Protein AF-A0A9P9CP57-F1 (afdb_monomer)

Structure (mmCIF, N/CA/C/O backbone):
data_AF-A0A9P9CP57-F1
#
_entry.id   AF-A0A9P9CP57-F1
#
loop_
_atom_site.group_PDB
_atom_site.id
_atom_site.type_symbol
_atom_site.label_atom_id
_atom_site.label_alt_id
_atom_site.label_comp_id
_atom_site.label_asym_id
_atom_site.label_entity_id
_atom_site.label_seq_id
_atom_site.pdbx_PDB_ins_code
_atom_site.Cartn_x
_atom_site.Cartn_y
_atom_site.Cartn_z
_atom_site.occupancy
_atom_site.B_iso_or_equiv
_atom_site.auth_seq_id
_atom_site.auth_comp_id
_atom_site.auth_asym_id
_atom_site.auth_atom_id
_atom_site.pdbx_PDB_model_num
ATOM 1 N N . MET A 1 1 ? 1.796 19.685 -6.548 1.00 37.56 1 MET A N 1
ATOM 2 C CA . MET A 1 1 ? 0.465 19.475 -7.176 1.00 37.56 1 MET A CA 1
ATOM 3 C C . MET A 1 1 ? 0.397 19.986 -8.624 1.00 37.56 1 MET A C 1
ATOM 5 O O . MET A 1 1 ? -0.111 19.265 -9.475 1.00 37.56 1 MET A O 1
ATOM 9 N N . VAL A 1 2 ? 0.974 21.156 -8.943 1.00 29.72 2 VAL A N 1
ATOM 10 C CA . VAL A 1 2 ? 1.079 21.693 -10.325 1.00 29.72 2 VAL A CA 1
ATOM 11 C C . VAL A 1 2 ? 1.868 20.766 -11.271 1.00 29.72 2 VAL A C 1
ATOM 13 O O . VAL A 1 2 ? 1.487 20.571 -12.419 1.00 29.72 2 VAL A O 1
ATOM 16 N N . THR A 1 3 ? 2.904 20.089 -10.773 1.00 41.88 3 THR A N 1
ATOM 17 C CA . THR A 1 3 ? 3.717 19.127 -11.541 1.00 41.88 3 THR A CA 1
ATOM 18 C C . T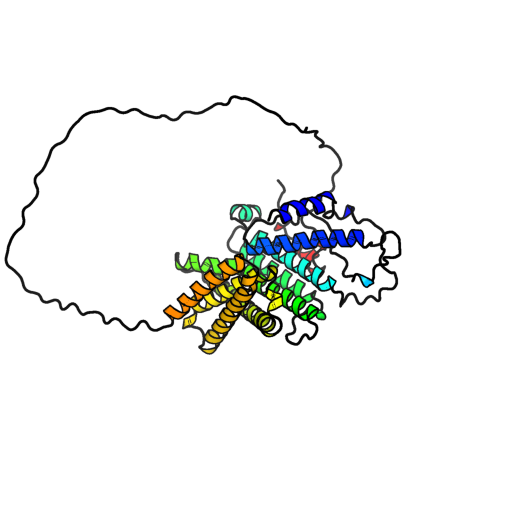HR A 1 3 ? 2.971 17.853 -11.949 1.00 41.88 3 THR A C 1
ATOM 20 O O . THR A 1 3 ? 3.243 17.316 -13.019 1.00 41.88 3 THR A O 1
ATOM 23 N N . PHE A 1 4 ? 2.008 17.377 -11.151 1.00 43.28 4 PHE A N 1
ATOM 24 C CA . PHE A 1 4 ? 1.236 16.168 -11.478 1.00 43.28 4 PHE A CA 1
ATOM 25 C C . PHE A 1 4 ? 0.217 16.445 -12.593 1.00 43.28 4 PHE A C 1
ATOM 27 O O . PHE A 1 4 ? 0.081 15.659 -13.529 1.00 43.28 4 PHE A O 1
ATOM 34 N N . ARG A 1 5 ? -0.409 17.633 -12.558 1.00 45.00 5 ARG A N 1
ATOM 35 C CA . ARG A 1 5 ? -1.353 18.099 -13.585 1.00 45.00 5 ARG A CA 1
ATOM 36 C C . ARG A 1 5 ? -0.695 18.331 -14.951 1.00 45.00 5 ARG A C 1
ATOM 38 O O . ARG A 1 5 ? -1.390 18.225 -15.950 1.00 45.00 5 ARG A O 1
ATOM 45 N N . ASN A 1 6 ? 0.617 18.581 -15.000 1.00 45.06 6 ASN A N 1
ATOM 46 C CA . ASN A 1 6 ? 1.358 18.801 -16.251 1.00 45.06 6 ASN A CA 1
ATOM 47 C C . ASN A 1 6 ? 2.024 17.537 -16.823 1.00 45.06 6 ASN A C 1
ATOM 49 O O . ASN A 1 6 ? 2.319 17.503 -18.013 1.00 45.06 6 ASN A O 1
ATOM 53 N N . ARG A 1 7 ? 2.242 16.481 -16.022 1.00 51.25 7 ARG A N 1
ATOM 54 C CA . ARG A 1 7 ? 2.824 15.206 -16.500 1.00 51.25 7 ARG A CA 1
ATOM 55 C C . ARG A 1 7 ? 1.777 14.194 -16.958 1.00 51.25 7 ARG A C 1
ATOM 57 O O . ARG A 1 7 ? 2.022 13.455 -17.906 1.00 51.25 7 ARG A O 1
ATOM 64 N N . TYR A 1 8 ? 0.601 14.210 -16.334 1.00 56.53 8 TYR A N 1
ATOM 65 C CA . TYR A 1 8 ? -0.545 13.406 -16.755 1.00 56.53 8 TYR A CA 1
ATOM 66 C C . TYR A 1 8 ? -0.940 13.619 -18.231 1.00 56.53 8 TYR A C 1
ATOM 68 O O . TYR A 1 8 ? -1.118 12.630 -18.942 1.00 56.53 8 TYR A O 1
ATOM 76 N N . PRO A 1 9 ? -1.004 14.867 -18.745 1.00 61.34 9 PRO A N 1
ATOM 77 C CA . PRO A 1 9 ? -1.282 15.126 -20.147 1.00 61.34 9 PRO A CA 1
ATOM 78 C C . PRO A 1 9 ? -0.217 14.513 -21.047 1.00 61.34 9 PRO A C 1
ATOM 80 O O . PRO A 1 9 ? -0.578 13.934 -22.050 1.00 61.34 9 PRO A O 1
ATOM 83 N N . LEU A 1 10 ? 1.072 14.553 -20.697 1.00 61.56 10 LEU A N 1
ATOM 84 C CA . LEU A 1 10 ? 2.142 14.086 -21.590 1.00 61.56 10 LEU A CA 1
ATOM 85 C C . LEU A 1 10 ? 2.059 12.584 -21.902 1.00 61.56 10 LEU A C 1
ATOM 87 O O . LEU A 1 10 ? 2.188 12.198 -23.060 1.00 61.56 10 LEU A O 1
ATOM 91 N N . ALA A 1 11 ? 1.793 11.737 -20.904 1.00 62.16 11 ALA A N 1
ATOM 92 C CA . ALA A 1 11 ? 1.629 10.298 -21.138 1.00 62.16 11 ALA A CA 1
ATOM 93 C C . ALA A 1 11 ? 0.355 9.981 -21.945 1.00 62.16 11 ALA A C 1
ATOM 95 O O . ALA A 1 11 ? 0.366 9.105 -22.813 1.00 62.16 11 ALA A O 1
ATOM 96 N N . TYR A 1 12 ? -0.731 10.719 -21.696 1.00 70.81 12 TYR A N 1
ATOM 97 C CA . TYR A 1 12 ? -1.967 10.599 -22.472 1.00 70.81 12 TYR A CA 1
ATOM 98 C C . TYR A 1 12 ? -1.805 11.104 -23.910 1.00 70.81 12 TYR A C 1
ATOM 100 O O . TYR A 1 12 ? -2.221 10.416 -24.836 1.00 70.81 12 TYR A O 1
ATOM 108 N N . LEU A 1 13 ? -1.139 12.244 -24.101 1.00 64.81 13 LEU A N 1
ATOM 109 C CA . LEU A 1 13 ? -0.828 12.856 -25.396 1.00 64.81 13 LEU A CA 1
ATOM 110 C C . LEU A 1 13 ? 0.090 11.964 -26.235 1.00 64.81 13 LEU A C 1
ATOM 112 O O . LEU A 1 13 ? -0.068 11.890 -27.447 1.00 64.81 13 LEU A O 1
ATOM 116 N N . ALA A 1 14 ? 1.004 11.232 -25.598 1.00 76.81 14 ALA A N 1
ATOM 117 C CA . ALA A 1 14 ? 1.829 10.228 -26.262 1.00 76.81 14 ALA A CA 1
ATOM 118 C C . ALA A 1 14 ? 1.097 8.891 -26.502 1.00 76.81 14 ALA A C 1
ATOM 120 O O . ALA A 1 14 ? 1.741 7.909 -26.868 1.00 76.81 14 ALA A O 1
ATOM 121 N N . ASN A 1 15 ? -0.214 8.794 -26.239 1.00 83.06 15 ASN A N 1
ATOM 122 C CA . ASN A 1 15 ? -1.000 7.556 -26.321 1.00 83.06 15 ASN A CA 1
ATOM 123 C C . ASN A 1 15 ? -0.391 6.370 -25.546 1.00 83.06 15 ASN A C 1
ATOM 125 O O . ASN A 1 15 ? -0.635 5.215 -25.884 1.00 83.06 15 ASN A O 1
ATOM 129 N N . ALA A 1 16 ? 0.388 6.631 -24.485 1.00 86.44 16 ALA A N 1
ATOM 130 C CA . ALA A 1 16 ? 1.046 5.577 -23.703 1.00 86.44 16 ALA A CA 1
ATOM 131 C C . ALA A 1 16 ? 0.038 4.650 -23.006 1.00 86.44 16 ALA A C 1
ATOM 133 O O . ALA A 1 16 ? 0.330 3.501 -22.726 1.00 86.44 16 ALA A O 1
ATOM 134 N N . HIS A 1 17 ? -1.177 5.135 -22.764 1.00 84.62 17 HIS A N 1
ATOM 135 C CA . HIS A 1 17 ? -2.274 4.373 -22.175 1.00 84.62 17 HIS A CA 1
ATOM 136 C C . HIS A 1 17 ? -2.896 3.335 -23.128 1.00 84.62 17 HIS A C 1
ATOM 138 O O . HIS A 1 17 ? -3.709 2.525 -22.676 1.00 84.62 17 HIS A O 1
ATOM 144 N N . ARG A 1 18 ? -2.561 3.374 -24.431 1.00 89.00 18 ARG A N 1
ATOM 145 C CA . ARG A 1 18 ? -3.165 2.516 -25.456 1.00 89.00 18 ARG A CA 1
ATOM 146 C C . ARG A 1 18 ? -2.270 1.349 -25.845 1.00 89.00 18 ARG A C 1
ATOM 148 O O . ARG A 1 18 ? -1.157 1.558 -26.317 1.00 89.00 18 ARG A O 1
ATOM 155 N N . ARG A 1 19 ? -2.797 0.126 -25.787 1.00 85.81 19 ARG A N 1
ATOM 156 C CA . ARG A 1 19 ? -2.125 -1.089 -26.276 1.00 85.81 19 ARG A CA 1
ATOM 157 C C . ARG A 1 19 ? -1.724 -0.984 -27.739 1.00 85.81 19 ARG A C 1
ATOM 159 O O . ARG A 1 19 ? -0.619 -1.376 -28.085 1.00 85.81 19 ARG A O 1
ATOM 166 N N . ALA A 1 20 ? -2.590 -0.396 -28.567 1.00 85.50 20 ALA A N 1
ATOM 167 C CA . ALA A 1 20 ? -2.379 -0.246 -30.007 1.00 85.50 20 ALA A CA 1
ATOM 168 C C . ALA A 1 20 ? -1.087 0.509 -30.374 1.00 85.50 20 ALA A C 1
ATOM 170 O O . ALA A 1 20 ? -0.585 0.365 -31.485 1.00 85.50 20 ALA A O 1
ATOM 171 N N . ARG A 1 21 ? -0.531 1.295 -29.444 1.00 84.56 21 ARG A N 1
ATOM 172 C CA . ARG A 1 21 ? 0.768 1.948 -29.610 1.00 84.56 21 ARG A CA 1
ATOM 173 C C . ARG A 1 21 ? 1.929 0.947 -29.674 1.00 84.56 21 ARG A C 1
ATOM 175 O O . ARG A 1 21 ? 2.922 1.219 -30.334 1.00 84.56 21 ARG A O 1
ATOM 182 N N . TYR A 1 22 ? 1.810 -0.188 -28.993 1.00 84.19 22 TYR A N 1
ATOM 183 C CA . TYR A 1 22 ? 2.908 -1.111 -28.706 1.00 84.19 22 TYR A CA 1
ATOM 184 C C . TYR A 1 22 ? 2.892 -2.366 -29.590 1.00 84.19 22 TYR A C 1
ATOM 186 O O . TYR A 1 22 ? 3.341 -3.426 -29.168 1.00 84.19 22 TYR A O 1
ATOM 194 N N . ASN A 1 23 ? 2.393 -2.254 -30.824 1.00 78.88 23 ASN A N 1
ATOM 195 C CA . ASN A 1 23 ? 2.206 -3.379 -31.754 1.00 78.88 23 ASN A CA 1
ATOM 196 C C . ASN A 1 23 ? 3.504 -3.849 -32.452 1.00 78.88 23 ASN A C 1
ATOM 198 O O . ASN A 1 23 ? 3.453 -4.515 -33.488 1.00 78.88 23 ASN A O 1
ATOM 202 N N . SER A 1 24 ? 4.671 -3.489 -31.919 1.00 76.50 24 SER A N 1
ATOM 203 C CA . SER A 1 24 ? 5.9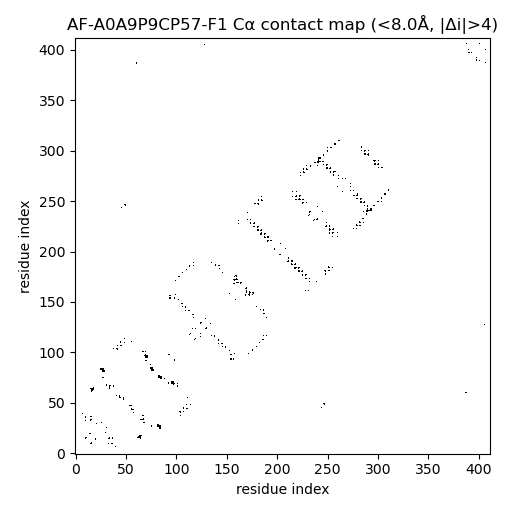73 -3.857 -32.475 1.00 76.50 24 SER A CA 1
ATOM 204 C C . SER A 1 24 ? 6.254 -5.349 -32.279 1.00 76.50 24 SER A C 1
ATOM 206 O O . SER A 1 24 ? 6.038 -5.898 -31.202 1.00 76.50 24 SER A O 1
ATOM 208 N N . GLN A 1 25 ? 6.780 -6.006 -33.317 1.00 76.69 25 GLN A N 1
ATOM 209 C CA . GLN A 1 25 ? 7.071 -7.447 -33.298 1.00 76.69 25 GLN A CA 1
ATOM 210 C C . GLN A 1 25 ? 8.207 -7.813 -32.323 1.00 76.69 25 GLN A C 1
ATOM 212 O O . GLN A 1 25 ? 8.256 -8.939 -31.833 1.00 76.69 25 GLN A O 1
ATOM 217 N N . GLN A 1 26 ? 9.099 -6.860 -32.023 1.00 81.50 26 GLN A N 1
ATOM 218 C CA . GLN A 1 26 ? 10.116 -6.973 -30.979 1.00 81.50 26 GLN A CA 1
ATOM 219 C C . GLN A 1 26 ? 9.964 -5.860 -29.931 1.00 81.50 26 GLN A C 1
ATOM 221 O O . GLN A 1 26 ? 9.751 -4.700 -30.308 1.00 81.50 26 GLN A O 1
ATOM 226 N N . PRO A 1 27 ? 10.108 -6.178 -28.628 1.00 86.00 27 PRO A N 1
ATOM 227 C CA . PRO A 1 27 ? 10.173 -5.171 -27.579 1.00 86.00 27 PRO A CA 1
ATOM 228 C C . PRO A 1 27 ? 11.361 -4.230 -27.781 1.00 86.00 27 PRO A C 1
ATOM 230 O O . PRO A 1 27 ? 12.462 -4.666 -28.121 1.00 86.00 27 PRO A O 1
ATOM 233 N N . ASN A 1 28 ? 11.142 -2.947 -27.507 1.00 88.88 28 ASN A N 1
ATOM 234 C CA . ASN A 1 28 ? 12.178 -1.924 -27.521 1.00 88.88 28 ASN A CA 1
ATOM 235 C C . ASN A 1 28 ? 12.147 -1.098 -26.231 1.00 88.88 28 ASN A C 1
ATOM 237 O O . ASN A 1 28 ? 11.094 -0.949 -25.603 1.00 88.88 28 ASN A O 1
ATOM 241 N N . LEU A 1 29 ? 13.303 -0.549 -25.851 1.00 89.06 29 LEU A N 1
ATOM 242 C CA . LEU A 1 29 ? 13.449 0.166 -24.585 1.00 89.06 29 LEU A CA 1
ATOM 243 C C . LEU A 1 29 ? 12.538 1.395 -24.502 1.00 89.06 29 LEU A C 1
ATOM 245 O O . LEU A 1 29 ? 11.960 1.655 -23.451 1.00 89.06 29 LEU A O 1
ATOM 249 N N . LEU A 1 30 ? 12.393 2.160 -25.589 1.00 88.44 30 LEU A N 1
ATOM 250 C CA . LEU A 1 30 ? 11.616 3.401 -25.564 1.00 88.44 30 LEU A CA 1
ATOM 251 C C . LEU A 1 30 ? 10.141 3.128 -25.249 1.00 88.44 30 LEU A C 1
ATOM 253 O O . LEU A 1 30 ? 9.551 3.805 -24.406 1.00 88.44 30 LEU A O 1
ATOM 257 N N . ASP A 1 31 ? 9.552 2.123 -25.889 1.00 89.19 31 ASP A N 1
ATOM 258 C CA . ASP A 1 31 ? 8.179 1.708 -25.630 1.00 89.19 31 ASP A CA 1
ATOM 259 C C . ASP A 1 31 ? 7.998 1.209 -24.196 1.00 89.19 31 ASP A C 1
ATOM 261 O O . ASP A 1 31 ? 7.054 1.630 -23.522 1.00 89.19 31 ASP A O 1
ATOM 265 N N . GLU A 1 32 ? 8.928 0.397 -23.689 1.00 89.81 32 GLU A N 1
ATOM 266 C CA . GLU A 1 32 ? 8.899 -0.052 -22.294 1.00 89.81 32 GLU A CA 1
ATOM 267 C C . GLU A 1 32 ? 9.044 1.110 -21.303 1.00 89.81 32 GLU A C 1
ATOM 269 O O . GLU A 1 32 ? 8.332 1.145 -20.301 1.00 89.81 32 GLU A O 1
ATOM 274 N N . LEU A 1 33 ? 9.872 2.120 -21.587 1.00 90.12 33 LEU A N 1
ATOM 275 C CA . LEU A 1 33 ? 9.968 3.327 -20.760 1.00 90.12 33 LEU A CA 1
ATOM 276 C C . LEU A 1 33 ? 8.639 4.090 -20.711 1.00 90.12 33 LEU A C 1
ATOM 278 O O . LEU A 1 33 ? 8.243 4.577 -19.647 1.00 90.12 33 LEU A O 1
ATOM 282 N N . TRP A 1 34 ? 7.907 4.161 -21.825 1.00 90.94 34 TRP A N 1
ATOM 283 C CA . TRP A 1 34 ? 6.570 4.755 -21.839 1.00 90.94 34 TRP A CA 1
ATOM 284 C C . TRP A 1 34 ? 5.549 3.922 -21.065 1.00 90.94 34 TRP A C 1
ATOM 286 O O . TRP A 1 34 ? 4.777 4.505 -20.298 1.00 90.94 34 TRP A O 1
ATOM 296 N N . LYS A 1 35 ? 5.577 2.585 -21.190 1.00 91.38 35 LYS A N 1
ATOM 297 C CA . LYS A 1 35 ? 4.728 1.699 -20.377 1.00 91.38 35 LYS A CA 1
ATOM 298 C C . LYS A 1 35 ? 5.018 1.886 -18.891 1.00 91.38 35 LYS A C 1
ATOM 300 O O . LYS A 1 35 ? 4.098 2.127 -18.109 1.00 91.38 35 LYS A O 1
ATOM 305 N N . ARG A 1 36 ? 6.296 1.852 -18.502 1.00 92.25 36 ARG A N 1
ATOM 306 C CA . ARG A 1 36 ? 6.748 2.047 -17.116 1.00 92.25 36 ARG A CA 1
ATOM 307 C C . ARG A 1 36 ? 6.320 3.404 -16.572 1.00 92.25 36 ARG A C 1
ATOM 309 O O . ARG A 1 36 ? 5.789 3.480 -15.469 1.00 92.25 36 ARG A O 1
ATOM 316 N N . THR A 1 37 ? 6.473 4.461 -17.367 1.00 92.94 37 THR A N 1
ATOM 317 C CA . THR A 1 37 ? 6.051 5.817 -16.989 1.00 92.94 37 THR A CA 1
ATOM 318 C C . THR A 1 37 ? 4.546 5.889 -16.752 1.00 92.94 37 THR A C 1
ATOM 320 O O . THR A 1 37 ? 4.113 6.426 -15.732 1.00 92.94 37 THR A O 1
ATOM 323 N N . PHE A 1 38 ? 3.734 5.331 -17.655 1.00 93.69 38 PHE A N 1
ATOM 324 C CA . PHE A 1 38 ? 2.282 5.326 -17.491 1.00 93.69 38 PHE A CA 1
ATOM 325 C C . PHE A 1 38 ? 1.859 4.554 -16.235 1.00 93.69 38 PHE A C 1
ATOM 327 O O . PHE A 1 38 ? 1.111 5.076 -15.409 1.00 93.69 38 PHE A O 1
ATOM 334 N N . TRP A 1 39 ? 2.392 3.349 -16.034 1.00 94.81 39 TRP A N 1
ATOM 335 C CA . TRP A 1 39 ? 2.086 2.553 -14.848 1.00 94.81 39 TRP A CA 1
ATOM 336 C C . TRP A 1 39 ? 2.564 3.202 -13.545 1.00 94.81 39 TRP A C 1
ATOM 338 O O . TRP A 1 39 ? 1.874 3.106 -12.532 1.00 94.81 39 TRP A O 1
ATOM 348 N N . ALA A 1 40 ? 3.683 3.930 -13.562 1.00 94.44 40 ALA A N 1
ATOM 349 C CA . ALA A 1 40 ? 4.130 4.699 -12.406 1.00 94.44 40 ALA A CA 1
ATOM 350 C C . ALA A 1 40 ? 3.120 5.802 -12.055 1.00 94.44 40 ALA A C 1
ATOM 352 O O . ALA A 1 40 ? 2.808 5.992 -10.880 1.00 94.44 40 ALA A O 1
ATOM 353 N N . LEU A 1 41 ? 2.541 6.483 -13.054 1.00 93.81 41 LEU A N 1
ATOM 354 C CA . LEU A 1 41 ? 1.461 7.449 -12.823 1.00 93.81 41 LEU A CA 1
ATOM 355 C C . LEU A 1 41 ? 0.224 6.782 -12.209 1.00 93.81 41 LEU A C 1
ATOM 357 O O . LEU A 1 41 ? -0.357 7.350 -11.288 1.00 93.81 41 LEU A O 1
ATOM 361 N N . VAL A 1 42 ? -0.143 5.577 -12.664 1.00 93.56 42 VAL A N 1
ATOM 362 C CA . VAL A 1 42 ? -1.249 4.785 -12.088 1.00 93.56 42 VAL A CA 1
ATOM 363 C C . VAL A 1 42 ? -0.988 4.449 -10.621 1.00 93.56 42 VAL A C 1
ATOM 365 O O . VAL A 1 42 ? -1.858 4.664 -9.778 1.00 93.56 42 VAL A O 1
ATOM 368 N N . VAL A 1 43 ? 0.209 3.958 -10.298 1.00 94.88 43 VAL A N 1
ATOM 369 C CA . VAL A 1 43 ? 0.609 3.633 -8.921 1.00 94.88 43 VAL A CA 1
ATOM 370 C C . VAL A 1 43 ? 0.551 4.877 -8.033 1.00 94.88 43 VAL A C 1
ATOM 372 O O . VAL A 1 43 ? -0.050 4.838 -6.957 1.00 94.88 43 VAL A O 1
ATOM 375 N N . ILE A 1 44 ? 1.129 5.994 -8.489 1.00 93.25 44 ILE A N 1
ATOM 376 C CA . ILE A 1 44 ? 1.158 7.240 -7.716 1.00 93.25 44 ILE A CA 1
ATOM 377 C C . ILE A 1 44 ? -0.256 7.781 -7.498 1.00 93.25 44 ILE A C 1
ATOM 379 O O . ILE A 1 44 ? -0.578 8.153 -6.371 1.00 93.25 44 ILE A O 1
ATOM 383 N N . ASP A 1 45 ? -1.104 7.801 -8.532 1.00 92.75 45 ASP A N 1
ATOM 384 C CA . ASP A 1 45 ? -2.491 8.263 -8.417 1.00 92.75 45 ASP A CA 1
ATOM 385 C C . ASP A 1 45 ? -3.249 7.464 -7.351 1.00 92.75 45 ASP A C 1
ATOM 387 O O . ASP A 1 45 ? -3.831 8.039 -6.436 1.00 92.75 45 ASP A O 1
ATOM 391 N N . ARG A 1 46 ? -3.160 6.130 -7.385 1.00 92.69 46 ARG A N 1
ATOM 392 C CA . ARG A 1 46 ? -3.878 5.266 -6.436 1.00 92.69 46 ARG A CA 1
ATOM 393 C C . ARG A 1 46 ? -3.373 5.394 -5.002 1.00 92.69 46 ARG A C 1
ATOM 395 O O . ARG A 1 46 ? -4.191 5.453 -4.084 1.00 92.69 46 ARG A O 1
ATOM 402 N N . ILE A 1 47 ? -2.056 5.466 -4.792 1.00 92.31 47 ILE A N 1
ATOM 403 C CA . ILE A 1 47 ? -1.477 5.682 -3.454 1.00 92.31 47 ILE A CA 1
ATOM 404 C C . ILE A 1 47 ? -1.879 7.064 -2.925 1.00 92.31 47 ILE A C 1
ATOM 406 O O . ILE A 1 47 ? -2.341 7.187 -1.789 1.00 92.31 47 ILE A O 1
ATOM 410 N N . ALA A 1 48 ? -1.774 8.104 -3.757 1.00 89.94 48 ALA A N 1
ATOM 411 C CA . ALA A 1 48 ? -2.175 9.454 -3.380 1.00 89.94 48 ALA A CA 1
ATOM 412 C C . ALA A 1 48 ? -3.675 9.526 -3.066 1.00 89.94 48 ALA A C 1
ATOM 414 O O . ALA A 1 48 ? -4.076 10.153 -2.089 1.00 89.94 48 ALA A O 1
ATOM 415 N N . VAL A 1 49 ? -4.522 8.870 -3.850 1.00 89.31 49 VAL A N 1
ATOM 416 C CA . VAL A 1 49 ? -5.965 8.846 -3.618 1.00 89.31 49 VAL A CA 1
ATOM 417 C C . VAL A 1 49 ? -6.318 8.107 -2.330 1.00 89.31 49 VAL A C 1
ATOM 419 O O . VAL A 1 49 ? -7.093 8.640 -1.536 1.00 89.31 49 VAL A O 1
ATOM 422 N N . CYS A 1 50 ? -5.715 6.942 -2.081 1.00 88.06 50 CYS A N 1
ATOM 423 C CA . CYS A 1 50 ? -5.884 6.199 -0.830 1.00 88.06 50 CYS A CA 1
ATOM 424 C C . CYS A 1 50 ? -5.567 7.071 0.391 1.00 88.06 50 CYS A C 1
ATOM 426 O O . CYS A 1 50 ? -6.259 7.010 1.403 1.00 88.06 50 CYS A O 1
ATOM 428 N N . ARG A 1 51 ? -4.543 7.920 0.277 1.00 83.19 51 ARG A N 1
ATOM 429 C CA . ARG A 1 51 ? -4.164 8.864 1.325 1.00 83.19 51 ARG A CA 1
ATOM 430 C C . ARG A 1 51 ? -5.188 9.975 1.523 1.00 83.19 51 ARG A C 1
ATOM 432 O O . ARG A 1 51 ? -5.610 10.214 2.649 1.00 83.19 51 ARG A O 1
ATOM 439 N N . HIS A 1 52 ? -5.580 10.663 0.454 1.00 82.56 52 HIS A N 1
ATOM 440 C CA . HIS A 1 52 ? -6.350 11.909 0.556 1.00 82.56 52 HIS A CA 1
ATOM 441 C C . HIS A 1 52 ? -7.874 11.727 0.456 1.00 82.56 52 HIS A C 1
ATOM 443 O O . HIS A 1 52 ? -8.602 12.711 0.566 1.00 82.56 52 HIS A O 1
ATOM 449 N N . GLY A 1 53 ? -8.371 10.515 0.189 1.00 79.62 53 GLY A N 1
ATOM 450 C CA . GLY A 1 53 ? -9.806 10.236 0.059 1.00 79.62 53 GLY A CA 1
ATOM 451 C C . GLY A 1 53 ? -10.472 10.893 -1.158 1.00 79.62 53 GLY A C 1
ATOM 452 O O . GLY A 1 53 ? -11.661 11.200 -1.125 1.00 79.62 53 GLY A O 1
ATOM 453 N N . ARG A 1 54 ? -9.709 11.161 -2.225 1.00 82.44 54 ARG A N 1
ATOM 454 C CA . ARG A 1 54 ? -10.210 11.786 -3.464 1.00 82.44 54 ARG A CA 1
ATOM 455 C C . ARG A 1 54 ? -10.717 10.728 -4.461 1.00 82.44 54 ARG A C 1
ATOM 457 O O . ARG A 1 54 ? -10.451 9.550 -4.278 1.00 82.44 54 ARG A O 1
ATOM 464 N N . PRO A 1 55 ? -11.445 11.088 -5.526 1.00 84.75 55 PRO A N 1
ATOM 465 C CA . PRO A 1 55 ? -11.694 10.156 -6.627 1.00 84.75 55 PRO A CA 1
ATOM 466 C C . PRO A 1 55 ? -10.402 9.818 -7.389 1.00 84.75 55 PRO A C 1
ATOM 468 O O . PRO A 1 55 ? -9.517 10.667 -7.491 1.00 84.75 55 PRO A O 1
ATOM 471 N N . LEU A 1 56 ? -10.323 8.605 -7.951 1.00 87.25 56 LEU A N 1
ATOM 472 C CA . LEU A 1 56 ? -9.238 8.201 -8.855 1.00 87.25 56 LEU A CA 1
ATOM 473 C C . LEU A 1 56 ? -9.206 9.089 -10.102 1.00 87.25 56 LEU A C 1
ATOM 475 O O . LEU A 1 56 ? -10.251 9.323 -10.715 1.00 87.25 56 LEU A O 1
ATOM 479 N N . LEU A 1 57 ? -8.014 9.553 -10.482 1.00 89.31 57 LEU A N 1
ATOM 480 C CA . LEU A 1 57 ? -7.817 10.332 -11.701 1.00 89.31 57 LEU A CA 1
ATOM 481 C C . LEU A 1 57 ? -7.685 9.408 -12.917 1.00 89.31 57 LEU A C 1
ATOM 483 O O . LEU A 1 57 ? -8.353 9.638 -13.926 1.00 89.31 57 LEU A O 1
ATOM 487 N N . ILE A 1 58 ? -6.870 8.350 -12.811 1.00 89.50 58 ILE A N 1
ATOM 488 C CA . ILE A 1 58 ? -6.763 7.303 -13.838 1.00 89.50 58 ILE A CA 1
ATOM 489 C C . ILE A 1 58 ? -7.771 6.213 -13.514 1.00 89.50 58 ILE A C 1
ATOM 491 O O . ILE A 1 58 ? -7.596 5.455 -12.558 1.00 89.50 58 ILE A O 1
ATOM 495 N N . ARG A 1 59 ? -8.823 6.117 -14.326 1.00 87.19 59 ARG A N 1
ATOM 496 C CA . ARG A 1 59 ? -9.825 5.066 -14.166 1.00 87.19 59 ARG A CA 1
ATOM 497 C C . ARG A 1 59 ? -9.454 3.848 -15.002 1.00 87.19 59 ARG A C 1
ATOM 499 O O . ARG A 1 59 ? -8.840 3.976 -16.056 1.00 87.19 59 ARG A O 1
ATOM 506 N N . ASP A 1 60 ? -9.846 2.673 -14.531 1.00 87.19 60 ASP A N 1
ATOM 507 C CA . ASP A 1 60 ? -9.478 1.396 -15.153 1.00 87.19 60 ASP A CA 1
ATOM 508 C C . ASP A 1 60 ? -10.048 1.273 -16.577 1.00 87.19 60 ASP A C 1
ATOM 510 O O . ASP A 1 60 ? -9.494 0.564 -17.407 1.00 87.19 60 ASP A O 1
ATOM 514 N N . GLU A 1 61 ? -11.121 2.007 -16.887 1.00 85.75 61 GLU A N 1
ATOM 515 C CA . GLU A 1 61 ? -11.778 1.983 -18.195 1.00 85.75 61 GLU A CA 1
ATOM 516 C C . GLU A 1 61 ? -11.093 2.888 -19.238 1.00 85.75 61 GLU A C 1
ATOM 518 O O . GLU A 1 61 ? -11.478 2.878 -20.406 1.00 85.75 61 GLU A O 1
ATOM 523 N N . THR A 1 62 ? -10.111 3.710 -18.841 1.00 85.81 62 THR A N 1
ATOM 524 C CA . THR A 1 62 ? -9.478 4.700 -19.734 1.00 85.81 62 THR A CA 1
ATOM 525 C C . THR A 1 62 ? -8.136 4.252 -20.302 1.00 85.81 62 THR A C 1
ATOM 527 O O . THR A 1 62 ? -7.497 5.027 -21.013 1.00 85.81 62 THR A O 1
ATOM 530 N N . PHE A 1 63 ? -7.689 3.032 -20.006 1.00 90.50 63 PHE A N 1
ATOM 531 C CA . PHE A 1 63 ? -6.447 2.475 -20.532 1.00 90.50 63 PHE A CA 1
ATOM 532 C C . PHE A 1 63 ? -6.580 0.974 -20.797 1.00 90.50 63 PHE A C 1
ATOM 534 O O . PHE A 1 63 ? -7.316 0.273 -20.112 1.00 90.50 63 PHE A O 1
ATOM 541 N N . ASP A 1 64 ? -5.852 0.481 -21.794 1.00 90.94 64 ASP A N 1
ATOM 542 C CA . ASP A 1 64 ? -5.809 -0.939 -22.177 1.00 90.94 64 ASP A CA 1
ATOM 543 C C . ASP A 1 64 ? -4.362 -1.464 -22.301 1.00 90.94 64 ASP A C 1
ATOM 545 O O . ASP A 1 64 ? -4.134 -2.557 -22.818 1.00 90.94 64 ASP A O 1
ATOM 549 N N . ILE A 1 65 ? -3.383 -0.694 -21.807 1.00 90.94 65 ILE A N 1
ATOM 550 C CA . ILE A 1 65 ? -1.952 -1.023 -21.799 1.00 90.94 65 ILE A CA 1
ATOM 551 C C . ILE A 1 65 ? -1.637 -2.321 -21.028 1.00 90.94 65 ILE A C 1
ATOM 553 O O . ILE A 1 65 ? -2.192 -2.595 -19.964 1.00 90.94 65 ILE A O 1
ATOM 557 N N . GLU A 1 66 ? -0.693 -3.105 -21.547 1.00 91.19 66 GLU A N 1
ATOM 558 C CA . GLU A 1 66 ? -0.166 -4.301 -20.879 1.00 91.19 66 GLU A CA 1
ATOM 559 C C . GLU A 1 66 ? 0.789 -3.951 -19.727 1.00 91.19 66 GLU A C 1
ATOM 561 O O . GLU A 1 66 ? 1.342 -2.848 -19.668 1.00 91.19 66 GLU A O 1
ATOM 566 N N . LEU A 1 67 ? 1.013 -4.905 -18.818 1.00 90.69 67 LEU A N 1
ATOM 567 C CA . LEU A 1 67 ? 2.028 -4.762 -17.772 1.00 90.69 67 LEU A CA 1
ATOM 568 C C . LEU A 1 67 ? 3.431 -4.596 -18.392 1.00 90.69 67 LEU A C 1
ATOM 570 O O . LEU A 1 67 ? 3.701 -5.191 -19.437 1.00 90.69 67 LEU A O 1
ATOM 574 N N . PRO A 1 68 ? 4.326 -3.808 -17.765 1.00 90.88 68 PRO A N 1
ATOM 575 C CA . PRO A 1 68 ? 5.701 -3.665 -18.230 1.00 90.88 68 PRO A CA 1
ATOM 576 C C . PRO A 1 68 ? 6.453 -4.994 -18.194 1.00 90.88 68 PRO A C 1
ATOM 578 O O . PRO A 1 68 ? 6.170 -5.856 -17.359 1.00 90.88 68 PRO A O 1
ATOM 581 N N . LEU A 1 69 ? 7.467 -5.120 -19.047 1.00 89.44 69 LEU A N 1
ATOM 582 C CA . LEU A 1 69 ? 8.383 -6.252 -18.987 1.00 89.44 69 LEU A CA 1
ATOM 583 C C . LEU A 1 69 ? 9.278 -6.172 -17.738 1.00 89.44 69 LEU A C 1
ATOM 585 O O . LEU A 1 69 ? 9.887 -5.134 -17.448 1.00 89.44 69 LEU A O 1
ATOM 589 N N . GLU A 1 70 ? 9.392 -7.304 -17.039 1.00 88.81 70 GLU A N 1
ATOM 590 C CA . GLU A 1 70 ? 10.290 -7.531 -15.896 1.00 88.81 70 GLU A CA 1
ATOM 591 C C . GLU A 1 70 ? 11.726 -7.780 -16.391 1.00 88.81 70 GLU A C 1
ATOM 593 O O . GLU A 1 70 ? 12.268 -8.878 -16.288 1.00 88.81 70 GLU A O 1
ATOM 598 N N . VAL A 1 71 ? 12.310 -6.760 -17.022 1.00 86.56 71 VAL A N 1
ATOM 599 C CA . VAL A 1 71 ? 13.626 -6.822 -17.670 1.00 86.56 71 VAL A CA 1
ATOM 600 C C . VAL A 1 71 ? 14.485 -5.663 -17.192 1.00 86.56 71 VAL A C 1
ATOM 602 O O . VAL A 1 71 ? 14.116 -4.500 -17.375 1.00 86.56 71 VAL A O 1
ATOM 605 N N . ASP A 1 72 ? 15.649 -5.972 -16.631 1.00 85.75 72 ASP A N 1
ATOM 606 C CA . ASP A 1 72 ? 16.602 -4.961 -16.173 1.00 85.75 72 ASP A CA 1
ATOM 607 C C . ASP A 1 72 ? 17.289 -4.230 -17.333 1.00 85.75 72 ASP A C 1
ATOM 609 O O . ASP A 1 72 ? 17.373 -4.720 -18.462 1.00 85.75 72 ASP A O 1
ATOM 613 N N . ASP A 1 73 ? 17.791 -3.030 -17.048 1.00 85.00 73 ASP A N 1
ATOM 614 C CA . ASP A 1 73 ? 18.286 -2.121 -18.083 1.00 85.00 73 ASP A CA 1
ATOM 615 C C . ASP A 1 73 ? 19.530 -2.677 -18.820 1.00 85.00 73 ASP A C 1
ATOM 617 O O . ASP A 1 73 ? 19.762 -2.357 -19.984 1.00 85.00 73 ASP A O 1
ATOM 621 N N . GLU A 1 74 ? 20.284 -3.584 -18.186 1.00 85.62 74 GLU A N 1
ATOM 622 C CA . GLU A 1 74 ? 21.475 -4.251 -18.742 1.00 85.62 74 GLU A CA 1
ATOM 623 C C . GLU A 1 74 ? 21.191 -5.197 -19.921 1.00 85.62 74 GLU A C 1
ATOM 625 O O . GLU A 1 74 ? 22.098 -5.552 -20.685 1.00 85.62 74 GLU A O 1
ATOM 630 N N . PHE A 1 75 ? 19.931 -5.597 -20.087 1.00 87.00 75 PHE A N 1
ATOM 631 C CA . PHE A 1 75 ? 19.508 -6.532 -21.124 1.00 87.00 75 PHE A CA 1
ATOM 632 C C . PHE A 1 75 ? 19.062 -5.852 -22.423 1.00 87.00 75 PHE A C 1
ATOM 634 O O . PHE A 1 75 ? 18.766 -6.541 -23.403 1.00 87.00 75 PHE A O 1
ATOM 641 N N . TRP A 1 76 ? 19.049 -4.520 -22.463 1.00 88.69 76 TRP A N 1
ATOM 642 C CA . TRP A 1 76 ? 18.751 -3.752 -23.669 1.00 88.69 76 TRP A CA 1
ATOM 643 C C . TRP A 1 76 ? 20.029 -3.464 -24.458 1.00 88.69 76 TRP A C 1
ATOM 645 O O . TRP A 1 76 ? 21.062 -3.082 -23.904 1.00 88.69 76 TRP A O 1
ATOM 655 N N . ASP A 1 77 ? 19.981 -3.651 -25.775 1.00 89.62 77 ASP A N 1
ATOM 656 C CA . ASP A 1 77 ? 21.107 -3.325 -26.644 1.00 89.62 77 ASP A CA 1
ATOM 657 C C . ASP A 1 77 ? 21.107 -1.841 -27.015 1.00 89.62 77 ASP A C 1
ATOM 659 O O . ASP A 1 77 ? 20.539 -1.427 -28.022 1.00 89.62 77 ASP A O 1
ATOM 663 N N . LEU A 1 78 ? 21.798 -1.035 -26.208 1.00 89.25 78 LEU A N 1
ATOM 664 C CA . LEU A 1 78 ? 21.927 0.404 -26.442 1.00 89.25 78 LEU A CA 1
ATOM 665 C C . LEU A 1 78 ? 22.750 0.766 -27.693 1.00 89.25 78 LEU A C 1
ATOM 667 O O . LEU A 1 78 ? 22.765 1.931 -28.088 1.00 89.25 78 LEU A O 1
ATOM 671 N N . SER A 1 79 ? 23.439 -0.201 -28.310 1.00 88.94 79 SER A N 1
ATOM 672 C CA . SER A 1 79 ? 24.243 0.028 -29.517 1.00 88.94 79 SER A CA 1
ATOM 673 C C . SER A 1 79 ? 23.439 -0.107 -30.814 1.00 88.94 79 SER A C 1
ATOM 675 O O . SER A 1 79 ? 23.832 0.448 -31.841 1.00 88.94 79 SER A O 1
ATOM 677 N N . ALA A 1 80 ? 22.295 -0.794 -30.768 1.00 86.62 80 ALA A N 1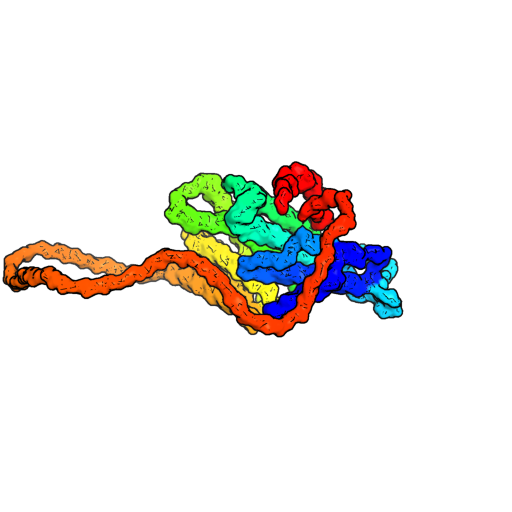
ATOM 678 C CA . ALA A 1 80 ? 21.430 -1.015 -31.918 1.00 86.62 80 ALA A CA 1
ATOM 679 C C . ALA A 1 80 ? 20.318 0.044 -32.026 1.00 86.62 80 ALA A C 1
ATOM 681 O O . ALA A 1 80 ? 19.813 0.575 -31.033 1.00 86.62 80 ALA A O 1
ATOM 682 N N . ALA A 1 81 ? 19.906 0.345 -33.263 1.00 84.00 81 ALA A N 1
ATOM 683 C CA . ALA A 1 81 ? 18.825 1.290 -33.528 1.00 84.00 81 ALA A CA 1
ATOM 684 C C . ALA A 1 81 ? 17.516 0.818 -32.879 1.00 84.00 81 ALA A C 1
ATOM 686 O O . ALA A 1 81 ? 17.100 -0.327 -33.047 1.00 84.00 81 ALA A O 1
ATOM 687 N N . GLY A 1 82 ? 16.868 1.715 -32.137 1.00 78.44 82 GLY A N 1
ATOM 688 C CA . GLY A 1 82 ? 15.645 1.399 -31.406 1.00 78.44 82 GLY A CA 1
ATOM 689 C C . GLY A 1 82 ? 15.866 0.651 -30.092 1.00 78.44 82 GLY A C 1
ATOM 690 O O . GLY A 1 82 ? 14.891 0.420 -29.399 1.00 78.44 82 GLY A O 1
ATOM 691 N N . TYR A 1 83 ? 17.100 0.326 -29.699 1.00 89.94 83 TYR A N 1
ATOM 692 C CA . TYR A 1 83 ? 17.410 -0.305 -28.411 1.00 89.94 83 TYR A CA 1
ATOM 693 C C . TYR A 1 83 ? 16.598 -1.590 -28.138 1.00 89.94 83 TYR A C 1
ATOM 695 O O . TYR A 1 83 ? 15.808 -1.635 -27.186 1.00 89.94 83 TYR A O 1
ATOM 703 N N . PRO A 1 84 ? 16.717 -2.617 -28.998 1.00 89.69 84 PRO A N 1
ATOM 704 C CA . PRO A 1 84 ? 15.969 -3.858 -28.865 1.00 89.69 84 PRO A CA 1
ATOM 705 C C . PRO A 1 84 ? 16.436 -4.679 -27.659 1.00 89.69 84 PRO A C 1
ATOM 707 O O . PRO A 1 84 ? 17.535 -4.501 -27.121 1.00 89.69 84 PRO A O 1
ATOM 710 N N . LEU A 1 85 ? 15.588 -5.615 -27.246 1.00 87.25 85 LEU A N 1
ATOM 711 C CA . LEU A 1 85 ? 15.930 -6.595 -26.224 1.00 87.25 85 LEU A CA 1
ATOM 712 C C . LEU A 1 85 ? 16.978 -7.590 -26.752 1.00 87.25 85 LEU A C 1
ATOM 714 O O . LEU A 1 85 ? 16.848 -8.094 -27.868 1.00 87.25 85 LEU A O 1
ATOM 718 N N . ARG A 1 86 ? 18.006 -7.913 -25.957 1.00 85.75 86 ARG A N 1
ATOM 719 C CA . ARG A 1 86 ? 19.025 -8.901 -26.350 1.00 85.75 86 ARG A CA 1
ATOM 720 C C . ARG A 1 86 ? 18.434 -10.318 -26.426 1.00 85.75 86 ARG A C 1
ATOM 722 O O . ARG A 1 86 ? 17.688 -10.743 -25.552 1.00 85.75 86 ARG A O 1
ATOM 729 N N . ASN A 1 87 ? 18.833 -11.090 -27.439 1.00 72.25 87 ASN A N 1
ATOM 730 C CA . ASN A 1 87 ? 18.311 -12.445 -27.692 1.00 72.25 87 ASN A CA 1
ATOM 731 C C . ASN A 1 87 ? 18.793 -13.521 -26.692 1.00 72.25 87 ASN A C 1
ATOM 733 O O . ASN A 1 87 ? 18.277 -14.634 -26.701 1.00 72.25 87 ASN A O 1
ATOM 737 N N . ASN A 1 88 ? 19.798 -13.233 -25.859 1.00 62.19 88 ASN A N 1
ATOM 738 C CA . ASN A 1 88 ? 20.494 -14.206 -25.004 1.00 62.19 88 ASN A CA 1
ATOM 739 C C . ASN A 1 88 ? 20.155 -14.082 -23.508 1.00 62.19 88 ASN A C 1
ATOM 741 O O . ASN A 1 88 ? 20.960 -14.466 -22.657 1.00 62.19 88 ASN A O 1
ATOM 745 N N . ILE A 1 89 ? 18.985 -13.541 -23.169 1.00 62.72 89 ILE A N 1
ATOM 746 C CA . ILE A 1 89 ? 18.567 -13.401 -21.773 1.00 62.72 89 ILE A CA 1
ATOM 747 C C . ILE A 1 89 ? 18.192 -14.787 -21.250 1.00 62.72 89 ILE A C 1
ATOM 749 O O . ILE A 1 89 ? 17.162 -15.351 -21.617 1.00 62.72 89 ILE A O 1
ATOM 753 N N . SER A 1 90 ? 19.056 -15.345 -20.399 1.00 52.38 90 SER A N 1
ATOM 754 C CA . SER A 1 90 ? 18.729 -16.508 -19.578 1.00 52.38 90 SER A CA 1
ATOM 755 C C . SER A 1 90 ? 17.434 -16.208 -18.826 1.00 52.38 90 SER A C 1
ATOM 757 O O . SER A 1 90 ? 17.354 -15.251 -18.057 1.00 52.38 90 SER A O 1
ATOM 759 N N . THR A 1 91 ? 16.402 -17.000 -19.095 1.00 50.00 91 THR A N 1
ATOM 760 C CA . THR A 1 91 ? 15.036 -16.853 -18.590 1.00 50.00 91 THR A CA 1
ATOM 761 C C . THR A 1 91 ? 14.940 -17.209 -17.106 1.00 50.00 91 THR A C 1
ATOM 763 O O . THR A 1 91 ? 14.187 -18.102 -16.721 1.00 50.00 91 THR A O 1
ATOM 766 N N . ASN A 1 92 ? 15.671 -16.501 -16.248 1.00 50.69 92 ASN A N 1
ATOM 767 C CA . ASN A 1 92 ? 15.313 -16.377 -14.841 1.00 50.69 92 ASN A CA 1
ATOM 768 C C . ASN A 1 92 ? 14.752 -14.965 -14.592 1.00 50.69 92 ASN A C 1
ATOM 770 O O . ASN A 1 92 ? 15.394 -14.154 -13.929 1.00 50.69 92 ASN A O 1
ATOM 774 N N . PRO A 1 93 ? 13.528 -14.665 -15.085 1.00 53.44 93 PRO A N 1
ATOM 775 C CA . PRO A 1 93 ? 12.819 -13.411 -14.787 1.00 53.44 93 PRO A CA 1
ATOM 776 C C . PRO A 1 93 ? 12.544 -13.233 -13.283 1.00 53.44 93 PRO A C 1
ATOM 778 O O . PRO A 1 93 ? 12.120 -12.181 -12.829 1.00 53.44 93 PRO A O 1
ATOM 781 N N . THR A 1 94 ? 12.818 -14.263 -12.481 1.00 53.84 94 THR A N 1
ATOM 782 C CA . THR A 1 94 ? 12.500 -14.387 -11.063 1.00 53.84 94 THR A CA 1
ATOM 783 C C . THR A 1 94 ? 13.327 -13.504 -10.131 1.00 53.84 94 THR A C 1
ATOM 785 O O . THR A 1 94 ? 13.144 -13.655 -8.927 1.00 53.84 94 THR A O 1
ATOM 788 N N . GLN A 1 95 ? 14.211 -12.620 -10.618 1.00 67.31 95 GLN A N 1
ATOM 789 C CA . GLN A 1 95 ? 14.987 -11.679 -9.785 1.00 67.31 95 GLN A CA 1
ATOM 790 C C . GLN A 1 95 ? 15.163 -10.269 -10.378 1.00 67.31 95 GLN A C 1
ATOM 792 O O . GLN A 1 95 ? 15.941 -9.495 -9.820 1.00 67.31 95 GLN A O 1
ATOM 797 N N . SER A 1 96 ? 14.465 -9.912 -11.466 1.00 80.62 96 SER A N 1
ATOM 798 C CA . SER A 1 96 ? 14.577 -8.552 -12.018 1.00 80.62 96 SER A CA 1
ATOM 799 C C . SER A 1 96 ? 14.159 -7.513 -10.975 1.00 80.62 96 SER A C 1
ATOM 801 O O . SER A 1 96 ? 13.166 -7.713 -10.266 1.00 80.62 96 SER A O 1
ATOM 803 N N . LEU A 1 97 ? 14.847 -6.369 -10.930 1.00 79.12 97 LEU A N 1
ATOM 804 C CA . LEU A 1 97 ? 14.457 -5.232 -10.087 1.00 79.12 97 LEU A CA 1
ATOM 805 C C . LEU A 1 97 ? 13.056 -4.712 -10.445 1.00 79.12 97 LEU A C 1
ATOM 807 O O . LEU A 1 97 ? 12.348 -4.178 -9.587 1.00 79.12 97 LEU A O 1
ATOM 811 N N . TYR A 1 98 ? 12.616 -4.923 -11.688 1.00 87.12 98 TYR A N 1
ATOM 812 C CA . TYR A 1 98 ? 11.277 -4.574 -12.156 1.00 87.12 98 TYR A CA 1
ATOM 813 C C . TYR A 1 98 ? 10.186 -5.557 -11.700 1.00 87.12 98 TYR A C 1
ATOM 815 O O . TYR A 1 98 ? 9.009 -5.202 -11.762 1.00 87.12 98 TYR A O 1
ATOM 823 N N . SER A 1 99 ? 10.534 -6.724 -11.140 1.00 90.81 99 SER A N 1
ATOM 824 C CA . SER A 1 99 ? 9.558 -7.640 -10.517 1.00 90.81 99 SER A CA 1
ATOM 825 C C . SER A 1 99 ? 8.795 -6.949 -9.382 1.00 90.81 99 SER A C 1
ATOM 827 O O . SER A 1 99 ? 7.584 -7.120 -9.229 1.00 90.81 99 SER A O 1
ATOM 829 N N . PHE A 1 100 ? 9.490 -6.102 -8.609 1.00 93.25 100 PHE A N 1
ATOM 830 C CA . PHE A 1 100 ? 8.868 -5.267 -7.582 1.00 93.25 100 PHE A CA 1
ATOM 831 C C . PHE A 1 100 ? 7.844 -4.315 -8.197 1.00 93.25 100 PHE A C 1
ATOM 833 O O . PHE A 1 100 ? 6.736 -4.179 -7.676 1.00 93.25 100 PHE A O 1
ATOM 840 N N . PHE A 1 101 ? 8.194 -3.695 -9.327 1.00 93.62 101 PHE A N 1
ATOM 841 C CA . PHE A 1 101 ? 7.338 -2.735 -10.009 1.00 93.62 101 PHE A CA 1
ATOM 842 C C . PHE A 1 101 ? 6.056 -3.386 -10.550 1.00 93.62 101 PHE A C 1
ATOM 844 O O . PHE A 1 101 ? 4.959 -2.858 -10.375 1.00 93.62 101 PHE A O 1
ATOM 851 N N . THR A 1 102 ? 6.146 -4.585 -11.118 1.00 94.44 102 THR A N 1
ATOM 852 C CA . THR A 1 102 ? 4.948 -5.322 -11.535 1.00 94.44 102 THR A CA 1
ATOM 853 C C . THR A 1 102 ? 4.110 -5.770 -10.332 1.00 94.44 102 THR A C 1
ATOM 855 O O . THR A 1 102 ? 2.878 -5.683 -10.366 1.00 94.44 102 THR A O 1
ATOM 858 N N . ALA A 1 103 ? 4.745 -6.193 -9.232 1.00 95.69 103 ALA A N 1
ATOM 859 C CA . ALA A 1 103 ? 4.045 -6.582 -8.007 1.00 95.69 103 ALA A CA 1
ATOM 860 C C . ALA A 1 103 ? 3.258 -5.416 -7.377 1.00 95.69 103 ALA A C 1
ATOM 862 O O . ALA A 1 103 ? 2.089 -5.602 -7.020 1.00 95.69 103 ALA A O 1
ATOM 863 N N . ILE A 1 104 ? 3.847 -4.215 -7.294 1.00 95.88 104 ILE A N 1
ATOM 864 C CA . ILE A 1 104 ? 3.164 -3.007 -6.795 1.00 95.88 104 ILE A CA 1
ATOM 865 C C . ILE A 1 104 ? 2.056 -2.542 -7.750 1.00 95.88 104 ILE A C 1
ATOM 867 O O . ILE A 1 104 ? 0.993 -2.131 -7.284 1.00 95.88 104 ILE A O 1
ATOM 871 N N . ILE A 1 105 ? 2.229 -2.658 -9.074 1.00 96.12 105 ILE A N 1
ATOM 872 C CA . ILE A 1 105 ? 1.148 -2.373 -10.031 1.00 96.12 105 ILE A CA 1
ATOM 873 C C . ILE A 1 105 ? -0.057 -3.272 -9.738 1.00 96.12 105 ILE A C 1
ATOM 875 O O . ILE A 1 105 ? -1.161 -2.773 -9.519 1.00 96.12 105 ILE A O 1
ATOM 879 N N . ARG A 1 106 ? 0.150 -4.592 -9.657 1.00 96.12 106 ARG A N 1
ATOM 880 C CA . ARG A 1 106 ? -0.931 -5.550 -9.371 1.00 96.12 106 ARG A CA 1
ATOM 881 C C . ARG A 1 106 ? -1.616 -5.251 -8.035 1.00 96.12 106 ARG A C 1
ATOM 883 O O . ARG A 1 106 ? -2.841 -5.200 -7.976 1.00 96.12 106 ARG A O 1
ATOM 890 N N . GLN A 1 107 ? -0.845 -4.970 -6.984 1.00 96.62 107 GLN A N 1
ATOM 891 C CA . GLN A 1 107 ? -1.396 -4.625 -5.671 1.00 96.62 107 GLN A CA 1
ATOM 892 C C . GLN A 1 107 ? -2.215 -3.324 -5.707 1.00 96.62 107 GLN A C 1
ATOM 894 O O . GLN A 1 107 ? -3.291 -3.236 -5.113 1.00 96.62 107 GLN A O 1
ATOM 899 N N . THR A 1 108 ? -1.733 -2.300 -6.416 1.00 95.44 108 THR A N 1
ATOM 900 C CA . THR A 1 108 ? -2.436 -1.015 -6.505 1.00 95.44 108 THR A CA 1
ATOM 901 C C . THR A 1 108 ? -3.695 -1.093 -7.365 1.00 95.44 108 THR A C 1
ATOM 903 O O . THR A 1 108 ? -4.651 -0.379 -7.079 1.00 95.44 108 THR A O 1
ATOM 906 N N . LEU A 1 109 ? -3.778 -1.999 -8.343 1.00 95.19 109 LEU A N 1
ATOM 907 C CA . LEU A 1 109 ? -5.040 -2.291 -9.035 1.00 95.19 109 LEU A CA 1
ATOM 908 C C . LEU A 1 109 ? -6.109 -2.818 -8.061 1.00 95.19 109 LEU A C 1
ATOM 910 O O . LEU A 1 109 ? -7.242 -2.332 -8.084 1.00 95.19 109 LEU A O 1
ATOM 914 N N . ILE A 1 110 ? -5.742 -3.715 -7.136 1.00 96.00 110 ILE A N 1
ATOM 915 C CA . ILE A 1 110 ? -6.644 -4.196 -6.068 1.00 96.00 110 ILE A CA 1
ATOM 916 C C . ILE A 1 110 ? -7.060 -3.037 -5.151 1.00 96.00 110 ILE A C 1
ATOM 918 O O . ILE A 1 110 ? -8.244 -2.873 -4.851 1.00 96.00 110 ILE A O 1
ATOM 922 N N . LEU A 1 111 ? -6.113 -2.176 -4.761 1.00 94.00 111 LEU A N 1
ATOM 923 C CA . LEU A 1 111 ? -6.411 -0.945 -4.020 1.00 94.00 111 LEU A CA 1
ATOM 924 C C . LEU A 1 111 ? -7.414 -0.057 -4.773 1.00 94.00 111 LEU A C 1
ATOM 926 O O . LEU A 1 111 ? -8.318 0.507 -4.164 1.00 94.00 111 LEU A O 1
ATOM 930 N N . GLY A 1 112 ? -7.293 0.041 -6.096 1.00 92.12 112 GLY A N 1
ATOM 931 C CA . GLY A 1 112 ? -8.236 0.750 -6.954 1.00 92.12 112 GLY A CA 1
ATOM 932 C C . GLY A 1 112 ? -9.661 0.212 -6.875 1.00 92.12 112 GLY A C 1
ATOM 933 O O . GLY A 1 112 ? -10.605 0.997 -6.771 1.00 92.12 112 GLY A O 1
ATOM 934 N N . VAL A 1 113 ? -9.815 -1.115 -6.890 1.00 91.25 113 VAL A N 1
ATOM 935 C CA . VAL A 1 113 ? -11.112 -1.775 -6.677 1.00 91.25 113 VAL A CA 1
ATOM 936 C C . VAL A 1 113 ? -11.652 -1.423 -5.294 1.00 91.25 113 VAL A C 1
ATOM 938 O O . VAL A 1 113 ? -12.780 -0.949 -5.201 1.00 91.25 113 VAL A O 1
ATOM 941 N N . CYS A 1 114 ? -10.833 -1.560 -4.247 1.00 91.00 114 CYS A N 1
ATOM 942 C CA . CYS A 1 114 ? -11.195 -1.206 -2.872 1.00 91.00 114 CYS A CA 1
ATOM 943 C C . CYS A 1 114 ? -11.692 0.251 -2.764 1.00 91.00 114 CYS A C 1
ATOM 945 O O . CYS A 1 114 ? -12.795 0.497 -2.284 1.00 91.00 114 CYS A O 1
ATOM 947 N N . ILE A 1 115 ? -10.954 1.227 -3.304 1.00 88.75 115 ILE A N 1
ATOM 948 C CA . ILE A 1 115 ? -11.350 2.648 -3.295 1.00 88.75 115 ILE A CA 1
ATOM 949 C C . ILE A 1 115 ? -12.708 2.863 -3.980 1.00 88.75 115 ILE A C 1
ATOM 951 O O . ILE A 1 115 ? -13.570 3.557 -3.441 1.00 88.75 115 ILE A O 1
ATOM 955 N N . ARG A 1 116 ? -12.922 2.278 -5.165 1.00 85.81 116 ARG A N 1
ATOM 956 C CA . ARG A 1 116 ? -14.139 2.519 -5.958 1.00 85.81 116 ARG A CA 1
ATOM 957 C C . ARG A 1 116 ? -15.385 1.857 -5.387 1.00 85.81 116 ARG A C 1
ATOM 959 O O . ARG A 1 116 ? -16.480 2.367 -5.627 1.00 85.81 116 ARG A O 1
ATOM 966 N N . THR A 1 117 ? -15.234 0.744 -4.673 1.00 85.25 117 THR A N 1
ATOM 967 C CA . THR A 1 117 ? -16.368 -0.040 -4.174 1.00 85.25 117 THR A CA 1
ATOM 968 C C . THR A 1 117 ? -16.652 0.239 -2.704 1.00 85.25 117 THR A C 1
ATOM 970 O O . THR A 1 117 ? -17.755 0.666 -2.369 1.00 85.25 117 THR A O 1
ATOM 973 N N . ILE A 1 118 ? -15.650 0.085 -1.840 1.00 82.38 118 ILE A N 1
ATOM 974 C CA . ILE A 1 118 ? -15.786 0.220 -0.389 1.00 82.38 118 ILE A CA 1
ATOM 975 C C . ILE A 1 118 ? -15.964 1.685 0.023 1.00 82.38 118 ILE A C 1
ATOM 977 O O . ILE A 1 118 ? -16.805 2.005 0.862 1.00 82.38 118 ILE A O 1
ATOM 981 N N . TYR A 1 119 ? -15.210 2.593 -0.594 1.00 79.25 119 TYR A N 1
ATOM 982 C CA . TYR A 1 119 ? -15.230 4.018 -0.252 1.00 79.25 119 TYR A CA 1
ATOM 983 C C . TYR A 1 119 ? -16.138 4.844 -1.177 1.00 79.25 119 TYR A C 1
ATOM 985 O O . TYR A 1 119 ? -16.035 6.070 -1.238 1.00 79.25 119 TYR A O 1
ATOM 993 N N . SER A 1 120 ? -17.056 4.180 -1.886 1.00 72.56 120 SER A N 1
ATOM 994 C CA . SER A 1 120 ? -17.986 4.817 -2.817 1.00 72.56 120 SER A CA 1
ATOM 995 C C . SER A 1 120 ? -19.111 5.576 -2.109 1.00 72.56 120 SER A C 1
ATOM 997 O O . SER A 1 120 ? -19.658 5.127 -1.100 1.00 72.56 120 SER A O 1
ATOM 999 N N . ILE A 1 121 ? -19.527 6.710 -2.677 1.00 67.88 121 ILE A N 1
ATOM 1000 C CA . ILE A 1 121 ? -20.682 7.472 -2.179 1.00 67.88 121 ILE A CA 1
ATOM 1001 C C . ILE A 1 121 ? -22.001 6.732 -2.451 1.00 67.88 121 ILE A C 1
ATOM 1003 O O . ILE A 1 121 ? -22.131 5.999 -3.429 1.00 67.88 121 ILE A O 1
ATOM 1007 N N . ASN A 1 122 ? -23.024 6.974 -1.623 1.00 63.16 122 ASN A N 1
ATOM 1008 C CA . ASN A 1 122 ? -24.309 6.256 -1.677 1.00 63.16 122 ASN A CA 1
ATOM 1009 C C . ASN A 1 122 ? -24.980 6.249 -3.064 1.00 63.16 122 ASN A C 1
ATOM 1011 O O . ASN A 1 122 ? -25.555 5.236 -3.448 1.00 63.16 122 ASN A O 1
ATOM 1015 N N . ARG A 1 123 ? -24.879 7.337 -3.842 1.00 54.69 123 ARG A N 1
ATOM 1016 C CA . ARG A 1 123 ? -25.404 7.369 -5.222 1.00 54.69 123 ARG A CA 1
ATOM 1017 C C . ARG A 1 123 ? -24.678 6.385 -6.142 1.00 54.69 123 ARG A C 1
ATOM 1019 O O . ARG A 1 123 ? -25.330 5.644 -6.864 1.00 54.69 123 ARG A O 1
ATOM 1026 N N . SER A 1 124 ? -23.352 6.340 -6.079 1.00 60.69 124 SER A N 1
ATOM 1027 C CA . SER A 1 124 ? -22.538 5.406 -6.862 1.00 60.69 124 SER A CA 1
ATOM 1028 C C . SER A 1 124 ? -22.755 3.956 -6.426 1.00 60.69 124 SER A C 1
ATOM 1030 O O . SER A 1 124 ? -22.796 3.070 -7.270 1.00 60.69 124 SER A O 1
ATOM 1032 N N . ARG A 1 125 ? -22.973 3.712 -5.125 1.00 64.38 125 ARG A N 1
ATOM 1033 C CA . ARG A 1 125 ? -23.341 2.387 -4.593 1.00 64.38 125 ARG A CA 1
ATOM 1034 C C . ARG A 1 125 ? -24.648 1.873 -5.196 1.00 64.38 125 ARG A C 1
ATOM 1036 O O . ARG A 1 125 ? -24.685 0.752 -5.688 1.00 64.38 125 ARG A O 1
ATOM 1043 N N . LEU A 1 126 ? -25.685 2.711 -5.220 1.00 60.22 126 LEU A N 1
ATOM 1044 C CA . LEU A 1 126 ? -26.971 2.365 -5.835 1.00 60.22 126 LEU A CA 1
ATOM 1045 C C . LEU A 1 126 ? -26.822 2.060 -7.333 1.00 60.22 126 LEU A C 1
ATOM 1047 O O . LEU A 1 126 ? -27.379 1.076 -7.808 1.00 60.22 126 LEU A O 1
ATOM 1051 N N . LEU A 1 127 ? -26.027 2.856 -8.056 1.00 59.94 127 LEU A N 1
ATOM 1052 C CA . LEU A 1 127 ? -25.755 2.641 -9.483 1.00 59.94 127 LEU A CA 1
ATOM 1053 C C . LEU A 1 127 ? -24.959 1.356 -9.761 1.00 59.94 127 LEU A C 1
ATOM 1055 O O . LEU A 1 127 ? -25.157 0.735 -10.797 1.00 59.94 127 LEU A O 1
ATOM 1059 N N . MET A 1 128 ? -24.097 0.928 -8.835 1.00 64.62 128 MET A N 1
ATOM 1060 C CA . MET A 1 128 ? -23.369 -0.347 -8.916 1.00 64.62 128 MET A CA 1
ATOM 1061 C C . MET A 1 128 ? -24.202 -1.553 -8.452 1.00 64.62 128 MET A C 1
ATOM 1063 O O . MET A 1 128 ? -23.673 -2.656 -8.341 1.00 64.62 128 MET A O 1
ATOM 1067 N N . GLY A 1 129 ? -25.488 -1.362 -8.141 1.00 61.78 129 GLY A N 1
ATOM 1068 C CA . GLY A 1 129 ? -26.351 -2.434 -7.648 1.00 61.78 129 GLY A CA 1
ATOM 1069 C C . GLY A 1 129 ? -26.030 -2.884 -6.219 1.00 61.78 129 GLY A C 1
ATOM 1070 O O . GLY A 1 129 ? -26.526 -3.919 -5.783 1.00 61.78 129 GLY A O 1
ATOM 1071 N N . PHE A 1 130 ? -25.242 -2.113 -5.460 1.00 63.50 130 PHE A N 1
ATOM 1072 C CA . PHE A 1 130 ? -24.955 -2.381 -4.049 1.00 63.50 130 PHE A CA 1
ATOM 1073 C C . PHE A 1 130 ? -26.174 -2.044 -3.184 1.00 63.50 130 PHE A C 1
ATOM 1075 O O . PHE A 1 130 ? -26.250 -0.995 -2.537 1.00 63.50 130 PHE A O 1
ATOM 1082 N N . VAL A 1 131 ? -27.151 -2.948 -3.210 1.00 58.75 131 VAL A N 1
ATOM 1083 C CA . VAL A 1 131 ? -28.428 -2.856 -2.502 1.00 58.75 131 VAL A CA 1
ATOM 1084 C C . VAL A 1 131 ? -28.522 -4.002 -1.491 1.00 58.75 131 VAL A C 1
ATOM 1086 O O . VAL A 1 131 ? -28.175 -5.140 -1.792 1.00 58.75 131 VAL A O 1
ATOM 1089 N N . GLY A 1 132 ? -28.996 -3.709 -0.278 1.00 63.47 132 GLY A N 1
ATOM 1090 C CA . GLY A 1 132 ? -29.169 -4.696 0.797 1.00 63.47 132 GLY A CA 1
ATOM 1091 C C . GLY A 1 132 ? -28.044 -4.695 1.837 1.00 63.47 132 GLY A C 1
ATOM 1092 O O . GLY A 1 132 ? -27.171 -3.833 1.827 1.00 63.47 132 GLY A O 1
ATOM 1093 N N . SER A 1 133 ? -28.083 -5.640 2.779 1.00 62.50 133 SER A N 1
ATOM 1094 C CA . SER A 1 133 ? -27.132 -5.727 3.903 1.00 62.50 133 SER A CA 1
ATOM 1095 C C . SER A 1 133 ? -25.898 -6.596 3.628 1.00 62.50 133 SER A C 1
ATOM 1097 O O . SER A 1 133 ? -24.959 -6.575 4.418 1.00 62.50 133 SER A O 1
ATOM 1099 N N . ASP A 1 134 ? -25.889 -7.376 2.542 1.00 74.50 134 ASP A N 1
ATOM 1100 C CA . ASP A 1 134 ? -24.853 -8.392 2.289 1.00 74.50 134 ASP A CA 1
ATOM 1101 C C . ASP A 1 134 ? -23.817 -7.985 1.219 1.00 74.50 134 ASP A C 1
ATOM 1103 O O . ASP A 1 134 ? -22.812 -8.678 1.062 1.00 74.50 134 ASP A O 1
ATOM 1107 N N . TRP A 1 135 ? -23.999 -6.859 0.514 1.00 78.25 135 TRP A N 1
ATOM 1108 C CA . TRP A 1 135 ? -23.063 -6.427 -0.541 1.00 78.25 135 TRP A CA 1
ATOM 1109 C C . TRP A 1 135 ? -21.659 -6.116 0.012 1.00 78.25 135 TRP A C 1
ATOM 1111 O O . TRP A 1 135 ? -20.672 -6.475 -0.623 1.00 78.25 135 TRP A O 1
ATOM 1121 N N . GLU A 1 136 ? -21.559 -5.525 1.216 1.00 78.94 136 GLU A N 1
ATOM 1122 C CA . GLU A 1 136 ? -20.280 -5.301 1.924 1.00 78.94 136 GLU A CA 1
ATOM 1123 C C . GLU A 1 136 ? -19.574 -6.644 2.158 1.00 78.94 136 GLU A C 1
ATOM 1125 O O . GLU A 1 136 ? -18.386 -6.794 1.891 1.00 78.94 136 GLU A O 1
ATOM 1130 N N . ARG A 1 137 ? -20.371 -7.650 2.544 1.00 82.19 137 ARG A N 1
ATOM 1131 C CA . ARG A 1 137 ? -20.069 -9.092 2.575 1.00 82.19 137 ARG A CA 1
ATOM 1132 C C . ARG A 1 137 ? -19.240 -9.548 1.386 1.00 82.19 137 ARG A C 1
ATOM 1134 O O . ARG A 1 137 ? -18.098 -10.002 1.471 1.00 82.19 137 ARG A O 1
ATOM 1141 N N . GLN A 1 138 ? -19.915 -9.450 0.253 1.00 85.56 138 GLN A N 1
ATOM 1142 C CA . GLN A 1 138 ? -19.472 -9.992 -1.018 1.00 85.56 138 GLN A CA 1
ATOM 1143 C C . GLN A 1 138 ? -18.256 -9.237 -1.547 1.00 85.56 138 GLN A C 1
ATOM 1145 O O . GLN A 1 138 ? -17.308 -9.868 -2.010 1.00 85.56 138 GLN A O 1
ATOM 1150 N N . ILE A 1 139 ? -18.249 -7.903 -1.450 1.00 87.44 139 ILE A N 1
ATOM 1151 C CA . ILE A 1 139 ? -17.135 -7.112 -1.969 1.00 87.44 139 ILE A CA 1
ATOM 1152 C C . ILE A 1 139 ? -15.864 -7.291 -1.141 1.00 87.44 139 ILE A C 1
ATOM 1154 O O . ILE A 1 139 ? -14.798 -7.475 -1.724 1.00 87.44 139 ILE A O 1
ATOM 1158 N N . THR A 1 140 ? -15.971 -7.310 0.191 1.00 89.56 140 THR A N 1
ATOM 1159 C CA . THR A 1 140 ? -14.838 -7.587 1.080 1.00 89.56 140 THR A CA 1
ATOM 1160 C C . THR A 1 140 ? -14.281 -8.977 0.801 1.00 89.56 140 THR A C 1
ATOM 1162 O O . THR A 1 140 ? -13.096 -9.098 0.509 1.00 89.56 140 THR A O 1
ATOM 1165 N N . SER A 1 141 ? -15.142 -10.000 0.737 1.00 90.31 141 SER A N 1
ATOM 1166 C CA . SER A 1 141 ? -14.708 -11.360 0.403 1.00 90.31 141 SER A CA 1
ATOM 1167 C C . SER A 1 141 ? -14.014 -11.429 -0.960 1.00 90.31 141 SER A C 1
ATOM 1169 O O . SER A 1 141 ? -12.981 -12.080 -1.092 1.00 90.31 141 SER A O 1
ATOM 1171 N N . LYS A 1 142 ? -14.524 -10.733 -1.981 1.00 91.56 142 LYS A N 1
ATOM 1172 C CA . LYS A 1 142 ? -13.899 -10.699 -3.309 1.00 91.56 142 LYS A CA 1
ATOM 1173 C C . LYS A 1 142 ? -12.512 -10.058 -3.278 1.00 91.56 142 LYS A C 1
ATOM 1175 O O . LYS A 1 142 ? -11.590 -10.586 -3.894 1.00 91.56 142 LYS A O 1
ATOM 1180 N N . ILE A 1 143 ? -12.352 -8.950 -2.556 1.00 93.81 143 ILE A N 1
ATOM 1181 C CA . ILE A 1 143 ? -11.054 -8.284 -2.407 1.00 93.81 143 ILE A CA 1
ATOM 1182 C C . ILE A 1 143 ? -10.076 -9.177 -1.631 1.00 93.81 143 ILE A C 1
ATOM 1184 O O . ILE A 1 143 ? -8.924 -9.283 -2.043 1.00 93.81 143 ILE A O 1
ATOM 1188 N N . ASP A 1 144 ? -10.525 -9.881 -0.589 1.00 94.25 144 ASP A N 1
ATOM 1189 C CA . ASP A 1 144 ? -9.690 -10.839 0.148 1.00 94.25 144 ASP A CA 1
ATOM 1190 C C . ASP A 1 144 ? -9.171 -11.967 -0.753 1.00 94.25 144 ASP A C 1
ATOM 1192 O O . ASP A 1 144 ? -7.990 -12.310 -0.698 1.00 94.25 144 ASP A O 1
ATOM 1196 N N . HIS A 1 145 ? -10.017 -12.505 -1.638 1.00 96.00 145 HIS A N 1
ATOM 1197 C CA . HIS A 1 145 ? -9.587 -13.504 -2.622 1.00 96.00 145 HIS A CA 1
ATOM 1198 C C . HIS A 1 145 ? -8.548 -12.932 -3.597 1.00 96.00 145 HIS A C 1
ATOM 1200 O O . HIS A 1 145 ? -7.528 -13.573 -3.842 1.00 96.00 145 HIS A O 1
ATOM 1206 N N . MET A 1 146 ? -8.760 -11.712 -4.108 1.00 96.38 146 MET A N 1
ATOM 1207 C CA . MET A 1 146 ? -7.790 -11.035 -4.983 1.00 96.38 146 MET A CA 1
ATOM 1208 C C . MET A 1 146 ? -6.450 -10.795 -4.273 1.00 96.38 146 MET A C 1
ATOM 1210 O O . MET A 1 146 ? -5.389 -10.935 -4.879 1.00 96.38 146 MET A O 1
ATOM 1214 N N . LEU A 1 147 ? -6.480 -10.446 -2.984 1.00 96.12 147 LEU A N 1
ATOM 1215 C CA . LEU A 1 147 ? -5.283 -10.273 -2.162 1.00 96.12 147 LEU A CA 1
ATOM 1216 C C . LEU A 1 147 ? -4.541 -11.594 -1.949 1.00 96.12 147 LEU A C 1
ATOM 1218 O O . LEU A 1 147 ? -3.323 -11.630 -2.109 1.00 96.12 147 LEU A O 1
ATOM 1222 N N . ALA A 1 148 ? -5.256 -12.672 -1.620 1.00 96.19 148 ALA A N 1
ATOM 1223 C CA . ALA A 1 148 ? -4.666 -13.996 -1.438 1.00 96.19 148 ALA A CA 1
ATOM 1224 C C . ALA A 1 148 ? -4.009 -14.507 -2.729 1.00 96.19 148 ALA A C 1
ATOM 1226 O O . ALA A 1 148 ? -2.887 -15.017 -2.707 1.00 96.19 148 ALA A O 1
ATOM 1227 N N . GLU A 1 149 ? -4.674 -14.312 -3.865 1.00 96.44 149 GLU A N 1
ATOM 1228 C CA . GLU A 1 149 ? -4.123 -14.641 -5.174 1.00 96.44 149 GLU A CA 1
ATOM 1229 C C . GLU A 1 149 ? -2.888 -13.790 -5.493 1.00 96.44 149 GLU A C 1
ATOM 1231 O O . GLU A 1 149 ? -1.859 -14.324 -5.907 1.00 96.44 149 GLU A O 1
ATOM 1236 N N . TRP A 1 150 ? -2.937 -12.481 -5.227 1.00 97.19 150 TRP A N 1
ATOM 1237 C CA . TRP A 1 150 ? -1.777 -11.612 -5.397 1.00 97.19 150 TRP A CA 1
ATOM 1238 C C . TRP A 1 150 ? -0.578 -12.102 -4.578 1.00 97.19 150 TRP A C 1
ATOM 1240 O O . TRP A 1 150 ? 0.503 -12.238 -5.150 1.00 97.19 150 TRP A O 1
ATOM 1250 N N . VAL A 1 151 ? -0.761 -12.463 -3.301 1.00 96.06 151 VAL A N 1
ATOM 1251 C CA . VAL A 1 151 ? 0.309 -13.027 -2.451 1.00 96.06 151 VAL A CA 1
ATOM 1252 C C . VAL A 1 151 ? 0.931 -14.273 -3.089 1.00 96.06 151 VAL A C 1
ATOM 1254 O O . VAL A 1 151 ? 2.157 -14.398 -3.112 1.00 96.06 151 VAL A O 1
ATOM 1257 N N . ALA A 1 152 ? 0.116 -15.167 -3.659 1.00 94.44 152 ALA A N 1
ATOM 1258 C CA . ALA A 1 152 ? 0.613 -16.363 -4.339 1.00 94.44 152 ALA A CA 1
ATOM 1259 C C . ALA A 1 152 ? 1.476 -16.033 -5.573 1.00 94.44 152 ALA A C 1
ATOM 1261 O O . ALA A 1 152 ? 2.397 -16.788 -5.889 1.00 94.44 152 ALA A O 1
ATOM 1262 N N . THR A 1 153 ? 1.230 -14.894 -6.233 1.00 92.44 153 THR A N 1
ATOM 1263 C CA . THR A 1 153 ? 2.024 -14.429 -7.385 1.00 92.44 153 THR A CA 1
ATOM 1264 C C . THR A 1 153 ? 3.301 -13.670 -7.015 1.00 92.44 153 THR A C 1
ATOM 1266 O O . THR A 1 153 ? 4.151 -13.487 -7.884 1.00 92.44 153 THR A O 1
ATOM 1269 N N . VAL A 1 154 ? 3.472 -13.227 -5.759 1.00 93.44 154 VAL A N 1
ATOM 1270 C CA . VAL A 1 154 ? 4.671 -12.476 -5.348 1.00 93.44 154 VAL A CA 1
ATOM 1271 C C . VAL A 1 154 ? 5.907 -13.392 -5.384 1.00 93.44 154 VAL A C 1
ATOM 1273 O O . VAL A 1 154 ? 5.928 -14.412 -4.676 1.00 93.44 154 VAL A O 1
ATOM 1276 N N . PRO A 1 155 ? 6.957 -13.031 -6.154 1.00 91.00 155 PRO A N 1
ATOM 1277 C CA . PRO A 1 155 ? 8.205 -13.788 -6.225 1.00 91.00 155 PRO A CA 1
ATOM 1278 C C . PRO A 1 155 ? 8.873 -13.968 -4.860 1.00 91.00 155 PRO A C 1
ATOM 1280 O O . PRO A 1 155 ? 8.862 -13.059 -4.033 1.00 91.00 155 PRO A O 1
ATOM 1283 N N . ASN A 1 156 ? 9.533 -15.111 -4.645 1.00 89.50 156 ASN A N 1
ATOM 1284 C CA . ASN A 1 156 ? 10.162 -15.447 -3.359 1.00 89.50 156 ASN A CA 1
ATOM 1285 C C . ASN A 1 156 ? 11.146 -14.379 -2.855 1.00 89.50 156 ASN A C 1
ATOM 1287 O O . ASN A 1 156 ? 11.169 -14.103 -1.663 1.00 89.50 156 ASN A O 1
ATOM 1291 N N . HIS A 1 157 ? 11.917 -13.747 -3.747 1.00 87.69 157 HIS A N 1
ATOM 1292 C CA . HIS A 1 157 ? 12.889 -12.706 -3.383 1.00 87.69 157 HIS A CA 1
ATOM 1293 C C . HIS A 1 157 ? 12.247 -11.372 -2.950 1.00 87.69 157 HIS A C 1
ATOM 1295 O O . HIS A 1 157 ? 12.952 -10.503 -2.446 1.00 87.69 157 HIS A O 1
ATOM 1301 N N . LEU A 1 158 ? 10.936 -11.204 -3.165 1.00 92.94 158 LEU A N 1
ATOM 1302 C CA . LEU A 1 158 ? 10.145 -10.037 -2.757 1.00 92.94 158 LEU A CA 1
ATOM 1303 C C . LEU A 1 158 ? 9.212 -10.333 -1.582 1.00 92.94 158 LEU A C 1
ATOM 1305 O O . LEU A 1 158 ? 8.509 -9.434 -1.118 1.00 92.94 158 LEU A O 1
ATOM 1309 N N . ARG A 1 159 ? 9.175 -11.578 -1.099 1.00 94.00 159 ARG A N 1
ATOM 1310 C CA . ARG A 1 159 ? 8.438 -11.920 0.118 1.00 94.00 159 ARG A CA 1
ATOM 1311 C C . ARG A 1 159 ? 9.203 -11.381 1.317 1.00 94.00 159 ARG A C 1
ATOM 1313 O O . ARG A 1 159 ? 10.426 -11.479 1.371 1.00 94.00 159 ARG A O 1
ATOM 1320 N N . TRP A 1 160 ? 8.473 -10.794 2.257 1.00 96.31 160 TRP A N 1
ATOM 1321 C CA . TRP A 1 160 ? 9.070 -10.191 3.438 1.00 96.31 160 TRP A CA 1
ATOM 1322 C C . TRP A 1 160 ? 9.861 -11.217 4.249 1.00 96.31 160 TRP A C 1
ATOM 1324 O O . TRP A 1 160 ? 9.340 -12.274 4.607 1.00 96.31 160 TRP A O 1
ATOM 1334 N N . HIS A 1 161 ? 11.113 -10.875 4.547 1.00 93.38 161 HIS A N 1
ATOM 1335 C CA . HIS A 1 161 ? 11.956 -11.614 5.474 1.00 93.38 161 HIS A CA 1
ATOM 1336 C C . HIS A 1 161 ? 12.797 -10.614 6.283 1.00 93.38 161 HIS A C 1
ATOM 1338 O O . HIS A 1 161 ? 13.534 -9.825 5.674 1.00 93.38 161 HIS A O 1
ATOM 1344 N N . PRO A 1 162 ? 12.723 -10.633 7.628 1.00 89.38 162 PRO A N 1
ATOM 1345 C CA . PRO A 1 162 ? 13.353 -9.619 8.475 1.00 89.38 162 PRO A CA 1
ATOM 1346 C C . PRO A 1 162 ? 14.875 -9.602 8.338 1.00 89.38 162 PRO A C 1
ATOM 1348 O O . PRO A 1 162 ? 15.471 -8.540 8.462 1.00 89.38 162 PRO A O 1
ATOM 1351 N N . ASP A 1 163 ? 15.486 -10.741 8.000 1.00 90.94 163 ASP A N 1
ATOM 1352 C CA . ASP A 1 163 ? 16.940 -10.906 7.850 1.00 90.94 163 ASP A CA 1
ATOM 1353 C C . ASP A 1 163 ? 17.456 -10.678 6.419 1.00 90.94 163 ASP A C 1
ATOM 1355 O O . ASP A 1 163 ? 18.570 -11.075 6.077 1.00 90.94 163 ASP A O 1
ATOM 1359 N N . THR A 1 164 ? 16.662 -10.053 5.541 1.00 91.38 164 THR A N 1
ATOM 1360 C CA . THR A 1 164 ? 17.117 -9.763 4.170 1.00 91.38 164 THR A CA 1
ATOM 1361 C C . THR A 1 164 ? 18.343 -8.844 4.213 1.00 91.38 164 THR A C 1
ATOM 1363 O O . THR A 1 164 ? 18.286 -7.747 4.778 1.00 91.38 164 THR A O 1
ATOM 1366 N N . ALA A 1 165 ? 19.463 -9.312 3.650 1.00 90.06 165 ALA A N 1
ATOM 1367 C CA . ALA A 1 165 ? 20.749 -8.612 3.693 1.00 90.06 165 ALA A CA 1
ATOM 1368 C C . ALA A 1 165 ? 20.860 -7.496 2.642 1.00 90.06 165 ALA A C 1
ATOM 1370 O O . ALA A 1 165 ? 21.404 -6.433 2.927 1.00 90.06 165 ALA A O 1
ATOM 1371 N N . ASP A 1 166 ? 20.337 -7.728 1.435 1.00 91.50 166 ASP A N 1
ATOM 1372 C CA . ASP A 1 166 ? 20.343 -6.733 0.362 1.00 91.50 166 ASP A CA 1
ATOM 1373 C C . ASP A 1 166 ? 19.341 -5.608 0.658 1.00 91.50 166 ASP A C 1
ATOM 1375 O O . ASP A 1 166 ? 18.146 -5.863 0.827 1.00 91.50 166 ASP A O 1
ATOM 1379 N N . LEU A 1 167 ? 19.825 -4.363 0.704 1.00 91.00 167 LEU A N 1
ATOM 1380 C CA . LEU A 1 167 ? 19.018 -3.199 1.076 1.00 91.00 167 LEU A CA 1
ATOM 1381 C C . LEU A 1 167 ? 17.844 -2.975 0.115 1.00 91.00 167 LEU A C 1
ATOM 1383 O O . LEU A 1 167 ? 16.734 -2.691 0.561 1.00 91.00 167 LEU A O 1
ATOM 1387 N N . ASN A 1 168 ? 18.059 -3.126 -1.194 1.00 90.06 168 ASN A N 1
ATOM 1388 C CA . ASN A 1 168 ? 17.004 -2.904 -2.181 1.00 90.06 168 ASN A CA 1
ATOM 1389 C C . ASN A 1 168 ? 15.876 -3.927 -2.010 1.00 90.06 168 ASN A C 1
ATOM 1391 O O . ASN A 1 168 ? 14.713 -3.543 -1.907 1.00 90.06 168 ASN A O 1
ATOM 1395 N N . ARG A 1 169 ? 16.210 -5.217 -1.896 1.00 91.38 169 ARG A N 1
ATOM 1396 C CA . ARG A 1 169 ? 15.236 -6.295 -1.654 1.00 91.38 169 ARG A CA 1
ATOM 1397 C C . ARG A 1 169 ? 14.552 -6.158 -0.297 1.00 91.38 169 ARG A C 1
ATOM 1399 O O . ARG A 1 169 ? 13.346 -6.391 -0.197 1.00 91.38 169 ARG A O 1
ATOM 1406 N N . PHE A 1 170 ? 15.284 -5.741 0.736 1.00 94.06 170 PHE A N 1
ATOM 1407 C CA . PHE A 1 170 ? 14.715 -5.457 2.054 1.00 94.06 170 PHE A CA 1
ATOM 1408 C C . PHE A 1 170 ? 13.638 -4.369 1.958 1.00 94.06 170 PHE A C 1
ATOM 1410 O O . PHE A 1 170 ? 12.504 -4.588 2.375 1.00 94.06 170 PHE A O 1
ATOM 1417 N N . VAL A 1 171 ? 13.951 -3.228 1.338 1.00 93.31 171 VAL A N 1
ATOM 1418 C CA . VAL A 1 171 ? 13.007 -2.108 1.201 1.00 93.31 171 VAL A CA 1
ATOM 1419 C C . VAL A 1 171 ? 11.825 -2.474 0.303 1.00 93.31 171 VAL A C 1
ATOM 1421 O O . VAL A 1 171 ? 10.684 -2.166 0.639 1.00 93.31 171 VAL A O 1
ATOM 1424 N N . GLN A 1 172 ? 12.068 -3.158 -0.817 1.00 94.12 172 GLN A N 1
ATOM 1425 C CA . GLN A 1 172 ? 11.018 -3.596 -1.741 1.00 94.12 172 GLN A CA 1
ATOM 1426 C C . GLN A 1 172 ? 10.040 -4.573 -1.077 1.00 94.12 172 GLN A C 1
ATOM 1428 O O . GLN A 1 172 ? 8.825 -4.381 -1.157 1.00 94.12 172 GLN A O 1
ATOM 1433 N N . SER A 1 173 ? 10.549 -5.598 -0.390 1.00 95.69 173 SER A N 1
ATOM 1434 C CA . SER A 1 173 ? 9.708 -6.573 0.311 1.00 95.69 173 SER A CA 1
ATOM 1435 C C . SER A 1 173 ? 8.966 -5.947 1.498 1.00 95.69 173 SER A C 1
ATOM 1437 O O . SER A 1 173 ? 7.768 -6.193 1.655 1.00 95.69 173 SER A O 1
ATOM 1439 N N . ALA A 1 174 ? 9.618 -5.059 2.265 1.00 96.75 174 ALA A N 1
ATOM 1440 C CA . ALA A 1 174 ? 8.970 -4.275 3.319 1.00 96.75 174 ALA A CA 1
ATOM 1441 C C . ALA A 1 174 ? 7.811 -3.446 2.757 1.00 96.75 174 ALA A C 1
ATOM 1443 O O . ALA A 1 174 ? 6.711 -3.454 3.310 1.00 96.75 174 ALA A O 1
ATOM 1444 N N . PHE A 1 175 ? 8.043 -2.766 1.629 1.00 96.19 175 PHE A N 1
ATOM 1445 C CA . PHE A 1 175 ? 7.048 -1.924 0.976 1.00 96.19 175 PHE A CA 1
ATOM 1446 C C . PHE A 1 175 ? 5.812 -2.728 0.582 1.00 96.19 175 PHE A C 1
ATOM 1448 O O . PHE A 1 175 ? 4.694 -2.352 0.941 1.00 96.19 175 PHE A O 1
ATOM 1455 N N . LEU A 1 176 ? 6.000 -3.857 -0.108 1.00 97.19 176 LEU A N 1
ATOM 1456 C CA . LEU A 1 176 ? 4.892 -4.720 -0.517 1.00 97.19 176 LEU A CA 1
ATOM 1457 C C . LEU A 1 176 ? 4.123 -5.270 0.692 1.00 97.19 176 LEU A C 1
ATOM 1459 O O . LEU A 1 176 ? 2.890 -5.276 0.659 1.00 97.19 176 LEU A O 1
ATOM 1463 N N . SER A 1 177 ? 4.826 -5.681 1.754 1.00 97.81 177 SER A N 1
ATOM 1464 C CA . SER A 1 177 ? 4.218 -6.244 2.967 1.00 97.81 177 SER A CA 1
ATOM 1465 C C . SER A 1 177 ? 3.414 -5.205 3.745 1.00 97.81 177 SER A C 1
ATOM 1467 O O . SER A 1 177 ? 2.229 -5.404 3.999 1.00 97.81 177 SER A O 1
ATOM 1469 N N . ILE A 1 178 ? 4.009 -4.051 4.061 1.00 97.69 178 ILE A N 1
ATOM 1470 C CA . ILE A 1 178 ? 3.343 -2.951 4.780 1.00 97.69 178 ILE A CA 1
ATOM 1471 C C . ILE A 1 178 ? 2.077 -2.514 4.035 1.00 97.69 178 ILE A C 1
ATOM 1473 O O . ILE A 1 178 ? 0.999 -2.391 4.621 1.00 97.69 178 ILE A O 1
ATOM 1477 N N . ARG A 1 179 ? 2.178 -2.339 2.713 1.00 96.25 179 ARG A N 1
ATOM 1478 C CA . ARG A 1 179 ? 1.038 -1.988 1.860 1.00 96.25 179 ARG A CA 1
ATOM 1479 C C . ARG A 1 179 ? -0.041 -3.067 1.829 1.00 96.25 179 ARG A C 1
ATOM 1481 O O . ARG A 1 179 ? -1.222 -2.721 1.794 1.00 96.25 179 ARG A O 1
ATOM 1488 N N . TYR A 1 180 ? 0.344 -4.342 1.827 1.00 97.62 180 TYR A N 1
ATOM 1489 C CA . TYR A 1 180 ? -0.583 -5.472 1.864 1.00 97.62 180 TYR A CA 1
ATOM 1490 C C . TYR A 1 180 ? -1.404 -5.466 3.157 1.00 97.62 180 TYR A C 1
ATOM 1492 O O . TYR A 1 180 ? -2.636 -5.503 3.104 1.00 97.62 180 TYR A O 1
ATOM 1500 N N . HIS A 1 181 ? -0.748 -5.333 4.312 1.00 97.81 181 HIS A N 1
ATOM 1501 C CA . HIS A 1 181 ? -1.440 -5.281 5.599 1.00 97.81 181 HIS A CA 1
ATOM 1502 C C . HIS A 1 181 ? -2.340 -4.040 5.719 1.00 97.81 181 HIS A C 1
ATOM 1504 O O . HIS A 1 181 ? -3.495 -4.155 6.130 1.00 97.81 181 HIS A O 1
ATOM 1510 N N . ALA A 1 182 ? -1.879 -2.871 5.265 1.00 95.62 182 ALA A N 1
ATOM 1511 C CA . ALA A 1 182 ? -2.713 -1.668 5.223 1.00 95.62 182 ALA A CA 1
ATOM 1512 C C . ALA A 1 182 ? -3.930 -1.818 4.291 1.00 95.62 182 ALA A C 1
ATOM 1514 O O . ALA A 1 182 ? -5.020 -1.335 4.598 1.00 95.62 182 ALA A O 1
ATOM 1515 N N . LEU A 1 183 ? -3.784 -2.513 3.158 1.00 95.69 183 LEU A N 1
ATOM 1516 C CA . LEU A 1 183 ? -4.897 -2.784 2.247 1.00 95.69 183 LEU A CA 1
ATOM 1517 C C . LEU A 1 183 ? -5.923 -3.751 2.861 1.00 95.69 183 LEU A C 1
ATOM 1519 O O . LEU A 1 183 ? -7.122 -3.543 2.671 1.00 95.69 183 LEU A O 1
ATOM 1523 N N . ARG A 1 184 ? -5.496 -4.736 3.662 1.00 95.62 184 ARG A N 1
ATOM 1524 C CA . ARG A 1 184 ? -6.413 -5.567 4.467 1.00 95.62 184 ARG A CA 1
ATOM 1525 C C . ARG A 1 184 ? -7.207 -4.722 5.463 1.00 95.62 184 ARG A C 1
ATOM 1527 O O . ARG A 1 184 ? -8.429 -4.827 5.508 1.00 95.62 184 ARG A O 1
ATOM 1534 N N . VAL A 1 185 ? -6.539 -3.818 6.186 1.00 94.38 185 VAL A N 1
ATOM 1535 C CA . VAL A 1 185 ? -7.204 -2.865 7.096 1.00 94.38 185 VAL A CA 1
ATOM 1536 C C . VAL A 1 185 ? -8.241 -2.013 6.355 1.00 94.38 185 VAL A C 1
ATOM 1538 O O . VAL A 1 185 ? -9.380 -1.881 6.805 1.00 94.38 185 VAL A O 1
ATOM 1541 N N . ASN A 1 186 ? -7.882 -1.468 5.192 1.00 91.62 186 ASN A N 1
ATOM 1542 C CA . ASN A 1 186 ? -8.798 -0.658 4.387 1.00 91.62 186 ASN A CA 1
ATOM 1543 C C . ASN A 1 186 ? -10.007 -1.465 3.882 1.00 91.62 186 ASN A C 1
ATOM 1545 O O . ASN A 1 186 ? -11.135 -0.975 3.901 1.00 91.62 186 ASN A O 1
ATOM 1549 N N . THR A 1 187 ? -9.796 -2.725 3.503 1.00 91.69 187 THR A N 1
ATOM 1550 C CA . THR A 1 187 ? -10.845 -3.613 2.972 1.00 91.69 187 THR A CA 1
ATOM 1551 C C . THR A 1 187 ? -11.925 -3.949 4.011 1.00 91.69 187 THR A C 1
ATOM 1553 O O . THR A 1 187 ? -13.098 -4.106 3.674 1.00 91.69 187 THR A O 1
ATOM 1556 N N . HIS A 1 188 ? -11.557 -3.995 5.291 1.00 88.12 188 HIS A N 1
ATOM 1557 C CA . HIS A 1 188 ? -12.472 -4.302 6.396 1.00 88.12 188 HIS A CA 1
ATOM 1558 C C . HIS A 1 188 ? -12.953 -3.060 7.173 1.00 88.12 188 HIS A C 1
ATOM 1560 O O . HIS A 1 188 ? -13.760 -3.173 8.099 1.00 88.12 188 HIS A O 1
ATOM 1566 N N . ASN A 1 189 ? -12.523 -1.855 6.779 1.00 76.38 189 ASN A N 1
ATOM 1567 C CA . ASN A 1 189 ? -12.910 -0.583 7.404 1.00 76.38 189 ASN A CA 1
ATOM 1568 C C . ASN A 1 189 ? -14.434 -0.305 7.446 1.00 76.38 189 ASN A C 1
ATOM 1570 O O . ASN A 1 189 ? -14.896 0.203 8.469 1.00 76.38 189 ASN A O 1
ATOM 1574 N N . PRO A 1 190 ? -15.260 -0.656 6.436 1.00 64.44 190 PR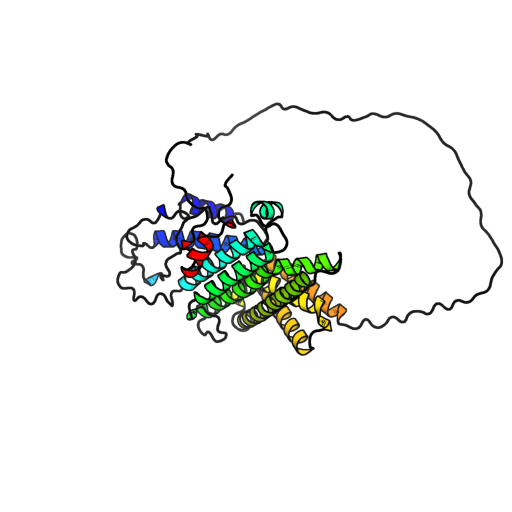O A N 1
ATOM 1575 C CA . PRO A 1 190 ? -16.711 -0.398 6.461 1.00 64.44 190 PRO A CA 1
ATOM 1576 C C . PRO A 1 190 ? -17.432 -0.958 7.681 1.00 64.44 190 PRO A C 1
ATOM 1578 O O . PRO A 1 190 ? -18.257 -0.277 8.293 1.00 64.44 190 PRO A O 1
ATOM 1581 N N . PHE A 1 191 ? -17.061 -2.168 8.093 1.00 58.44 191 PHE A N 1
ATOM 1582 C CA . PHE A 1 191 ? -17.653 -2.816 9.256 1.00 58.44 191 PHE A CA 1
ATOM 1583 C C . PHE A 1 191 ? -17.257 -2.107 10.558 1.00 58.44 191 PHE A C 1
ATOM 1585 O O . PHE A 1 191 ? -18.054 -2.043 11.487 1.00 58.44 191 PHE A O 1
ATOM 1592 N N . MET A 1 192 ? -16.082 -1.471 10.604 1.00 61.47 192 MET A N 1
ATOM 1593 C CA . MET A 1 192 ? -15.658 -0.653 11.746 1.00 61.47 192 MET A CA 1
ATOM 1594 C C . MET A 1 192 ? -16.338 0.725 11.796 1.00 61.47 192 MET A C 1
ATOM 1596 O O . MET A 1 192 ? -16.419 1.323 12.858 1.00 61.47 192 MET A O 1
ATOM 1600 N N . ARG A 1 193 ? -16.866 1.258 10.685 1.00 61.44 193 ARG A N 1
ATOM 1601 C CA . ARG A 1 193 ? -17.660 2.512 10.704 1.00 61.44 193 ARG A CA 1
ATOM 1602 C C . ARG A 1 193 ? -19.056 2.303 11.283 1.00 61.44 193 ARG A C 1
ATOM 1604 O O . ARG A 1 193 ? -19.671 3.235 11.800 1.00 61.44 193 ARG A O 1
ATOM 1611 N N . THR A 1 194 ? -19.545 1.074 11.178 1.00 51.56 194 THR A N 1
ATOM 1612 C CA . THR A 1 194 ? -20.876 0.677 11.629 1.00 51.56 194 THR A CA 1
ATOM 1613 C C . THR A 1 194 ? -20.960 0.641 13.159 1.00 51.56 194 THR A C 1
ATOM 1615 O O . THR A 1 194 ? -21.972 1.061 13.709 1.00 51.56 194 THR A O 1
ATOM 1618 N N . THR A 1 195 ? -19.875 0.307 13.872 1.00 48.47 195 THR A N 1
ATOM 1619 C CA . THR A 1 195 ? -19.843 0.334 15.350 1.00 48.47 195 THR A CA 1
ATOM 1620 C C . THR A 1 195 ? -20.128 1.713 15.925 1.00 48.47 195 THR A C 1
ATOM 1622 O O . THR A 1 195 ? -20.991 1.836 16.786 1.00 48.47 195 THR A O 1
ATOM 1625 N N . VAL A 1 196 ? -19.475 2.764 15.420 1.00 48.28 196 VAL A N 1
ATOM 1626 C CA . VAL A 1 196 ? -19.661 4.141 15.917 1.00 48.28 196 VAL A CA 1
ATOM 1627 C C . VAL A 1 196 ? -21.111 4.607 15.743 1.00 48.28 196 VAL A C 1
ATOM 1629 O O . VAL A 1 196 ? -21.646 5.318 16.591 1.00 48.28 196 VAL A O 1
ATOM 1632 N N . ARG A 1 197 ? -21.776 4.180 14.663 1.00 45.69 197 ARG A N 1
ATOM 1633 C CA . ARG A 1 197 ? -23.171 4.544 14.391 1.00 45.69 197 ARG A CA 1
ATOM 1634 C C . ARG A 1 197 ? -24.162 3.715 15.207 1.00 45.69 197 ARG A C 1
ATOM 1636 O O . ARG A 1 197 ? -25.148 4.270 15.687 1.00 45.69 197 ARG A O 1
ATOM 1643 N N . ASP A 1 198 ? -23.881 2.435 15.420 1.00 45.22 198 ASP A N 1
ATOM 1644 C CA . ASP A 1 198 ? -24.787 1.512 16.108 1.00 45.22 198 ASP A CA 1
ATOM 1645 C C . ASP A 1 198 ? -24.690 1.619 17.639 1.00 45.22 198 ASP A C 1
ATOM 1647 O O . ASP A 1 198 ? -25.701 1.438 18.316 1.00 45.22 198 ASP A O 1
ATOM 1651 N N . PHE A 1 199 ? -23.556 2.074 18.200 1.00 47.31 199 PHE A N 1
ATOM 1652 C CA . PHE A 1 199 ? -23.488 2.501 19.611 1.00 47.31 199 PHE A CA 1
ATOM 1653 C C . PHE A 1 199 ? -24.522 3.590 19.946 1.00 47.31 199 PHE A C 1
ATOM 1655 O O . PHE A 1 199 ? -24.966 3.691 21.087 1.00 47.31 199 PHE A O 1
ATOM 1662 N N . THR A 1 200 ? -24.942 4.383 18.953 1.00 45.59 200 THR A N 1
ATOM 1663 C CA . THR A 1 200 ? -25.929 5.460 19.134 1.00 45.59 200 THR A CA 1
ATOM 1664 C C . THR A 1 200 ? -27.361 5.068 18.763 1.00 45.59 200 THR A C 1
ATOM 1666 O O . THR A 1 200 ? -28.288 5.827 19.051 1.00 45.59 200 THR A O 1
ATOM 1669 N N . ARG A 1 201 ? -27.589 3.916 18.112 1.00 44.47 201 ARG A N 1
ATOM 1670 C CA . ARG A 1 201 ? -28.890 3.617 17.492 1.00 44.47 201 ARG A CA 1
ATOM 1671 C C . ARG A 1 201 ? -29.204 2.117 17.458 1.00 44.47 201 ARG A C 1
ATOM 1673 O O . ARG A 1 201 ? -29.210 1.511 16.397 1.00 44.47 201 ARG A O 1
ATOM 1680 N N . ALA A 1 202 ? -29.590 1.590 18.620 1.00 46.00 202 ALA A N 1
ATOM 1681 C CA . ALA A 1 202 ? -30.103 0.234 18.849 1.00 46.00 202 ALA A CA 1
ATOM 1682 C C . ALA A 1 202 ? -29.087 -0.910 18.668 1.00 46.00 202 ALA A C 1
ATOM 1684 O O . ALA A 1 202 ? -28.184 -0.861 17.840 1.00 46.00 202 ALA A O 1
ATOM 1685 N N . ALA A 1 203 ? -29.258 -1.962 19.478 1.00 52.22 203 ALA A N 1
ATOM 1686 C CA . ALA A 1 203 ? -28.381 -3.125 19.484 1.00 52.22 203 ALA A CA 1
ATOM 1687 C C . ALA A 1 203 ? -28.283 -3.741 18.071 1.00 52.22 203 ALA A C 1
ATOM 1689 O O . ALA A 1 203 ? -29.320 -4.080 17.489 1.00 52.22 203 ALA A O 1
ATOM 1690 N N . PRO A 1 204 ? -27.070 -3.893 17.508 1.00 55.69 204 PRO A N 1
ATOM 1691 C CA . PRO A 1 204 ? -26.901 -4.489 16.192 1.00 55.69 204 PRO A CA 1
ATOM 1692 C C . PRO A 1 204 ? -27.461 -5.916 16.180 1.00 55.69 204 PRO A C 1
ATOM 1694 O O . PRO A 1 204 ? -27.363 -6.649 17.165 1.00 55.69 204 PRO A O 1
ATOM 1697 N N . SER A 1 205 ? -28.034 -6.337 15.048 1.00 61.78 205 SER A N 1
ATOM 1698 C CA . SER A 1 205 ? -28.424 -7.741 14.858 1.00 61.78 205 SER A CA 1
ATOM 1699 C C . SER A 1 205 ? -27.232 -8.670 15.145 1.00 61.78 205 SER A C 1
ATOM 1701 O O . SER A 1 205 ? -26.085 -8.322 14.850 1.00 61.78 205 SER A O 1
ATOM 1703 N N . SER A 1 206 ? -27.478 -9.872 15.679 1.00 67.56 206 SER A N 1
ATOM 1704 C CA . SER A 1 206 ? -26.409 -10.818 16.058 1.00 67.56 206 SER A CA 1
ATOM 1705 C C . SER A 1 206 ? -25.421 -11.112 14.915 1.00 67.56 206 SER A C 1
ATOM 1707 O O . SER A 1 206 ? -24.217 -11.225 15.144 1.00 67.56 206 SER A O 1
ATOM 1709 N N . LYS A 1 207 ? -25.908 -11.158 13.666 1.00 72.12 207 LYS A N 1
ATOM 1710 C CA . LYS A 1 207 ? -25.097 -11.354 12.450 1.00 72.12 207 LYS A CA 1
ATOM 1711 C C . LYS A 1 207 ? -24.211 -10.143 12.119 1.00 72.12 207 LYS A C 1
ATOM 1713 O O . LYS A 1 207 ? -23.104 -10.326 11.620 1.00 72.12 207 LYS A O 1
ATOM 1718 N N . ALA A 1 208 ? -24.678 -8.918 12.367 1.00 70.69 208 ALA A N 1
ATOM 1719 C CA . ALA A 1 208 ? -23.891 -7.702 12.147 1.00 70.69 208 ALA A CA 1
ATOM 1720 C C . ALA A 1 208 ? -22.782 -7.566 13.200 1.00 70.69 208 ALA A C 1
ATOM 1722 O O . ALA A 1 208 ? -21.630 -7.327 12.848 1.00 70.69 208 ALA A O 1
ATOM 1723 N N . ALA A 1 209 ? -23.101 -7.829 14.470 1.00 72.38 209 ALA A N 1
ATOM 1724 C CA . ALA A 1 209 ? -22.122 -7.828 15.557 1.00 72.38 209 ALA A CA 1
ATOM 1725 C C . ALA A 1 209 ? -21.003 -8.869 15.343 1.00 72.38 209 ALA A C 1
ATOM 1727 O O . ALA A 1 209 ? -19.823 -8.561 15.520 1.00 72.38 209 ALA A O 1
ATOM 1728 N N . ALA A 1 210 ? -21.354 -10.082 14.898 1.00 78.19 210 ALA A N 1
ATOM 1729 C CA . ALA A 1 210 ? -20.376 -11.127 14.583 1.00 78.19 210 ALA A CA 1
ATOM 1730 C C . ALA A 1 210 ? -19.396 -10.708 13.472 1.00 78.19 210 ALA A C 1
ATOM 1732 O O . ALA A 1 210 ? -18.219 -11.058 13.503 1.00 78.19 210 ALA A O 1
ATOM 1733 N N . ASP A 1 211 ? -19.864 -9.938 12.500 1.00 77.94 211 ASP A N 1
ATOM 1734 C CA . ASP A 1 211 ? -19.060 -9.503 11.363 1.00 77.94 211 ASP A CA 1
ATOM 1735 C C . ASP A 1 211 ? -18.143 -8.338 11.648 1.00 77.94 211 ASP A C 1
ATOM 1737 O O . ASP A 1 211 ? -17.001 -8.319 11.185 1.00 77.94 211 ASP A O 1
ATOM 1741 N N . VAL A 1 212 ? -18.631 -7.403 12.453 1.00 79.31 212 VAL A N 1
ATOM 1742 C CA . VAL A 1 212 ? -17.807 -6.368 13.060 1.00 79.31 212 VAL A CA 1
ATOM 1743 C C . VAL A 1 212 ? -16.666 -7.016 13.837 1.00 79.31 212 VAL A C 1
ATOM 1745 O O . VAL A 1 212 ? -15.511 -6.662 13.626 1.00 79.31 212 VAL A O 1
ATOM 1748 N N . SER A 1 213 ? -16.976 -7.994 14.694 1.00 81.00 213 SER A N 1
ATOM 1749 C CA . SER A 1 213 ? -15.975 -8.687 15.509 1.00 81.00 213 SER A CA 1
ATOM 1750 C C . SER A 1 213 ? -14.924 -9.394 14.644 1.00 81.00 213 SER A C 1
ATOM 1752 O O . SER A 1 213 ? -13.727 -9.196 14.849 1.00 81.00 213 SER A O 1
ATOM 1754 N N . LYS A 1 214 ? -15.351 -10.139 13.615 1.00 86.81 214 LYS A N 1
ATOM 1755 C CA . LYS A 1 214 ? -14.436 -10.789 12.660 1.00 86.81 214 LYS A CA 1
ATOM 1756 C C . LYS A 1 214 ? -13.565 -9.781 11.912 1.00 86.81 214 LYS A C 1
ATOM 1758 O O . LYS A 1 214 ? -12.353 -9.961 11.834 1.00 86.81 214 LYS A O 1
ATOM 1763 N N . SER A 1 215 ? -14.166 -8.716 11.385 1.00 87.69 215 SER A N 1
ATOM 1764 C CA . SER A 1 215 ? -13.445 -7.679 10.640 1.00 87.69 215 SER A CA 1
ATOM 1765 C C . SER A 1 215 ? -12.440 -6.945 11.523 1.00 87.69 215 SER A C 1
ATOM 1767 O O . SER A 1 215 ? -11.314 -6.709 11.097 1.00 87.69 215 SER A O 1
ATOM 1769 N N . LEU A 1 216 ? -12.797 -6.648 12.775 1.00 86.31 216 LEU A N 1
ATOM 1770 C CA . LEU A 1 216 ? -11.886 -6.036 13.737 1.00 86.31 216 LEU A CA 1
ATOM 1771 C C . LEU A 1 216 ? -10.705 -6.955 14.069 1.00 86.31 216 LEU A C 1
ATOM 1773 O O . LEU A 1 216 ? -9.574 -6.478 14.137 1.00 86.31 216 LEU A O 1
ATOM 1777 N N . ALA A 1 217 ? -10.939 -8.260 14.236 1.00 89.25 217 ALA A N 1
ATOM 1778 C CA . ALA A 1 217 ? -9.870 -9.231 14.465 1.00 89.25 217 ALA A CA 1
ATOM 1779 C C . ALA A 1 217 ? -8.893 -9.283 13.276 1.00 89.25 217 ALA A C 1
ATOM 1781 O O . ALA A 1 217 ? -7.680 -9.221 13.474 1.00 89.25 217 ALA A O 1
ATOM 1782 N N . ILE A 1 218 ? -9.414 -9.307 12.041 1.00 92.81 218 ILE A N 1
ATOM 1783 C CA . ILE A 1 218 ? -8.603 -9.277 10.813 1.00 92.81 218 ILE A CA 1
ATOM 1784 C C . ILE A 1 218 ? -7.797 -7.976 10.717 1.00 92.81 218 ILE A C 1
ATOM 1786 O O . ILE A 1 218 ? -6.593 -8.023 10.462 1.00 92.81 218 ILE A O 1
ATOM 1790 N N . CYS A 1 219 ? -8.437 -6.826 10.949 1.00 94.19 219 CYS A N 1
ATOM 1791 C CA . CYS A 1 219 ? -7.776 -5.523 10.947 1.00 94.19 219 CYS A CA 1
ATOM 1792 C C . CYS A 1 219 ? -6.687 -5.435 12.017 1.00 94.19 219 CYS A C 1
ATOM 1794 O O . CYS A 1 219 ? -5.611 -4.921 11.739 1.00 94.19 219 CYS A O 1
ATOM 1796 N N . THR A 1 220 ? -6.950 -5.937 13.224 1.00 93.12 220 THR A N 1
ATOM 1797 C CA . THR A 1 220 ? -5.986 -5.909 14.333 1.00 93.12 220 THR A CA 1
ATOM 1798 C C . THR A 1 220 ? -4.774 -6.769 14.010 1.00 93.12 220 THR A C 1
ATOM 1800 O O . THR A 1 220 ? -3.652 -6.292 14.138 1.00 93.12 220 THR A O 1
ATOM 1803 N N . ALA A 1 221 ? -4.985 -8.002 13.537 1.00 95.94 221 ALA A N 1
ATOM 1804 C CA . ALA A 1 221 ? -3.892 -8.876 13.121 1.00 95.94 221 ALA A CA 1
ATOM 1805 C C . ALA A 1 221 ? -3.050 -8.223 12.015 1.00 95.94 221 ALA A C 1
ATOM 1807 O O . ALA A 1 221 ? -1.833 -8.136 12.138 1.00 95.94 221 ALA A O 1
ATOM 1808 N N . ALA A 1 222 ? -3.702 -7.672 10.984 1.00 97.25 222 ALA A N 1
ATOM 1809 C CA . ALA A 1 222 ? -3.012 -6.961 9.914 1.00 97.25 222 ALA A CA 1
ATOM 1810 C C . ALA A 1 222 ? -2.240 -5.734 10.431 1.00 97.25 222 ALA A C 1
ATOM 1812 O O . ALA A 1 222 ? -1.104 -5.512 10.025 1.00 97.25 222 ALA A O 1
ATOM 1813 N N . ALA A 1 223 ? -2.821 -4.945 11.337 1.00 97.44 223 ALA A N 1
ATOM 1814 C CA . ALA A 1 223 ? -2.160 -3.776 11.905 1.00 97.44 223 ALA A CA 1
ATOM 1815 C C . ALA A 1 223 ? -0.931 -4.153 12.745 1.00 97.44 223 ALA A C 1
ATOM 1817 O O . ALA A 1 223 ? 0.097 -3.494 12.625 1.00 97.44 223 ALA A O 1
ATOM 1818 N N . VAL A 1 224 ? -1.007 -5.231 13.532 1.00 97.44 224 VAL A N 1
ATOM 1819 C CA . VAL A 1 224 ? 0.128 -5.753 14.306 1.00 97.44 224 VAL A CA 1
ATOM 1820 C C . VAL A 1 224 ? 1.246 -6.241 13.384 1.00 97.44 224 VAL A C 1
ATOM 1822 O O . VAL A 1 224 ? 2.382 -5.803 13.539 1.00 97.44 224 VAL A O 1
ATOM 1825 N N . GLU A 1 225 ? 0.924 -7.064 12.381 1.00 97.94 225 GLU A N 1
ATOM 1826 C CA . GLU A 1 225 ? 1.893 -7.529 11.376 1.00 97.94 225 GLU A CA 1
ATOM 1827 C C . GLU A 1 225 ? 2.538 -6.339 10.640 1.00 97.94 225 GLU A C 1
ATOM 1829 O O . GLU A 1 225 ? 3.750 -6.290 10.450 1.00 97.94 225 GLU A O 1
ATOM 1834 N N . CYS A 1 226 ? 1.749 -5.320 10.281 1.00 98.25 226 CYS A N 1
ATOM 1835 C CA . CYS A 1 226 ? 2.260 -4.090 9.678 1.00 98.25 226 CYS A CA 1
ATOM 1836 C C . CYS A 1 226 ? 3.246 -3.359 10.600 1.00 98.25 226 CYS A C 1
ATOM 1838 O O . CYS A 1 226 ? 4.282 -2.888 10.128 1.00 98.25 226 CYS A O 1
ATOM 1840 N N . SER A 1 227 ? 2.926 -3.237 11.891 1.00 98.00 227 SER A N 1
ATOM 1841 C CA . SER A 1 227 ? 3.801 -2.610 12.884 1.00 98.00 227 SER A CA 1
ATOM 1842 C C . SER A 1 227 ? 5.102 -3.390 13.070 1.00 98.00 227 SER A C 1
ATOM 1844 O O . SER A 1 227 ? 6.147 -2.768 13.207 1.00 98.00 227 SER A O 1
ATOM 1846 N N . GLU A 1 228 ? 5.079 -4.723 13.017 1.00 97.25 228 GLU A N 1
ATOM 1847 C CA . GLU A 1 228 ? 6.288 -5.559 13.096 1.00 97.25 228 GLU A CA 1
ATOM 1848 C C . GLU A 1 228 ? 7.228 -5.309 11.903 1.00 97.25 228 GLU A C 1
ATOM 1850 O O . GLU A 1 228 ? 8.430 -5.111 12.088 1.00 97.25 228 GLU A O 1
ATOM 1855 N N . VAL A 1 229 ? 6.688 -5.218 10.680 1.00 98.12 229 VAL A N 1
ATOM 1856 C CA . VAL A 1 229 ? 7.492 -4.846 9.500 1.00 98.12 229 VAL A CA 1
ATOM 1857 C C . VAL A 1 229 ? 8.019 -3.412 9.622 1.00 98.12 229 VAL A C 1
ATOM 1859 O O . VAL A 1 229 ? 9.191 -3.160 9.345 1.00 98.12 229 VAL A O 1
ATOM 1862 N N . LEU A 1 230 ? 7.183 -2.464 10.064 1.00 97.44 230 LEU A N 1
ATOM 1863 C CA . LEU A 1 230 ? 7.596 -1.074 10.281 1.00 97.44 230 LEU A CA 1
ATOM 1864 C C . LEU A 1 230 ? 8.723 -0.967 11.311 1.00 97.44 230 LEU A C 1
ATOM 1866 O O . LEU A 1 230 ? 9.662 -0.214 11.078 1.00 97.44 230 LEU A O 1
ATOM 1870 N N . MET A 1 231 ? 8.660 -1.727 12.406 1.00 97.12 231 MET A N 1
ATOM 1871 C CA . MET A 1 231 ? 9.699 -1.762 13.437 1.00 97.12 231 MET A CA 1
ATOM 1872 C C . MET A 1 231 ? 11.049 -2.148 12.831 1.00 97.12 231 MET A C 1
ATOM 1874 O O . MET A 1 231 ? 12.020 -1.413 12.992 1.00 97.12 231 MET A O 1
ATOM 1878 N N . ALA A 1 232 ? 11.087 -3.218 12.032 1.00 96.56 232 ALA A N 1
ATOM 1879 C CA . ALA A 1 232 ? 12.309 -3.646 11.356 1.00 96.56 232 ALA A CA 1
ATOM 1880 C C . ALA A 1 232 ? 12.877 -2.566 10.414 1.00 96.56 232 ALA A C 1
ATOM 1882 O O . ALA A 1 232 ? 14.093 -2.377 10.348 1.00 96.56 232 ALA A O 1
ATOM 1883 N N . VAL A 1 233 ? 12.018 -1.835 9.692 1.00 96.25 233 VAL A N 1
ATOM 1884 C CA . VAL A 1 233 ? 12.454 -0.725 8.825 1.00 96.25 233 VAL A CA 1
ATOM 1885 C C . VAL A 1 233 ? 12.991 0.445 9.653 1.00 96.25 233 VAL A C 1
ATOM 1887 O O . VAL A 1 233 ? 14.048 0.979 9.326 1.00 96.25 233 VAL A O 1
ATOM 1890 N N . VAL A 1 234 ? 12.297 0.823 10.729 1.00 95.88 234 VAL A N 1
ATOM 1891 C CA . VAL A 1 234 ? 12.695 1.905 11.641 1.00 95.88 234 VAL A CA 1
ATOM 1892 C C . VAL A 1 234 ? 14.047 1.617 12.299 1.00 95.88 234 VAL A C 1
ATOM 1894 O O . VAL A 1 234 ? 14.873 2.519 12.401 1.00 95.88 234 VAL A O 1
ATOM 1897 N N . GLU A 1 235 ? 14.286 0.377 12.723 1.00 95.00 235 GLU A N 1
ATOM 1898 C CA . GLU A 1 235 ? 15.517 -0.020 13.413 1.00 95.00 235 GLU A CA 1
ATOM 1899 C C . GLU A 1 235 ? 16.710 -0.148 12.465 1.00 95.00 235 GLU A C 1
ATOM 1901 O O . GLU A 1 235 ? 17.809 0.306 12.784 1.00 95.00 235 GLU A O 1
ATOM 1906 N N . ARG A 1 236 ? 16.513 -0.765 11.294 1.00 94.19 236 ARG A N 1
ATOM 1907 C CA . ARG A 1 236 ? 17.619 -1.066 10.377 1.00 94.19 236 ARG A CA 1
ATOM 1908 C C . ARG A 1 236 ? 17.917 0.076 9.411 1.00 94.19 236 ARG A C 1
ATOM 1910 O O . ARG A 1 236 ? 19.083 0.373 9.155 1.00 94.19 236 ARG A O 1
ATOM 1917 N N . HIS A 1 237 ? 16.879 0.688 8.841 1.00 93.50 237 HIS A N 1
ATOM 1918 C CA . HIS A 1 237 ? 16.993 1.620 7.716 1.00 93.50 237 HIS A CA 1
ATOM 1919 C C . HIS A 1 237 ? 15.947 2.758 7.787 1.00 93.50 237 HIS A C 1
ATOM 1921 O O . HIS A 1 237 ? 15.135 2.910 6.869 1.00 93.50 237 HIS A O 1
ATOM 1927 N N . PRO A 1 238 ? 15.964 3.603 8.839 1.00 92.38 238 PRO A N 1
ATOM 1928 C CA . PRO A 1 238 ? 14.929 4.618 9.070 1.00 92.38 238 PRO A CA 1
ATOM 1929 C C . PRO A 1 238 ? 14.796 5.630 7.924 1.00 92.38 238 PRO A C 1
ATOM 1931 O O . PRO A 1 238 ? 13.685 6.035 7.593 1.00 92.38 238 PRO A O 1
ATOM 1934 N N . LEU A 1 239 ? 15.900 5.982 7.255 1.00 90.88 239 LEU A N 1
ATOM 1935 C CA . LEU A 1 239 ? 15.902 6.930 6.130 1.00 90.88 239 LEU A CA 1
ATOM 1936 C C . LEU A 1 239 ? 15.045 6.462 4.940 1.00 90.88 239 LEU A C 1
ATOM 1938 O O . LEU A 1 239 ? 14.593 7.278 4.140 1.00 90.88 239 LEU A O 1
ATOM 1942 N N . CYS A 1 240 ? 14.757 5.160 4.823 1.00 90.19 240 CYS A N 1
ATOM 1943 C CA . CYS A 1 240 ? 13.858 4.651 3.787 1.00 90.19 240 CYS A CA 1
ATOM 1944 C C . CYS A 1 240 ? 12.419 5.164 3.948 1.00 90.19 240 CYS A C 1
ATOM 1946 O O . CYS A 1 240 ? 11.686 5.219 2.959 1.00 90.19 240 CYS A O 1
ATOM 1948 N N . LEU A 1 241 ? 12.024 5.562 5.163 1.00 90.38 241 LEU A N 1
ATOM 1949 C CA . LEU A 1 241 ? 10.696 6.094 5.466 1.00 90.38 241 LEU A CA 1
ATOM 1950 C C . LEU A 1 241 ? 10.532 7.573 5.097 1.00 90.38 241 LEU A C 1
ATOM 1952 O O . LEU A 1 241 ? 9.406 8.047 5.047 1.00 90.38 241 LEU A O 1
ATOM 1956 N N . GLU A 1 242 ? 11.593 8.308 4.760 1.00 87.44 242 GLU A N 1
ATOM 1957 C CA . GLU A 1 242 ? 11.468 9.722 4.357 1.00 87.44 242 GLU A CA 1
ATOM 1958 C C . GLU A 1 242 ? 10.715 9.904 3.025 1.00 87.44 242 GLU A C 1
ATOM 1960 O O . GLU A 1 242 ? 10.357 11.014 2.635 1.00 87.44 242 GLU A O 1
ATOM 1965 N N . GLN A 1 243 ? 10.433 8.815 2.306 1.00 84.75 243 GLN A N 1
ATOM 1966 C CA . GLN A 1 243 ? 9.628 8.869 1.094 1.00 84.75 243 GLN A CA 1
ATOM 1967 C C . GLN A 1 243 ? 8.135 9.050 1.422 1.00 84.75 243 GLN A C 1
ATOM 1969 O O . GLN A 1 243 ? 7.569 8.272 2.196 1.00 84.75 243 GLN A O 1
ATOM 1974 N N . PRO A 1 244 ? 7.423 9.977 0.752 1.00 81.19 244 PRO A N 1
ATOM 1975 C CA . PRO A 1 244 ? 6.002 10.189 0.987 1.00 81.19 244 PRO A CA 1
ATOM 1976 C C . PRO A 1 244 ? 5.151 8.932 0.844 1.00 81.19 244 PRO A C 1
ATOM 1978 O O . PRO A 1 244 ? 4.083 8.879 1.424 1.00 81.19 244 PRO A O 1
ATOM 1981 N N . CYS A 1 245 ? 5.542 7.906 0.087 1.00 85.56 245 CYS A N 1
ATOM 1982 C CA . CYS A 1 245 ? 4.728 6.705 -0.140 1.00 85.56 245 CYS A CA 1
ATOM 1983 C C . CYS A 1 245 ? 4.393 5.892 1.133 1.00 85.56 245 CYS A C 1
ATOM 1985 O O . CYS A 1 245 ? 3.468 5.084 1.085 1.00 85.56 245 CYS A O 1
ATOM 1987 N N . TRP A 1 246 ? 5.058 6.154 2.264 1.00 91.31 246 TRP A N 1
ATOM 1988 C CA . TRP A 1 246 ? 4.882 5.434 3.532 1.00 91.31 246 TRP A CA 1
ATOM 1989 C C . TRP A 1 246 ? 3.881 6.048 4.516 1.00 91.31 246 TRP A C 1
ATOM 1991 O O . TRP A 1 246 ? 3.659 5.474 5.574 1.00 91.31 246 TRP A O 1
ATOM 2001 N N . VAL A 1 247 ? 3.283 7.205 4.213 1.00 92.38 247 VAL A N 1
ATOM 2002 C CA . VAL A 1 247 ? 2.462 7.967 5.179 1.00 92.38 247 VAL A CA 1
ATOM 2003 C C . VAL A 1 247 ? 1.197 7.221 5.624 1.00 92.38 247 VAL A C 1
ATOM 2005 O O . VAL A 1 247 ? 0.842 7.237 6.801 1.00 92.38 247 VAL A O 1
ATOM 2008 N N . ASP A 1 248 ? 0.468 6.601 4.691 1.00 92.44 248 ASP A N 1
ATOM 2009 C CA . ASP A 1 248 ? -0.867 6.070 4.981 1.00 92.44 248 ASP A CA 1
ATOM 2010 C C . ASP A 1 248 ? -0.883 4.770 5.812 1.00 92.44 248 ASP A C 1
ATOM 2012 O O . ASP A 1 248 ? -1.698 4.718 6.737 1.00 92.44 248 ASP A O 1
ATOM 2016 N N . PRO A 1 249 ? 0.002 3.767 5.600 1.00 95.62 249 PRO A N 1
ATOM 2017 C CA . PRO A 1 249 ? -0.005 2.529 6.383 1.00 95.62 249 PRO A CA 1
ATOM 2018 C C . PRO A 1 249 ? 0.129 2.698 7.910 1.00 95.62 249 PRO A C 1
ATOM 2020 O O . PRO A 1 249 ? -0.747 2.200 8.618 1.00 95.62 249 PRO A O 1
ATOM 2023 N N . PRO A 1 250 ? 1.141 3.408 8.462 1.00 96.56 250 PRO A N 1
ATOM 2024 C CA . PRO A 1 250 ? 1.287 3.539 9.912 1.00 96.56 250 PRO A CA 1
ATOM 2025 C C . PRO A 1 250 ? 0.106 4.286 10.540 1.00 96.56 250 PRO A C 1
ATOM 2027 O O . PRO A 1 250 ? -0.303 3.966 11.653 1.00 96.56 250 PRO A O 1
ATOM 2030 N N . PHE A 1 251 ? -0.497 5.238 9.821 1.00 95.31 251 PHE A N 1
ATOM 2031 C CA . PHE A 1 251 ? -1.670 5.951 10.314 1.00 95.31 251 PHE A CA 1
ATOM 2032 C C . PHE A 1 251 ? -2.904 5.046 10.405 1.00 95.31 251 PHE A C 1
ATOM 2034 O O . PHE A 1 251 ? -3.519 4.965 11.466 1.00 95.31 251 PHE A O 1
ATOM 2041 N N . VAL A 1 252 ? -3.270 4.343 9.324 1.00 93.81 252 VAL A N 1
ATOM 2042 C CA . VAL A 1 252 ? -4.482 3.501 9.332 1.00 93.81 252 VAL A CA 1
ATOM 2043 C C . VAL A 1 252 ? -4.346 2.306 10.276 1.00 93.81 252 VAL A C 1
ATOM 2045 O O . VAL A 1 252 ? -5.298 1.988 10.987 1.00 93.81 252 VAL A O 1
ATOM 2048 N N . CYS A 1 253 ? -3.164 1.686 10.342 1.00 96.19 253 CYS A N 1
ATOM 2049 C CA . CYS A 1 253 ? -2.885 0.603 11.283 1.00 96.19 253 CYS A CA 1
ATOM 2050 C C . CYS A 1 253 ? -2.891 1.118 12.729 1.00 96.19 253 CYS A C 1
ATOM 2052 O O . CYS A 1 253 ? -3.535 0.515 13.583 1.00 96.19 253 CYS A O 1
ATOM 2054 N N . GLY A 1 254 ? -2.266 2.272 12.997 1.00 95.75 254 GLY A N 1
ATOM 2055 C CA . GLY A 1 254 ? -2.298 2.922 14.310 1.00 95.75 254 GLY A CA 1
ATOM 2056 C C . GLY A 1 254 ? -3.718 3.205 14.806 1.00 95.75 254 GLY A C 1
ATOM 2057 O O . GLY A 1 254 ? -4.038 2.891 15.950 1.00 95.75 254 GLY A O 1
ATOM 2058 N N . LEU A 1 255 ? -4.597 3.720 13.938 1.00 93.12 255 LEU A N 1
ATOM 2059 C CA . LEU A 1 255 ? -6.001 3.964 14.286 1.00 93.12 255 LEU A CA 1
ATOM 2060 C C . LEU A 1 255 ? -6.743 2.681 14.673 1.00 93.12 255 LEU A C 1
ATOM 2062 O O . LEU A 1 255 ? -7.485 2.682 15.648 1.00 93.12 255 LEU A O 1
ATOM 2066 N N . VAL A 1 256 ? -6.545 1.583 13.940 1.00 91.81 256 VAL A N 1
ATOM 2067 C CA . VAL A 1 256 ? -7.172 0.292 14.271 1.00 91.81 256 VAL A CA 1
ATOM 2068 C C . VAL A 1 256 ? -6.712 -0.226 15.628 1.00 91.81 256 VAL A C 1
ATOM 2070 O O . VAL A 1 256 ? -7.536 -0.689 16.416 1.00 91.81 256 VAL A O 1
ATOM 2073 N N . LEU A 1 257 ? -5.410 -0.143 15.906 1.00 93.44 257 LEU A N 1
ATOM 2074 C CA . LEU A 1 257 ? -4.844 -0.574 17.184 1.00 93.44 257 LEU A CA 1
ATOM 2075 C C . LEU A 1 257 ? -5.432 0.244 18.342 1.00 93.44 257 LEU A C 1
ATOM 2077 O O . LEU A 1 257 ? -5.835 -0.336 19.348 1.00 93.44 257 LEU A O 1
ATOM 2081 N N . LEU A 1 258 ? -5.563 1.565 18.171 1.00 91.00 258 LEU A N 1
ATOM 2082 C CA . LEU A 1 258 ? -6.229 2.434 19.144 1.00 91.00 258 LEU A CA 1
ATOM 2083 C C . LEU A 1 258 ? -7.709 2.090 19.315 1.00 91.00 258 LEU A C 1
ATOM 2085 O O . LEU A 1 258 ? -8.167 1.985 20.444 1.00 91.00 258 LEU A O 1
ATOM 2089 N N . VAL A 1 259 ? -8.458 1.859 18.231 1.00 86.56 259 VAL A N 1
ATOM 2090 C CA . VAL A 1 259 ? -9.874 1.450 18.314 1.00 86.56 259 VAL A CA 1
ATOM 2091 C C . VAL A 1 259 ? -10.028 0.158 19.117 1.00 86.56 259 VAL A C 1
ATOM 2093 O O . VAL A 1 259 ? -10.964 0.039 19.905 1.00 86.56 259 VAL A O 1
ATOM 2096 N N . ASN A 1 260 ? -9.111 -0.797 18.953 1.00 85.56 260 ASN A N 1
ATOM 2097 C CA . ASN A 1 260 ? -9.130 -2.030 19.732 1.00 85.56 260 ASN A CA 1
ATOM 2098 C C . ASN A 1 260 ? -8.811 -1.770 21.218 1.00 85.56 260 ASN A C 1
ATOM 2100 O O . ASN A 1 260 ? -9.529 -2.245 22.097 1.00 85.56 260 ASN A O 1
ATOM 2104 N N . LEU A 1 261 ? -7.809 -0.931 21.499 1.00 87.31 261 LEU A N 1
ATOM 2105 C CA . LEU A 1 261 ? -7.451 -0.523 22.860 1.00 87.31 261 LEU A CA 1
ATOM 2106 C C . LEU A 1 261 ? -8.588 0.233 23.576 1.00 87.31 261 LEU A C 1
ATOM 2108 O O . LEU A 1 261 ? -8.900 -0.100 24.715 1.00 87.31 261 LEU A O 1
ATOM 2112 N N . PHE A 1 262 ? -9.246 1.189 22.914 1.00 81.75 262 PHE A N 1
ATOM 2113 C CA . PHE A 1 262 ? -10.385 1.932 23.470 1.00 81.75 262 PHE A CA 1
ATOM 2114 C C . PHE A 1 262 ? -11.633 1.055 23.640 1.00 81.75 262 PHE A C 1
ATOM 2116 O O . PHE A 1 262 ? -12.305 1.114 24.665 1.00 81.75 262 PHE A O 1
ATOM 2123 N N . GLY A 1 263 ? -11.971 0.249 22.628 1.00 70.12 263 GLY A N 1
ATOM 2124 C CA . GLY A 1 263 ? -13.231 -0.499 22.595 1.00 70.12 263 GLY A CA 1
ATOM 2125 C C . GLY A 1 263 ? -13.234 -1.777 23.435 1.00 70.12 263 GLY A C 1
ATOM 2126 O O . GLY A 1 263 ? -14.293 -2.200 23.897 1.00 70.12 263 GLY A O 1
ATOM 2127 N N . PHE A 1 264 ? -12.069 -2.402 23.627 1.00 63.12 264 PHE A N 1
ATOM 2128 C CA . PHE A 1 264 ? -11.948 -3.711 24.275 1.00 63.12 264 PHE A CA 1
ATOM 2129 C C . PHE A 1 264 ? -10.819 -3.784 25.304 1.00 63.12 264 PHE A C 1
ATOM 2131 O O . PHE A 1 264 ? -10.542 -4.873 25.801 1.00 63.12 264 PHE A O 1
ATOM 2138 N N . GLY A 1 265 ? -10.194 -2.660 25.672 1.00 60.34 265 GLY A N 1
ATOM 2139 C CA . GLY A 1 265 ? -9.066 -2.629 26.610 1.00 60.34 265 GLY A CA 1
ATOM 2140 C C . GLY A 1 265 ? -9.321 -3.349 27.939 1.00 60.34 265 GLY A C 1
ATOM 2141 O O . GLY A 1 265 ? -8.404 -3.949 28.488 1.00 60.34 265 GLY A O 1
ATOM 2142 N N . SER A 1 266 ? -10.571 -3.376 28.416 1.00 59.50 266 SER A N 1
ATOM 2143 C CA . SER A 1 266 ? -10.981 -4.098 29.631 1.00 59.50 266 SER A CA 1
ATOM 2144 C C . SER A 1 266 ? -11.095 -5.622 29.470 1.00 59.50 266 SER A C 1
ATOM 2146 O O . SER A 1 266 ? -11.037 -6.338 30.466 1.00 59.50 266 SER A O 1
ATOM 2148 N N . ASN A 1 267 ? -11.248 -6.121 28.239 1.00 67.00 267 ASN A N 1
ATOM 2149 C CA . ASN A 1 267 ? -11.379 -7.546 27.909 1.00 67.00 267 ASN A CA 1
ATOM 2150 C C . ASN A 1 267 ? -10.071 -8.169 27.386 1.00 67.00 267 ASN A C 1
ATOM 2152 O O . ASN A 1 267 ? -9.999 -9.388 27.220 1.00 67.00 267 ASN A O 1
ATOM 2156 N N . LEU A 1 268 ? -9.057 -7.353 27.089 1.00 72.50 268 LEU A N 1
ATOM 2157 C CA . LEU A 1 268 ? -7.745 -7.808 26.629 1.00 72.50 268 LEU A CA 1
ATOM 2158 C C . LEU A 1 268 ? -6.863 -8.231 27.808 1.00 72.50 268 LEU A C 1
ATOM 2160 O O . LEU A 1 268 ? -6.932 -7.667 28.901 1.00 72.50 268 LEU A O 1
ATOM 2164 N N . SER A 1 269 ? -5.988 -9.215 27.584 1.00 79.94 269 SER A N 1
ATOM 2165 C CA . SER A 1 269 ? -4.976 -9.559 28.582 1.00 79.94 269 SER A CA 1
ATOM 2166 C C . SER A 1 269 ? -3.950 -8.426 28.717 1.00 79.94 269 SER A C 1
ATOM 2168 O O . SER A 1 269 ? -3.660 -7.709 27.760 1.00 79.94 269 SER A O 1
ATOM 2170 N N . ASN A 1 270 ? -3.318 -8.298 29.888 1.00 81.38 270 ASN A N 1
ATOM 2171 C CA . ASN A 1 270 ? -2.255 -7.304 30.098 1.00 81.38 270 ASN A CA 1
ATOM 2172 C C . ASN A 1 270 ? -1.088 -7.442 29.100 1.00 81.38 270 ASN A C 1
ATOM 2174 O O . ASN A 1 270 ? -0.422 -6.454 28.791 1.00 81.38 270 ASN A O 1
ATOM 2178 N N . VAL A 1 271 ? -0.816 -8.659 28.614 1.00 80.12 271 VAL A N 1
ATOM 2179 C CA . VAL A 1 271 ? 0.233 -8.921 27.616 1.00 80.12 271 VAL A CA 1
ATOM 2180 C C . VAL A 1 271 ? -0.186 -8.377 26.252 1.00 80.12 271 VAL A C 1
ATOM 2182 O O . VAL A 1 271 ? 0.596 -7.668 25.617 1.00 80.12 271 VAL A O 1
ATOM 2185 N N . ASP A 1 272 ? -1.427 -8.637 25.840 1.00 86.00 272 ASP A N 1
ATOM 2186 C CA . ASP A 1 272 ? -1.966 -8.154 24.567 1.00 86.00 272 ASP A CA 1
ATOM 2187 C C . ASP A 1 272 ? -2.047 -6.626 24.546 1.00 86.00 272 ASP A C 1
ATOM 2189 O O . ASP A 1 272 ? -1.589 -6.001 23.592 1.00 86.00 272 ASP A O 1
ATOM 2193 N N . THR A 1 273 ? -2.518 -6.007 25.632 1.00 88.69 273 THR A N 1
ATOM 2194 C CA . THR A 1 273 ? -2.572 -4.544 25.766 1.00 88.69 273 THR A CA 1
ATOM 2195 C C . THR A 1 273 ? -1.192 -3.910 25.595 1.00 88.69 273 THR A C 1
ATOM 2197 O O . THR A 1 273 ? -1.037 -2.963 24.824 1.00 88.69 273 THR A O 1
ATOM 2200 N N . ARG A 1 274 ? -0.156 -4.453 26.252 1.00 91.06 274 ARG A N 1
ATOM 2201 C CA . ARG A 1 274 ? 1.223 -3.955 26.100 1.00 91.06 274 ARG A CA 1
ATOM 2202 C C . ARG A 1 274 ? 1.731 -4.109 24.671 1.00 91.06 274 ARG A C 1
ATOM 2204 O O . ARG A 1 274 ? 2.313 -3.165 24.146 1.00 91.06 274 ARG A O 1
ATOM 2211 N N . ARG A 1 275 ? 1.479 -5.258 24.035 1.00 94.06 275 ARG A N 1
ATOM 2212 C CA . ARG A 1 275 ? 1.866 -5.496 22.638 1.00 94.06 275 ARG A CA 1
ATOM 2213 C C . ARG A 1 275 ? 1.229 -4.464 21.708 1.00 94.06 275 ARG A C 1
ATOM 2215 O O . ARG A 1 275 ? 1.934 -3.863 20.904 1.00 94.06 275 ARG A O 1
ATOM 2222 N N . LEU A 1 276 ? -0.076 -4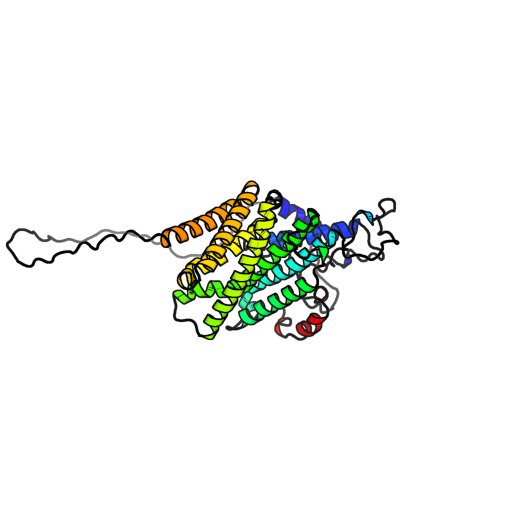.217 21.843 1.00 93.75 276 LEU A N 1
ATOM 2223 C CA . LEU A 1 276 ? -0.782 -3.228 21.024 1.00 93.75 276 LEU A CA 1
ATOM 2224 C C . LEU A 1 276 ? -0.253 -1.806 21.256 1.00 93.75 276 LEU A C 1
ATOM 2226 O O . LEU A 1 276 ? -0.067 -1.071 20.288 1.00 93.75 276 LEU A O 1
ATOM 2230 N N . ILE A 1 277 ? 0.051 -1.432 22.504 1.00 94.62 277 ILE A N 1
ATOM 2231 C CA . ILE A 1 277 ? 0.683 -0.143 22.828 1.00 94.62 277 ILE A CA 1
ATOM 2232 C C . ILE A 1 277 ? 2.030 -0.003 22.107 1.00 94.62 277 ILE A C 1
ATOM 2234 O O . ILE A 1 277 ? 2.267 1.020 21.465 1.00 94.62 277 ILE A O 1
ATOM 2238 N N . THR A 1 278 ? 2.886 -1.029 22.147 1.00 96.75 278 THR A N 1
ATOM 2239 C CA . THR A 1 278 ? 4.162 -1.025 21.413 1.00 96.75 278 THR A CA 1
ATOM 2240 C C . THR A 1 278 ? 3.939 -0.864 19.909 1.00 96.75 278 THR A C 1
ATOM 2242 O O . THR A 1 278 ? 4.593 -0.034 19.284 1.00 96.75 278 THR A O 1
ATOM 2245 N N . CYS A 1 279 ? 2.967 -1.570 19.324 1.00 97.69 279 CYS A N 1
ATOM 2246 C CA . CYS A 1 279 ? 2.636 -1.425 17.905 1.00 97.69 279 CYS A CA 1
ATOM 2247 C C . CYS A 1 279 ? 2.179 0.005 17.542 1.00 97.69 279 CYS A C 1
ATOM 2249 O O . CYS A 1 279 ? 2.578 0.523 16.496 1.00 97.69 279 CYS A O 1
ATOM 2251 N N . VAL A 1 280 ? 1.387 0.668 18.400 1.00 97.50 280 VAL A N 1
ATOM 2252 C CA . VAL A 1 280 ? 0.982 2.078 18.209 1.00 97.50 280 VAL A CA 1
ATOM 2253 C C . VAL A 1 280 ? 2.190 3.010 18.280 1.00 97.50 280 VAL A C 1
ATOM 2255 O O . VAL A 1 280 ? 2.331 3.900 17.438 1.00 97.50 280 VAL A O 1
ATOM 2258 N N . GLN A 1 281 ? 3.090 2.792 19.239 1.00 97.62 281 GLN A N 1
ATOM 2259 C CA . GLN A 1 281 ? 4.326 3.566 19.368 1.00 97.62 281 GLN A CA 1
ATOM 2260 C C . GLN A 1 281 ? 5.213 3.423 18.127 1.00 97.62 281 GLN A C 1
ATOM 2262 O O . GLN A 1 281 ? 5.719 4.428 17.629 1.00 97.62 281 GLN A O 1
ATOM 2267 N N . THR A 1 282 ? 5.331 2.218 17.560 1.00 98.06 282 THR A N 1
ATOM 2268 C CA . THR A 1 282 ? 6.034 2.004 16.288 1.00 98.06 282 THR A CA 1
ATOM 2269 C C . THR A 1 282 ? 5.401 2.802 15.147 1.00 98.06 282 THR A C 1
ATOM 2271 O O . THR A 1 282 ? 6.115 3.452 14.383 1.00 98.06 282 THR A O 1
ATOM 2274 N N . CYS A 1 283 ? 4.067 2.819 15.040 1.00 98.12 283 CYS A N 1
ATOM 2275 C CA . CYS A 1 283 ? 3.368 3.630 14.038 1.00 98.12 283 CYS A CA 1
ATOM 2276 C C . CYS A 1 283 ? 3.646 5.135 14.213 1.00 98.12 283 CYS A C 1
ATOM 2278 O O . CYS A 1 283 ? 3.902 5.832 13.229 1.00 98.12 283 CYS A O 1
ATOM 2280 N N . LEU A 1 284 ? 3.643 5.638 15.452 1.00 97.88 284 LEU A N 1
ATOM 2281 C CA . LEU A 1 284 ? 3.987 7.030 15.768 1.00 97.88 284 LEU A CA 1
ATOM 2282 C C . LEU A 1 284 ? 5.450 7.356 15.440 1.00 97.88 284 LEU A C 1
ATOM 2284 O O . LEU A 1 284 ? 5.736 8.430 14.906 1.00 97.88 284 LEU A O 1
ATOM 2288 N N . GLN A 1 285 ? 6.376 6.440 15.719 1.00 97.12 285 GLN A N 1
ATOM 2289 C CA . GLN A 1 285 ? 7.792 6.603 15.399 1.00 97.12 285 GLN A CA 1
ATOM 2290 C C . GLN A 1 285 ? 8.022 6.636 13.884 1.00 97.12 285 GLN A C 1
ATOM 2292 O O . GLN A 1 285 ? 8.705 7.533 13.392 1.00 97.12 285 GLN A O 1
ATOM 2297 N N . ALA A 1 286 ? 7.386 5.733 13.133 1.00 97.06 286 ALA A N 1
ATOM 2298 C CA . ALA A 1 286 ? 7.419 5.751 11.674 1.00 97.06 286 ALA A CA 1
ATOM 2299 C C . ALA A 1 286 ? 6.879 7.083 11.123 1.00 97.06 286 ALA A C 1
ATOM 2301 O O . ALA A 1 286 ? 7.562 7.742 10.343 1.00 97.06 286 ALA A O 1
ATOM 2302 N N . LEU A 1 287 ? 5.707 7.541 11.586 1.00 96.69 287 LEU A N 1
ATOM 2303 C CA . LEU A 1 287 ? 5.143 8.843 11.196 1.00 96.69 287 LEU A CA 1
ATOM 2304 C C . LEU A 1 287 ? 6.047 10.023 11.574 1.00 96.69 287 LEU A C 1
ATOM 2306 O O . LEU A 1 287 ? 6.104 11.005 10.839 1.00 96.69 287 LEU A O 1
ATOM 2310 N N . THR A 1 288 ? 6.781 9.930 12.684 1.00 96.12 288 THR A N 1
ATOM 2311 C CA . THR A 1 288 ? 7.763 10.946 13.086 1.00 96.12 288 THR A CA 1
ATOM 2312 C C . THR A 1 288 ? 8.894 11.055 12.072 1.00 96.12 288 THR A C 1
ATOM 2314 O O . THR A 1 288 ? 9.225 12.166 11.666 1.00 96.12 288 THR A O 1
ATOM 2317 N N . ILE A 1 289 ? 9.434 9.930 11.604 1.00 95.38 289 ILE A N 1
ATOM 2318 C CA . ILE A 1 289 ? 10.485 9.924 10.580 1.00 95.38 289 ILE A CA 1
ATOM 2319 C C . ILE A 1 289 ? 9.941 10.477 9.256 1.00 95.38 289 ILE A C 1
ATOM 2321 O O . ILE A 1 289 ? 10.526 11.392 8.684 1.00 95.38 289 ILE A O 1
ATOM 2325 N N . ILE A 1 290 ? 8.773 10.000 8.812 1.00 94.75 290 ILE A N 1
ATOM 2326 C CA . ILE A 1 290 ? 8.153 10.442 7.550 1.00 94.75 290 ILE A CA 1
ATOM 2327 C C . ILE A 1 290 ? 7.858 11.957 7.577 1.00 94.75 290 ILE A C 1
ATOM 2329 O O . ILE A 1 290 ? 8.009 12.650 6.569 1.00 94.75 290 ILE A O 1
ATOM 2333 N N . SER A 1 291 ? 7.484 12.498 8.743 1.00 94.00 291 SER A N 1
ATOM 2334 C CA . SER A 1 291 ? 7.143 13.917 8.917 1.00 94.00 291 SER A CA 1
ATOM 2335 C C . SER A 1 291 ? 8.297 14.892 8.660 1.00 94.00 291 SER A C 1
ATOM 2337 O O . SER A 1 291 ? 8.049 16.083 8.484 1.00 94.00 291 SER A O 1
ATOM 2339 N N . ALA A 1 292 ? 9.543 14.406 8.591 1.00 90.19 292 ALA A N 1
ATOM 2340 C CA . ALA A 1 292 ? 10.689 15.224 8.200 1.00 90.19 292 ALA A CA 1
ATOM 2341 C C . ALA A 1 292 ? 10.599 15.706 6.739 1.00 90.19 292 ALA A C 1
ATOM 2343 O O . ALA A 1 292 ? 11.104 16.779 6.414 1.00 90.19 292 ALA A O 1
ATOM 2344 N N . ALA A 1 293 ? 9.937 14.934 5.871 1.00 87.75 293 ALA A N 1
ATOM 2345 C CA . ALA A 1 293 ? 9.869 15.186 4.432 1.00 87.75 293 ALA A CA 1
ATOM 2346 C C . ALA A 1 293 ? 8.438 15.401 3.899 1.00 87.75 293 ALA A C 1
ATOM 2348 O O . ALA A 1 293 ? 8.272 15.851 2.763 1.00 87.75 293 ALA A O 1
ATOM 2349 N N . ASP A 1 294 ? 7.400 15.101 4.691 1.00 91.50 294 ASP A N 1
ATOM 2350 C CA . ASP A 1 294 ? 5.999 15.154 4.260 1.00 91.50 294 ASP A CA 1
ATOM 2351 C C . ASP A 1 294 ? 5.091 15.866 5.285 1.00 91.50 294 ASP A C 1
ATOM 2353 O O . ASP A 1 294 ? 5.014 15.500 6.458 1.00 91.50 294 ASP A O 1
ATOM 2357 N N . PHE A 1 295 ? 4.364 16.892 4.827 1.00 91.06 295 PHE A N 1
ATOM 2358 C CA . PHE A 1 295 ? 3.465 17.690 5.670 1.00 91.06 295 PHE A CA 1
ATOM 2359 C C . PHE A 1 295 ? 2.193 16.933 6.100 1.00 91.06 295 PHE A C 1
ATOM 2361 O O . PHE A 1 295 ? 1.710 17.137 7.212 1.00 91.06 295 PHE A O 1
ATOM 2368 N N . ASP A 1 296 ? 1.653 16.041 5.261 1.00 89.19 296 ASP A N 1
ATOM 2369 C CA . ASP A 1 296 ? 0.478 15.223 5.610 1.00 89.19 296 ASP A CA 1
ATOM 2370 C C . ASP A 1 296 ? 0.826 14.239 6.740 1.00 89.19 296 ASP A C 1
ATOM 2372 O O . ASP A 1 296 ? 0.012 14.001 7.637 1.00 89.19 296 ASP A O 1
ATOM 2376 N N . ALA A 1 297 ? 2.066 13.733 6.770 1.00 93.56 297 ALA A N 1
ATOM 2377 C CA . ALA A 1 297 ? 2.564 12.935 7.892 1.00 93.56 297 ALA A CA 1
ATOM 2378 C C . ALA A 1 297 ? 2.585 13.702 9.217 1.00 93.56 297 ALA A C 1
ATOM 2380 O O . ALA A 1 297 ? 2.243 13.108 10.239 1.00 93.56 297 ALA A O 1
ATOM 2381 N N . VAL A 1 298 ? 2.934 14.998 9.222 1.00 94.75 298 VAL A N 1
ATOM 2382 C CA . VAL A 1 298 ? 2.883 15.827 10.442 1.00 94.75 298 VAL A CA 1
ATOM 2383 C C . VAL A 1 298 ? 1.467 15.812 11.010 1.00 94.75 298 VAL A C 1
ATOM 2385 O O . VAL A 1 298 ? 1.269 15.448 12.166 1.00 94.75 298 VAL A O 1
ATOM 2388 N N . GLN A 1 299 ? 0.469 16.137 10.184 1.00 93.56 299 GLN A N 1
ATOM 2389 C CA . GLN A 1 299 ? -0.920 16.203 10.631 1.00 93.56 299 GLN A CA 1
ATOM 2390 C C . GLN A 1 299 ? -1.420 14.846 11.148 1.00 93.56 299 GLN A C 1
ATOM 2392 O O . GLN A 1 299 ? -2.005 14.772 12.227 1.00 93.56 299 GLN A O 1
ATOM 2397 N N . ARG A 1 300 ?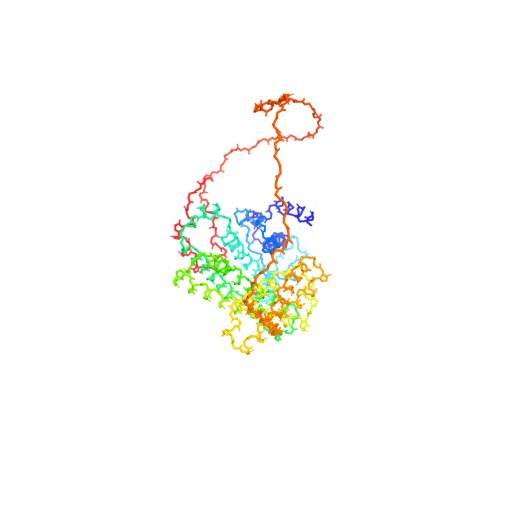 -1.151 13.759 10.416 1.00 94.19 300 ARG A N 1
ATOM 2398 C CA . ARG A 1 300 ? -1.538 12.398 10.821 1.00 94.19 300 ARG A CA 1
ATOM 2399 C C . ARG A 1 300 ? -0.871 11.946 12.109 1.00 94.19 300 ARG A C 1
ATOM 2401 O O . ARG A 1 300 ? -1.524 11.295 12.923 1.00 94.19 300 ARG A O 1
ATOM 2408 N N . ARG A 1 301 ? 0.408 12.281 12.293 1.00 96.38 301 ARG A N 1
ATOM 2409 C CA . ARG A 1 301 ? 1.144 12.007 13.528 1.00 96.38 301 ARG A CA 1
ATOM 2410 C C . ARG A 1 301 ? 0.480 12.700 14.705 1.00 96.38 301 ARG A C 1
ATOM 2412 O O . ARG A 1 301 ? 0.228 12.038 15.703 1.00 96.38 301 ARG A O 1
ATOM 2419 N N . GLU A 1 302 ? 0.181 13.992 14.583 1.00 96.62 302 GLU A N 1
ATOM 2420 C CA . GLU A 1 302 ? -0.452 14.750 15.667 1.00 96.62 302 GLU A CA 1
ATOM 2421 C C . GLU A 1 302 ? -1.839 14.199 16.001 1.00 96.62 302 GLU A C 1
ATOM 2423 O O . GLU A 1 302 ? -2.133 13.978 17.170 1.00 96.62 302 GLU A O 1
ATOM 2428 N N . THR A 1 303 ? -2.663 13.879 14.997 1.00 95.00 303 THR A N 1
ATOM 2429 C CA . THR A 1 303 ? -3.970 13.247 15.235 1.00 95.00 303 THR A CA 1
ATOM 2430 C C . THR A 1 303 ? -3.832 11.901 15.945 1.00 95.00 303 THR A C 1
ATOM 2432 O O . THR A 1 303 ? -4.529 11.647 16.923 1.00 95.00 303 THR A O 1
ATOM 2435 N N . LEU A 1 304 ? -2.930 11.029 15.481 1.00 95.94 304 LEU A N 1
ATOM 2436 C CA . LEU A 1 304 ? -2.734 9.721 16.105 1.00 95.94 304 LEU A CA 1
ATOM 2437 C C . LEU A 1 304 ? -2.184 9.854 17.534 1.00 95.94 304 LEU A C 1
ATOM 2439 O O . LEU A 1 304 ? -2.586 9.103 18.419 1.00 95.94 304 LEU A O 1
ATOM 2443 N N . LYS A 1 305 ? -1.290 10.821 17.759 1.00 96.75 305 LYS A N 1
ATOM 2444 C CA . LYS A 1 305 ? -0.693 11.101 19.064 1.00 96.75 305 LYS A CA 1
ATOM 2445 C C . LYS A 1 305 ? -1.725 11.621 20.058 1.00 96.75 305 LYS A C 1
ATOM 2447 O O . LYS A 1 305 ? -1.770 11.117 21.169 1.00 96.75 305 LYS A O 1
ATOM 2452 N N . GLN A 1 306 ? -2.575 12.561 19.649 1.00 95.81 306 GLN A N 1
ATOM 2453 C CA . GLN A 1 306 ? -3.657 13.083 20.489 1.00 95.81 306 GLN A CA 1
ATOM 2454 C C . GLN A 1 306 ? -4.567 11.955 20.989 1.00 95.81 306 GLN A C 1
ATOM 2456 O O . GLN A 1 306 ? -4.777 11.829 22.190 1.00 95.81 306 GLN A O 1
ATOM 2461 N N . LEU A 1 307 ? -5.013 11.075 20.086 1.00 93.69 307 LEU A N 1
ATOM 2462 C CA . LEU A 1 307 ? -5.842 9.920 20.449 1.00 93.69 307 LEU A CA 1
ATOM 2463 C C . LEU A 1 307 ? -5.107 8.936 21.375 1.00 93.69 307 LEU A C 1
ATOM 2465 O O . LEU A 1 307 ? -5.707 8.354 22.274 1.00 93.69 307 LEU A O 1
ATOM 2469 N N . TYR A 1 308 ? -3.805 8.730 21.168 1.00 94.25 308 TYR A N 1
ATOM 2470 C CA . TYR A 1 308 ? -3.004 7.889 22.055 1.00 94.25 308 TYR A CA 1
ATOM 2471 C C . TYR A 1 308 ? -2.845 8.506 23.454 1.00 94.25 308 TYR A C 1
ATOM 2473 O O . TYR A 1 308 ? -2.958 7.792 24.448 1.00 94.25 308 TYR A O 1
ATOM 2481 N N . ASP A 1 309 ? -2.624 9.817 23.549 1.00 93.62 309 ASP A N 1
ATOM 2482 C CA . ASP A 1 309 ? -2.485 10.523 24.826 1.00 93.62 309 ASP A CA 1
ATOM 2483 C C . ASP A 1 309 ? -3.813 10.523 25.612 1.00 93.62 309 ASP A C 1
ATOM 2485 O O . ASP A 1 309 ? -3.805 10.332 26.830 1.00 93.62 309 ASP A O 1
ATOM 2489 N N . GLU A 1 310 ? -4.958 10.648 24.929 1.00 91.12 310 GLU A N 1
ATOM 2490 C CA . GLU A 1 310 ? -6.297 10.498 25.524 1.00 91.12 310 GLU A CA 1
ATOM 2491 C C . GLU A 1 310 ? -6.495 9.107 26.155 1.00 91.12 310 GLU A C 1
ATOM 2493 O O . GLU A 1 310 ? -6.921 9.007 27.308 1.00 91.12 310 GLU A O 1
ATOM 2498 N N . LEU A 1 311 ? -6.091 8.035 25.459 1.00 87.25 311 LEU A N 1
ATOM 2499 C CA . LEU A 1 311 ? -6.137 6.661 25.982 1.00 87.25 311 LEU A CA 1
ATOM 2500 C C . LEU A 1 311 ? -5.320 6.509 27.280 1.00 87.25 311 LEU A C 1
ATOM 2502 O O . LEU A 1 311 ? -5.736 5.823 28.219 1.00 87.25 311 LEU A O 1
ATOM 2506 N N . GLN A 1 312 ? -4.141 7.138 27.343 1.00 84.81 312 GLN A N 1
ATOM 2507 C CA . GLN A 1 312 ? -3.279 7.082 28.529 1.00 84.81 312 GLN A CA 1
ATOM 2508 C C . GLN A 1 312 ? -3.910 7.809 29.725 1.00 84.81 312 GLN A C 1
ATOM 2510 O O . GLN A 1 312 ? -3.828 7.316 30.850 1.00 84.81 312 GLN A O 1
ATOM 2515 N N . GLN A 1 313 ? -4.576 8.944 29.491 1.00 83.00 313 GLN A N 1
ATOM 2516 C CA . GLN A 1 313 ? -5.253 9.711 30.543 1.00 83.00 313 GLN A CA 1
ATOM 2517 C C . GLN A 1 313 ? -6.468 8.975 31.124 1.00 83.00 313 GLN A C 1
ATOM 2519 O O . GLN A 1 313 ? -6.706 9.045 32.330 1.00 83.00 313 GLN A O 1
ATOM 2524 N N . GLU A 1 314 ? -7.222 8.237 30.306 1.00 72.62 314 GLU A N 1
ATOM 2525 C CA . GLU A 1 314 ? -8.318 7.384 30.793 1.00 72.62 314 GLU A CA 1
ATOM 2526 C C . GLU A 1 314 ? -7.815 6.189 31.616 1.00 72.62 314 GLU A C 1
ATOM 2528 O O . GLU A 1 314 ? -8.487 5.748 32.549 1.00 72.62 314 GLU A O 1
ATOM 2533 N N . SER A 1 315 ? -6.614 5.694 31.305 1.00 62.41 315 SER A N 1
ATOM 2534 C CA . SER A 1 315 ? -5.989 4.556 31.990 1.00 62.41 315 SER A CA 1
ATOM 2535 C C . SER A 1 315 ? -5.360 4.927 33.342 1.00 62.41 315 SER A C 1
ATOM 2537 O O . SER A 1 315 ? -5.140 4.052 34.182 1.00 62.41 315 SER A O 1
ATOM 2539 N N . THR A 1 316 ? -5.074 6.211 33.590 1.00 48.25 316 THR A N 1
ATOM 2540 C CA . THR A 1 316 ? -4.670 6.685 34.921 1.00 48.25 316 THR A CA 1
ATOM 2541 C C . THR A 1 316 ? -5.890 6.795 35.838 1.00 48.25 316 THR A C 1
ATOM 2543 O O . THR A 1 316 ? -6.845 7.486 35.478 1.00 48.25 316 THR A O 1
ATOM 2546 N N . PRO A 1 317 ? -5.898 6.166 37.033 1.00 43.50 317 PRO A N 1
ATOM 2547 C CA . PRO A 1 317 ? -7.021 6.292 37.949 1.00 43.50 317 PRO A CA 1
ATOM 2548 C C . PRO A 1 317 ? -7.193 7.768 38.298 1.00 43.50 317 PRO A C 1
ATOM 2550 O O . PRO A 1 317 ? -6.311 8.379 38.905 1.00 43.50 317 PRO A O 1
ATOM 2553 N N . ARG A 1 318 ? -8.333 8.351 37.903 1.00 39.59 318 ARG A N 1
ATOM 2554 C CA . ARG A 1 318 ? -8.748 9.656 38.416 1.00 39.59 318 ARG A CA 1
ATOM 2555 C C . ARG A 1 318 ? -8.753 9.525 39.932 1.00 39.59 318 ARG A C 1
ATOM 2557 O O . ARG A 1 318 ? -9.555 8.763 40.468 1.00 39.59 318 ARG A O 1
ATOM 2564 N N . LEU A 1 319 ? -7.837 10.225 40.602 1.00 36.47 319 LEU A N 1
ATOM 2565 C CA . LEU A 1 319 ? -7.881 10.401 42.048 1.00 36.47 319 LEU A CA 1
ATOM 2566 C C . LEU A 1 319 ? -9.320 10.778 42.398 1.00 36.47 319 LEU A C 1
ATOM 2568 O O . LEU A 1 319 ? -9.848 11.774 41.901 1.00 36.47 319 LEU A O 1
ATOM 2572 N N . SER A 1 320 ? -9.970 9.898 43.154 1.00 36.25 320 SER A N 1
ATOM 2573 C CA . SER A 1 320 ? -11.352 10.023 43.583 1.00 36.25 320 SER A CA 1
ATOM 2574 C C . SER A 1 320 ? -11.528 11.367 44.275 1.00 36.25 320 SER A C 1
ATOM 2576 O O . SER A 1 320 ? -11.072 11.554 45.402 1.00 36.25 320 SER A O 1
ATOM 2578 N N . VAL A 1 321 ? -12.180 12.309 43.597 1.00 40.09 321 VAL A N 1
ATOM 2579 C CA . VAL A 1 321 ? -12.766 13.461 44.273 1.00 40.09 321 VAL A CA 1
ATOM 2580 C C . VAL A 1 321 ? -13.893 12.883 45.117 1.00 40.09 321 VAL A C 1
ATOM 2582 O O . VAL A 1 321 ? -14.879 12.383 44.571 1.00 40.09 321 VAL A O 1
ATOM 2585 N N . GLU A 1 322 ? -13.703 12.861 46.436 1.00 32.19 322 GLU A N 1
ATOM 2586 C CA . GLU A 1 322 ? -14.748 12.446 47.365 1.00 32.19 322 GLU A CA 1
ATOM 2587 C C . GLU A 1 322 ? -16.033 13.236 47.080 1.00 32.19 322 GLU A C 1
ATOM 2589 O O . GLU A 1 322 ? -15.982 14.455 46.866 1.00 32.19 322 GLU A O 1
ATOM 2594 N N . PRO A 1 323 ? -17.207 12.584 47.075 1.00 35.41 323 PRO A N 1
ATOM 2595 C CA . PRO A 1 323 ? -18.452 13.315 47.009 1.00 35.41 323 PRO A CA 1
ATOM 2596 C C . PRO A 1 323 ? -18.597 14.083 48.324 1.00 35.41 323 PRO A C 1
ATOM 2598 O O . PRO A 1 323 ? -18.768 13.487 49.385 1.00 35.41 323 PRO A O 1
ATOM 2601 N N . VAL A 1 324 ? -18.535 15.414 48.261 1.00 35.56 324 VAL A N 1
ATOM 2602 C CA . VAL A 1 324 ? -18.897 16.268 49.396 1.00 35.56 324 VAL A CA 1
ATOM 2603 C C . VAL A 1 324 ? -20.345 15.949 49.758 1.00 35.56 324 VAL A C 1
ATOM 2605 O O . VAL A 1 324 ? -21.280 16.328 49.046 1.00 35.56 324 VAL A O 1
ATOM 2608 N N . ALA A 1 325 ? -20.527 15.220 50.857 1.00 32.69 325 ALA A N 1
ATOM 2609 C CA . ALA A 1 325 ? -21.827 14.956 51.440 1.00 32.69 325 ALA A CA 1
ATOM 2610 C C . ALA A 1 325 ? -22.471 16.301 51.804 1.00 32.69 325 ALA A C 1
ATOM 2612 O O . ALA A 1 325 ? -22.047 16.984 52.735 1.00 32.69 325 ALA A O 1
ATOM 2613 N N . ARG A 1 326 ? -23.499 16.709 51.052 1.00 31.83 326 ARG A N 1
ATOM 2614 C CA . ARG A 1 326 ? -24.383 17.792 51.486 1.00 31.83 326 ARG A CA 1
ATOM 2615 C C . ARG A 1 326 ? -25.286 17.239 52.575 1.00 31.83 326 ARG A C 1
ATOM 2617 O O . ARG A 1 326 ? -26.288 16.587 52.291 1.00 31.83 326 ARG A O 1
ATOM 2624 N N . THR A 1 327 ? -24.911 17.500 53.819 1.00 31.52 327 THR A N 1
ATOM 2625 C CA . THR A 1 327 ? -25.768 17.307 54.983 1.00 31.52 327 THR A CA 1
ATOM 2626 C C . THR A 1 327 ? -27.010 18.180 54.819 1.00 31.52 327 THR A C 1
ATOM 2628 O O . THR A 1 327 ? -26.934 19.406 54.854 1.00 31.52 327 THR A O 1
ATOM 2631 N N . VAL A 1 328 ? -28.158 17.542 54.607 1.00 32.09 328 VAL A N 1
ATOM 2632 C CA . VAL A 1 328 ? -29.469 18.182 54.722 1.00 32.09 328 VAL A CA 1
ATOM 2633 C C . VAL A 1 328 ? -29.723 18.395 56.212 1.00 32.09 328 VAL A C 1
ATOM 2635 O O . VAL A 1 328 ? -29.906 17.427 56.946 1.00 32.09 328 VAL A O 1
ATOM 2638 N N . GLN A 1 329 ? -29.722 19.647 56.668 1.00 32.56 329 GLN A N 1
ATOM 2639 C CA . GLN A 1 329 ? -30.363 20.017 57.928 1.00 32.56 329 GLN A CA 1
ATOM 2640 C C . GLN A 1 329 ? -31.624 20.824 57.626 1.00 32.56 329 GLN A C 1
ATOM 2642 O O . GLN A 1 329 ? -31.592 21.890 57.018 1.00 32.56 329 GLN A O 1
ATOM 2647 N N . SER A 1 330 ? -32.739 20.227 58.029 1.00 27.59 330 SER A N 1
ATOM 2648 C CA . SER A 1 330 ? -34.085 20.774 58.104 1.00 27.59 330 SER A CA 1
ATOM 2649 C C . SER A 1 330 ? -34.221 21.782 59.248 1.00 27.59 330 SER A C 1
ATOM 2651 O O . SER A 1 330 ? -33.769 21.483 60.354 1.00 27.59 330 SER A O 1
ATOM 2653 N N . GLY A 1 331 ? -34.944 22.885 59.019 1.00 27.06 331 GLY A N 1
ATOM 2654 C CA . GLY A 1 331 ? -35.556 23.684 60.093 1.00 27.06 331 GLY A CA 1
ATOM 2655 C C . GLY A 1 331 ? -35.512 25.208 59.918 1.00 27.06 331 GLY A C 1
ATOM 2656 O O . GLY A 1 331 ? -34.738 25.850 60.610 1.00 27.06 331 GLY A O 1
ATOM 2657 N N . ASP A 1 332 ? -36.274 25.737 58.949 1.00 27.09 332 ASP A N 1
ATOM 2658 C CA . ASP A 1 332 ? -37.417 26.683 59.076 1.00 27.09 332 ASP A CA 1
ATOM 2659 C C . ASP A 1 332 ? -37.391 27.891 60.078 1.00 27.09 332 ASP A C 1
ATOM 2661 O O . ASP A 1 332 ? -36.618 27.913 61.027 1.00 27.09 332 ASP A O 1
ATOM 2665 N N . PRO A 1 333 ? -38.267 28.918 59.944 1.00 43.62 333 PRO A N 1
ATOM 2666 C CA . PRO A 1 333 ? -38.053 30.121 59.124 1.00 43.62 333 PRO A CA 1
ATOM 2667 C C . PRO A 1 333 ? -38.297 31.457 59.879 1.00 43.62 333 PRO A C 1
ATOM 2669 O O . PRO A 1 333 ? -39.069 31.507 60.831 1.00 43.62 333 PRO A O 1
ATOM 2672 N N . SER A 1 334 ? -37.782 32.591 59.374 1.00 26.53 334 SER A N 1
ATOM 2673 C CA . SER A 1 334 ? -38.527 33.872 59.402 1.00 26.53 334 SER A CA 1
ATOM 2674 C C . SER A 1 334 ? -37.935 34.935 58.461 1.00 26.53 334 SER A C 1
ATOM 2676 O O . SER A 1 334 ? -36.765 35.280 58.592 1.00 26.53 334 SER A O 1
ATOM 2678 N N . MET A 1 335 ? -38.795 35.423 57.551 1.00 23.91 335 MET A N 1
ATOM 2679 C CA . MET A 1 335 ? -38.949 36.777 56.958 1.00 23.91 335 MET A CA 1
ATOM 2680 C C . MET A 1 335 ? -37.754 37.749 57.025 1.00 23.91 335 MET A C 1
ATOM 2682 O O . MET A 1 335 ? -37.224 38.011 58.093 1.00 23.91 335 MET A O 1
ATOM 2686 N N . SER A 1 336 ? -37.309 38.401 55.945 1.00 26.23 336 SER A N 1
ATOM 2687 C CA . SER A 1 336 ? -38.013 39.354 55.050 1.00 26.23 336 SER A CA 1
ATOM 2688 C C . SER A 1 336 ? -36.960 39.862 54.027 1.00 26.23 336 SER A C 1
ATOM 2690 O O . SER A 1 336 ? -35.800 39.947 54.409 1.00 26.23 336 SER A O 1
ATOM 2692 N N . HIS A 1 337 ? -37.162 40.185 52.746 1.00 25.69 337 HIS A N 1
ATOM 2693 C CA . HIS A 1 337 ? -38.154 41.006 52.045 1.00 25.69 337 HIS A CA 1
ATOM 2694 C C . HIS A 1 337 ? -38.009 40.761 50.519 1.00 25.69 337 HIS A C 1
ATOM 2696 O O . HIS A 1 337 ? -36.898 40.568 50.031 1.00 25.69 337 HIS A O 1
ATOM 2702 N N . TRP A 1 338 ? -39.112 40.862 49.771 1.00 21.61 338 TRP A N 1
ATOM 2703 C CA . TRP A 1 338 ? -39.169 41.082 48.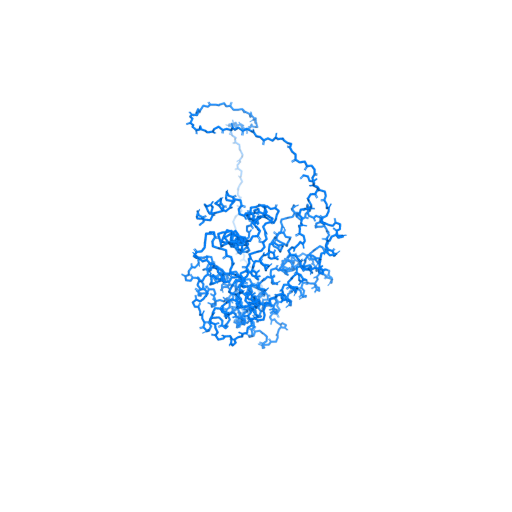312 1.00 21.61 338 TRP A CA 1
ATOM 2704 C C . TRP A 1 338 ? -39.828 42.445 48.039 1.00 21.61 338 TRP A C 1
ATOM 2706 O O . TRP A 1 338 ? -40.524 42.966 48.917 1.00 21.61 338 TRP A O 1
ATOM 2716 N N . PRO A 1 339 ? -39.701 42.983 46.813 1.00 28.44 339 PRO A N 1
ATOM 2717 C CA . PRO A 1 339 ? -40.919 43.444 46.149 1.00 28.44 339 PRO A CA 1
ATOM 2718 C C . PRO A 1 339 ? -41.054 42.996 44.683 1.00 28.44 339 PRO A C 1
ATOM 2720 O O . PRO A 1 339 ? -40.080 42.809 43.957 1.00 28.44 339 PRO A O 1
ATOM 2723 N N . GLU A 1 340 ? -42.319 42.842 44.292 1.00 25.75 340 GLU A N 1
ATOM 2724 C CA . GLU A 1 340 ? -42.850 42.443 42.987 1.00 25.75 340 GLU A CA 1
ATOM 2725 C C . GLU A 1 340 ? -42.896 43.567 41.927 1.00 25.75 340 GLU A C 1
ATOM 2727 O O . GLU A 1 340 ? -42.803 44.760 42.215 1.00 25.75 340 GLU A O 1
ATOM 2732 N N . ASN A 1 341 ? -43.120 43.107 40.690 1.00 30.11 341 ASN A N 1
ATOM 2733 C CA . ASN A 1 341 ? -43.457 43.773 39.426 1.00 30.11 341 ASN A CA 1
ATOM 2734 C C . ASN A 1 341 ? -44.266 45.092 39.455 1.00 30.11 341 ASN A C 1
ATOM 2736 O O . ASN A 1 341 ? -45.242 45.252 40.185 1.00 30.11 341 ASN A O 1
ATOM 2740 N N . ARG A 1 342 ? -43.999 45.937 38.443 1.00 24.20 342 ARG A N 1
ATOM 2741 C CA . ARG A 1 342 ? -44.979 46.851 37.817 1.00 24.20 342 ARG A CA 1
ATOM 2742 C C . ARG A 1 342 ? -44.918 46.773 36.288 1.00 24.20 342 ARG A C 1
ATOM 2744 O O . ARG A 1 342 ? -43.914 46.379 35.712 1.00 24.20 342 ARG A O 1
ATOM 2751 N N . ALA A 1 343 ? -46.033 47.142 35.668 1.00 24.48 343 ALA A N 1
ATOM 2752 C CA . ALA A 1 343 ? -46.493 46.754 34.340 1.00 24.48 343 ALA A CA 1
ATOM 2753 C C . ALA A 1 343 ? -46.649 47.949 33.353 1.00 24.48 343 ALA A C 1
ATOM 2755 O O . ALA A 1 343 ? -46.932 49.047 33.825 1.00 24.48 343 ALA A O 1
ATOM 2756 N N . ILE A 1 344 ? -46.603 47.652 32.025 1.00 28.75 344 ILE A N 1
ATOM 2757 C CA . ILE A 1 344 ? -47.345 48.252 30.852 1.00 28.75 344 ILE A CA 1
ATOM 2758 C C . ILE A 1 344 ? -46.904 49.676 30.359 1.00 28.75 344 ILE A C 1
ATOM 2760 O O . ILE A 1 344 ? -46.460 50.423 31.226 1.00 28.75 344 ILE A O 1
ATOM 2764 N N . PRO A 1 345 ? -46.994 50.132 29.053 1.00 29.39 345 PRO A N 1
ATOM 2765 C CA . PRO A 1 345 ? -47.910 49.797 27.917 1.00 29.39 345 PRO A CA 1
ATOM 2766 C C . PRO A 1 345 ? -47.323 49.672 26.468 1.00 29.39 345 PRO A C 1
ATOM 2768 O O . PRO A 1 345 ? -46.118 49.705 26.251 1.00 29.39 345 PRO A O 1
ATOM 2771 N N . VAL A 1 346 ? -48.232 49.518 25.482 1.00 27.42 346 VAL A N 1
ATOM 2772 C CA . VAL A 1 346 ? -48.093 49.247 24.025 1.00 27.42 346 VAL A CA 1
ATOM 2773 C C . VAL A 1 346 ? -48.250 50.515 23.129 1.00 27.42 346 VAL A C 1
ATOM 2775 O O . VAL A 1 346 ? -49.005 51.411 23.505 1.00 27.42 346 VAL A O 1
ATOM 2778 N N . SER A 1 347 ? -47.667 50.464 21.906 1.00 26.27 347 SER A N 1
ATOM 2779 C CA . SER A 1 347 ? -48.066 51.078 20.590 1.00 26.27 347 SER A CA 1
ATOM 2780 C C . SER A 1 347 ? -47.545 52.485 20.195 1.00 26.27 347 SER A C 1
ATOM 2782 O O . SER A 1 347 ? -47.252 53.271 21.088 1.00 26.27 347 SER A O 1
ATOM 2784 N N . PRO A 1 348 ? -47.641 52.920 18.906 1.00 40.75 348 PRO A N 1
ATOM 2785 C CA . PRO A 1 348 ? -47.259 52.317 17.601 1.00 40.75 348 PRO A CA 1
ATOM 2786 C C . PRO A 1 348 ? -46.462 53.311 16.687 1.00 40.75 348 PRO A C 1
ATOM 2788 O O . PRO A 1 348 ? -46.437 54.496 16.981 1.00 40.75 348 PRO A O 1
ATOM 2791 N N . ASP A 1 349 ? -45.834 52.863 15.584 1.00 27.00 349 ASP A N 1
ATOM 2792 C CA . ASP A 1 349 ? -45.851 53.540 14.256 1.00 27.00 349 ASP A CA 1
ATOM 2793 C C . ASP A 1 349 ? -44.974 52.822 13.198 1.00 27.00 349 ASP A C 1
ATOM 2795 O O . ASP A 1 349 ? -43.911 52.277 13.479 1.00 27.00 349 ASP A O 1
ATOM 2799 N N . SER A 1 350 ? -45.509 52.772 11.974 1.00 27.97 350 SER A N 1
ATOM 2800 C CA . SER A 1 350 ? -45.072 52.054 10.749 1.00 27.97 350 SER A CA 1
ATOM 2801 C C . SER A 1 350 ? -44.061 52.889 9.909 1.00 27.97 350 SER A C 1
ATOM 2803 O O . SER A 1 350 ? -43.772 54.002 10.342 1.00 27.97 350 SER A O 1
ATOM 2805 N N . PRO A 1 351 ? -43.565 52.491 8.698 1.00 33.47 351 PRO A N 1
ATOM 2806 C CA . PRO A 1 351 ? -43.929 51.345 7.846 1.00 33.47 351 PRO A CA 1
ATOM 2807 C C . PRO A 1 351 ? -42.774 50.533 7.195 1.00 33.47 351 PRO A C 1
ATOM 2809 O O . PRO A 1 351 ? -41.606 50.906 7.194 1.00 33.47 351 PRO A O 1
ATOM 2812 N N . LEU A 1 352 ? -43.170 49.395 6.607 1.00 33.19 352 LEU A N 1
ATOM 2813 C CA . LEU A 1 352 ? -42.401 48.479 5.741 1.00 33.19 352 LEU A CA 1
ATOM 2814 C C . LEU A 1 352 ? -41.879 49.163 4.453 1.00 33.19 352 LEU A C 1
ATOM 2816 O O . LEU A 1 352 ? -42.438 50.176 4.030 1.00 33.19 352 LEU A O 1
ATOM 2820 N N . PRO A 1 353 ? -40.912 48.545 3.741 1.00 29.44 353 PRO A N 1
ATOM 2821 C CA . PRO A 1 353 ? -41.356 47.795 2.563 1.00 29.44 353 PRO A CA 1
ATOM 2822 C C . PRO A 1 353 ? -40.652 46.448 2.312 1.00 29.44 353 PRO A C 1
ATOM 2824 O O . PRO A 1 353 ? -39.543 46.155 2.748 1.00 29.44 353 PRO A O 1
ATOM 2827 N N . SER A 1 354 ? -41.393 45.646 1.557 1.00 29.12 354 SER A N 1
ATOM 2828 C CA . SER A 1 354 ? -41.165 44.317 0.991 1.00 29.12 354 SER A CA 1
ATOM 2829 C C . SER A 1 354 ? -40.027 44.196 -0.032 1.00 29.12 354 SER A C 1
ATOM 2831 O O . SER A 1 354 ? -39.846 45.094 -0.847 1.00 29.12 354 SER A O 1
ATOM 2833 N N . LEU A 1 355 ? -39.429 43.001 -0.114 1.00 27.17 355 LEU A N 1
ATOM 2834 C CA . LEU A 1 355 ? -38.762 42.426 -1.300 1.00 27.17 355 LEU A CA 1
ATOM 2835 C C . LEU A 1 355 ? -39.117 40.923 -1.316 1.00 27.17 355 LEU A C 1
ATOM 2837 O O . LEU A 1 355 ? -38.646 40.179 -0.464 1.00 27.17 355 LEU A O 1
ATOM 2841 N N . SER A 1 356 ? -40.176 40.463 -1.989 1.00 25.91 356 SER A N 1
ATOM 2842 C CA . SER A 1 356 ? -40.368 40.224 -3.434 1.00 25.91 356 SER A CA 1
ATOM 2843 C C . SER A 1 356 ? -39.386 39.225 -4.064 1.00 25.91 356 SER A C 1
ATOM 2845 O O . SER A 1 356 ? -38.235 39.535 -4.361 1.00 25.91 356 SER A O 1
ATOM 2847 N N . THR A 1 357 ? -39.921 38.036 -4.325 1.00 26.00 357 THR A N 1
ATOM 2848 C CA . THR A 1 357 ? -39.555 37.078 -5.374 1.00 26.00 357 THR A CA 1
ATOM 2849 C C . THR A 1 357 ? -39.540 37.720 -6.770 1.00 26.00 357 THR A C 1
ATOM 2851 O O . THR A 1 357 ? -40.394 38.550 -7.069 1.00 26.00 357 THR A O 1
ATOM 2854 N N . GLY A 1 358 ? -38.645 37.279 -7.664 1.00 24.00 358 GLY A N 1
ATOM 2855 C CA . GLY A 1 358 ? -38.740 37.600 -9.096 1.00 24.00 358 GLY A CA 1
ATOM 2856 C C . GLY A 1 358 ? -37.487 37.278 -9.913 1.00 24.00 358 GLY A C 1
ATOM 2857 O O . GLY A 1 358 ? -36.382 37.623 -9.524 1.00 24.00 358 GLY A O 1
ATOM 2858 N N . GLN A 1 359 ? -37.680 36.583 -11.031 1.00 24.33 359 GLN A N 1
ATOM 2859 C CA . GLN A 1 359 ? -36.681 35.993 -11.924 1.00 24.33 359 GLN A CA 1
ATOM 2860 C C . GLN A 1 359 ? -36.107 36.965 -12.980 1.00 24.33 359 GLN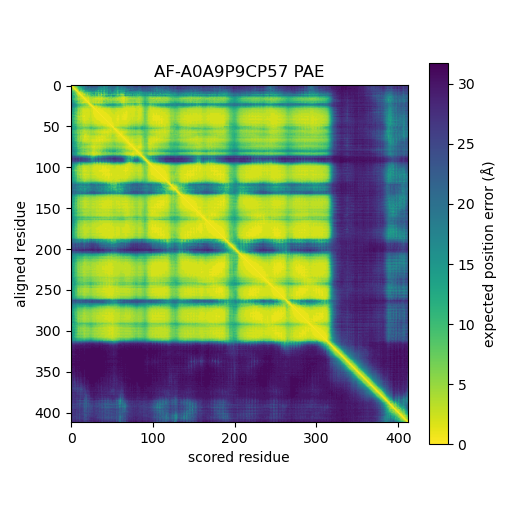 A C 1
ATOM 2862 O O . GLN A 1 359 ? -36.746 37.944 -13.347 1.00 24.33 359 GLN A O 1
ATOM 2867 N N . SER A 1 360 ? -35.004 36.501 -13.589 1.00 23.30 360 SER A N 1
ATOM 2868 C CA . SER A 1 360 ? -34.647 36.576 -15.021 1.00 23.30 360 SER A CA 1
ATOM 2869 C C . SER A 1 360 ? -33.814 37.731 -15.601 1.00 23.30 360 SER A C 1
ATOM 2871 O O . SER A 1 360 ? -34.122 38.906 -15.469 1.00 23.30 360 SER A O 1
ATOM 2873 N N . ALA A 1 361 ? -32.878 37.261 -16.441 1.00 24.50 361 ALA A N 1
ATOM 2874 C CA . ALA A 1 361 ? -32.403 37.789 -17.725 1.00 24.50 361 ALA A CA 1
ATOM 2875 C C . ALA A 1 361 ? -31.025 38.483 -17.800 1.00 24.50 361 ALA A C 1
ATOM 2877 O O . ALA A 1 361 ? -30.701 39.443 -17.114 1.00 24.50 361 ALA A O 1
ATOM 2878 N N . SER A 1 362 ? -30.254 37.919 -18.731 1.00 25.25 362 SER A N 1
ATOM 2879 C CA . SER A 1 362 ? -28.985 38.292 -19.362 1.00 25.25 362 SER A CA 1
ATOM 2880 C C . SER A 1 362 ? -28.927 39.702 -19.965 1.00 25.25 362 SER A C 1
ATOM 2882 O O . SER A 1 362 ? -29.970 40.202 -20.370 1.00 25.25 362 SER A O 1
ATOM 2884 N N . VAL A 1 363 ? -27.709 40.229 -20.201 1.00 24.52 363 VAL A N 1
ATOM 2885 C CA . VAL A 1 363 ? -27.184 40.650 -21.532 1.00 24.52 363 VAL A CA 1
ATOM 2886 C C . VAL A 1 363 ? -25.736 41.204 -21.439 1.00 24.52 363 VAL A C 1
ATOM 2888 O O . VAL A 1 363 ? -25.442 42.098 -20.658 1.00 24.52 363 VAL A O 1
ATOM 2891 N N . PHE A 1 364 ? -24.875 40.584 -22.258 1.00 24.00 364 PHE A N 1
ATOM 2892 C CA . PHE A 1 364 ? -23.673 40.978 -23.028 1.00 24.00 364 PHE A CA 1
ATOM 2893 C C . PHE A 1 364 ? -22.733 42.170 -22.726 1.00 24.00 364 PHE A C 1
ATOM 2895 O O . PHE A 1 364 ? -23.147 43.313 -22.579 1.00 24.00 364 PHE A O 1
ATOM 2902 N N . GLY A 1 365 ? -21.441 41.863 -22.960 1.00 23.47 365 GLY A N 1
ATOM 2903 C CA . GLY A 1 365 ? -20.355 42.725 -23.472 1.00 23.47 365 GLY A CA 1
ATOM 2904 C C . GLY A 1 365 ? -19.044 42.472 -22.708 1.00 23.47 365 GLY A C 1
ATOM 2905 O O . GLY A 1 365 ? -19.045 42.615 -21.497 1.00 23.47 365 GLY A O 1
ATOM 2906 N N . SER A 1 366 ? -17.889 42.081 -23.259 1.00 27.23 366 SER A N 1
ATOM 2907 C CA . SER A 1 366 ? -17.379 41.932 -24.631 1.00 27.23 366 SER A CA 1
ATOM 2908 C C . SER A 1 366 ? -16.021 41.183 -24.581 1.00 27.23 366 SER A C 1
ATOM 2910 O O . SER A 1 366 ? -15.229 41.434 -23.675 1.00 27.23 366 SER A O 1
ATOM 2912 N N . ASP A 1 367 ? -15.790 40.296 -25.556 1.00 24.88 367 ASP A N 1
ATOM 2913 C CA . ASP A 1 367 ? -14.573 39.516 -25.924 1.00 24.88 367 ASP A CA 1
ATOM 2914 C C . ASP A 1 367 ? -13.324 40.392 -26.277 1.00 24.88 367 ASP A C 1
ATOM 2916 O O . ASP A 1 367 ? -13.493 41.614 -26.250 1.00 24.88 367 ASP A O 1
ATOM 2920 N N . PRO A 1 368 ? -12.108 39.887 -26.683 1.00 36.22 368 PRO A N 1
ATOM 2921 C CA . PRO A 1 368 ? -11.754 38.538 -27.197 1.00 36.22 368 PRO A CA 1
ATOM 2922 C C . PRO A 1 368 ? -10.375 37.923 -26.805 1.00 36.22 368 PRO A C 1
ATOM 2924 O O . PRO A 1 368 ? -9.429 38.600 -26.415 1.00 36.22 368 PRO A O 1
ATOM 2927 N N . THR A 1 369 ? -10.242 36.606 -27.019 1.00 28.03 369 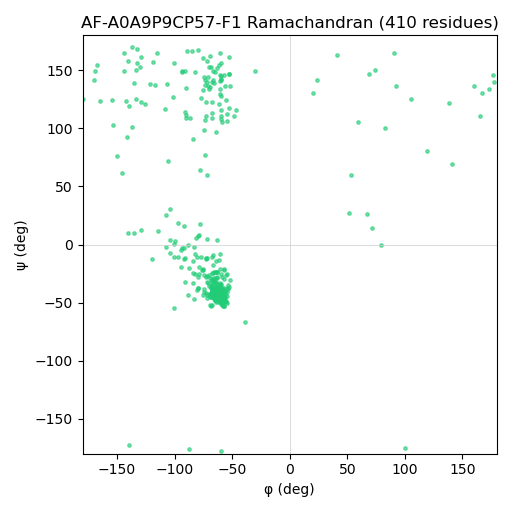THR A N 1
ATOM 2928 C CA . THR A 1 369 ? -9.170 35.857 -27.746 1.00 28.03 369 THR A CA 1
ATOM 2929 C C . THR A 1 369 ? -9.334 34.374 -27.356 1.00 28.03 369 THR A C 1
ATOM 2931 O O . THR A 1 369 ? -9.165 34.012 -26.203 1.00 28.03 369 THR A O 1
ATOM 2934 N N . GLY A 1 370 ? -9.747 33.418 -28.185 1.00 22.36 370 GLY A N 1
ATOM 2935 C CA . GLY A 1 370 ? -9.690 33.280 -29.632 1.00 22.36 370 GLY A CA 1
ATOM 2936 C C . GLY A 1 370 ? -8.859 32.037 -29.943 1.00 22.36 370 GLY A C 1
ATOM 2937 O O . GLY A 1 370 ? -7.681 32.185 -30.222 1.00 22.36 370 GLY A O 1
ATOM 2938 N N . LEU A 1 371 ? -9.444 30.834 -29.866 1.00 25.31 371 LEU A N 1
ATOM 2939 C CA . LEU A 1 371 ? -8.954 29.635 -30.559 1.00 25.31 371 LEU A CA 1
ATOM 2940 C C . LEU A 1 371 ? -10.125 28.666 -30.795 1.00 25.31 371 LEU A C 1
ATOM 2942 O O . LEU A 1 371 ? -10.883 28.322 -29.892 1.00 25.31 371 LEU A O 1
ATOM 2946 N N . HIS A 1 372 ? -10.284 28.319 -32.066 1.00 25.53 372 HIS A N 1
ATOM 2947 C CA . HIS A 1 372 ? -11.464 27.746 -32.692 1.00 25.53 372 HIS A CA 1
ATOM 2948 C C . HIS A 1 372 ? -11.716 26.273 -32.341 1.00 25.53 372 HIS A C 1
ATOM 2950 O O . HIS A 1 372 ? -10.805 25.448 -32.338 1.00 25.53 372 HIS A O 1
ATOM 2956 N N . HIS A 1 373 ? -12.997 25.942 -32.171 1.00 23.97 373 HIS A N 1
ATOM 2957 C CA . HIS A 1 373 ? -13.535 24.602 -32.378 1.00 23.97 373 HIS A CA 1
ATOM 2958 C C . HIS A 1 373 ? -13.466 24.209 -33.862 1.00 23.97 373 HIS A C 1
ATOM 2960 O O . HIS A 1 373 ? -13.827 25.003 -34.730 1.00 23.97 373 HIS A O 1
ATOM 2966 N N . ALA A 1 374 ? -13.150 22.942 -34.130 1.00 22.91 374 ALA A N 1
ATOM 2967 C CA . ALA A 1 374 ? -13.701 22.213 -35.268 1.00 22.91 374 ALA A CA 1
ATOM 2968 C C . ALA A 1 374 ? -14.126 20.797 -34.809 1.00 22.91 374 ALA A C 1
ATOM 2970 O O . ALA A 1 374 ? -13.429 20.202 -33.982 1.00 22.91 374 ALA A O 1
ATOM 2971 N N . PRO A 1 375 ? -15.279 20.280 -35.275 1.00 27.61 375 PRO A N 1
ATOM 2972 C CA . PRO A 1 375 ? -15.908 19.056 -34.781 1.00 27.61 375 PRO A CA 1
ATOM 2973 C C . PRO A 1 375 ? -15.497 17.833 -35.611 1.00 27.61 375 PRO A C 1
ATOM 2975 O O . PRO A 1 375 ? -15.326 17.948 -36.819 1.00 27.61 375 PRO A O 1
ATOM 2978 N N . PHE A 1 376 ? -15.415 16.647 -35.001 1.00 22.08 376 PHE A N 1
ATOM 2979 C CA . PHE A 1 376 ? -15.480 15.388 -35.754 1.00 22.08 376 PHE A CA 1
ATOM 2980 C C . PHE A 1 376 ? -16.020 14.252 -34.871 1.00 22.08 376 PHE A C 1
ATOM 2982 O O . PHE A 1 376 ? -15.318 13.698 -34.031 1.00 22.08 376 PHE A O 1
ATOM 2989 N N . PHE A 1 377 ? -17.290 13.914 -35.076 1.00 23.56 377 PHE A N 1
ATOM 2990 C CA . PHE A 1 377 ? -17.859 12.601 -34.782 1.00 23.56 377 PHE A CA 1
ATOM 2991 C C . PHE A 1 377 ? -18.521 12.133 -36.075 1.00 23.56 377 PHE A C 1
ATOM 2993 O O . PHE A 1 377 ? -19.415 12.824 -36.555 1.00 23.56 377 PHE A O 1
ATOM 3000 N N . ALA A 1 378 ? -18.089 10.991 -36.614 1.00 22.30 378 ALA A N 1
ATOM 3001 C CA . ALA A 1 378 ? -18.966 9.924 -37.104 1.00 22.30 378 ALA A CA 1
ATOM 3002 C C . ALA A 1 378 ? -18.173 8.812 -37.820 1.00 22.30 378 ALA A C 1
ATOM 3004 O O . ALA A 1 378 ? -17.378 9.080 -38.712 1.00 22.30 378 ALA A O 1
ATOM 3005 N N . GLN A 1 379 ? -18.537 7.578 -37.452 1.00 21.78 379 GLN A N 1
ATOM 3006 C CA . GLN A 1 379 ? -18.477 6.319 -38.212 1.00 21.78 379 GLN A CA 1
ATOM 3007 C C . GLN A 1 379 ? -17.170 5.517 -38.295 1.00 21.78 379 GLN A C 1
ATOM 3009 O O . GLN A 1 379 ? -16.314 5.754 -39.139 1.00 21.78 379 GLN A O 1
ATOM 3014 N N . ALA A 1 380 ? -17.132 4.471 -37.460 1.00 22.47 380 ALA A N 1
ATOM 3015 C CA . ALA A 1 380 ? -16.914 3.042 -37.763 1.00 22.47 380 ALA A CA 1
ATOM 3016 C C . ALA A 1 380 ? -16.473 2.371 -36.444 1.00 22.47 380 ALA A C 1
ATOM 3018 O O . ALA A 1 380 ? -15.668 2.945 -35.722 1.00 22.47 380 ALA A O 1
ATOM 3019 N N . SER A 1 381 ? -16.918 1.205 -35.997 1.00 23.17 381 SER A N 1
ATOM 3020 C CA . SER A 1 381 ? -17.909 0.212 -36.415 1.00 23.17 381 SER A CA 1
ATOM 3021 C C . SER A 1 381 ? -18.075 -0.733 -35.210 1.00 23.17 381 SER A C 1
ATOM 3023 O O . SER A 1 381 ? -17.170 -0.832 -34.380 1.00 23.17 381 SER A O 1
ATOM 3025 N N . ASP A 1 382 ? -19.231 -1.383 -35.099 1.00 27.08 382 ASP A N 1
ATOM 3026 C CA . ASP A 1 382 ? -19.607 -2.322 -34.039 1.00 27.08 382 ASP A CA 1
ATOM 3027 C C . ASP A 1 382 ? -18.552 -3.402 -33.737 1.00 27.08 382 ASP A C 1
ATOM 3029 O O . ASP A 1 382 ? -18.398 -4.351 -34.497 1.00 27.08 382 ASP A O 1
ATOM 3033 N N . GLU A 1 383 ? -17.922 -3.326 -32.563 1.00 25.30 383 GLU A N 1
ATOM 3034 C CA . GLU A 1 383 ? -17.521 -4.504 -31.788 1.00 25.30 383 GLU A CA 1
ATOM 3035 C C . GLU A 1 383 ? -17.794 -4.244 -30.300 1.00 25.30 383 GLU A C 1
ATOM 3037 O O . GLU A 1 383 ? -17.285 -3.308 -29.677 1.00 25.30 383 GLU A O 1
ATOM 3042 N N . ALA A 1 384 ? -18.655 -5.073 -29.714 1.00 28.81 384 ALA A N 1
ATOM 3043 C CA . ALA A 1 384 ? -19.064 -4.994 -28.321 1.00 28.81 384 ALA A CA 1
ATOM 3044 C C . ALA A 1 384 ? -17.875 -5.252 -27.371 1.00 28.81 384 ALA A C 1
ATOM 3046 O O . ALA A 1 384 ? -17.529 -6.388 -27.060 1.00 28.81 384 ALA A O 1
ATOM 3047 N N . HIS A 1 385 ? -17.237 -4.189 -26.877 1.00 29.59 385 HIS A N 1
ATOM 3048 C CA . HIS A 1 385 ? -16.178 -4.290 -25.870 1.00 29.59 385 HIS A CA 1
ATOM 3049 C C . HIS A 1 385 ? -16.747 -4.228 -24.444 1.00 29.59 385 HIS A C 1
ATOM 3051 O O . HIS A 1 385 ? -17.247 -3.193 -24.007 1.00 29.59 385 HIS A O 1
ATOM 3057 N N . HIS A 1 386 ? -16.679 -5.344 -23.710 1.00 27.05 386 HIS A N 1
ATOM 3058 C CA . HIS A 1 386 ? -16.951 -5.410 -22.268 1.00 27.05 386 HIS A CA 1
ATOM 3059 C C . HIS A 1 386 ? -16.051 -4.426 -21.478 1.00 27.05 386 HIS A C 1
ATOM 3061 O O . HIS A 1 386 ? -14.847 -4.394 -21.730 1.00 27.05 386 HIS A O 1
ATOM 3067 N N . PRO A 1 387 ? -16.580 -3.668 -20.493 1.00 32.03 387 PRO A N 1
ATOM 3068 C CA . PRO A 1 387 ? -15.834 -2.635 -19.754 1.00 32.03 387 PRO A CA 1
ATOM 3069 C C . PRO A 1 387 ? -14.894 -3.164 -18.650 1.00 32.03 387 PRO A C 1
ATOM 3071 O O . PRO A 1 387 ? -14.323 -2.381 -17.900 1.00 32.03 387 PRO A O 1
ATOM 3074 N N . PHE A 1 388 ? -14.696 -4.479 -18.550 1.00 32.59 388 PHE A N 1
ATOM 3075 C CA . PHE A 1 388 ? -13.742 -5.108 -17.636 1.00 32.59 388 PHE A CA 1
ATOM 3076 C C . PHE A 1 388 ? -13.018 -6.224 -18.386 1.00 32.59 388 PHE A C 1
ATOM 3078 O O . PHE A 1 388 ? -13.580 -7.304 -18.570 1.00 32.59 388 PHE A O 1
ATOM 3085 N N . ARG A 1 389 ? -11.780 -5.995 -18.843 1.00 39.81 389 ARG A N 1
ATOM 3086 C CA . ARG A 1 389 ? -10.972 -7.096 -19.385 1.00 39.81 389 ARG A CA 1
ATOM 3087 C C . ARG A 1 389 ? -10.220 -7.809 -18.265 1.00 39.81 389 ARG A C 1
ATOM 3089 O O . ARG A 1 389 ? -9.254 -7.304 -17.702 1.00 39.81 389 ARG A O 1
ATOM 3096 N N . LEU A 1 390 ? -10.699 -9.023 -18.005 1.00 36.34 390 LEU A N 1
ATOM 3097 C CA . LEU A 1 390 ? -10.239 -10.059 -17.072 1.00 36.34 390 LEU A CA 1
ATOM 3098 C C . LEU A 1 390 ? -8.831 -10.611 -17.369 1.00 36.34 390 LEU A C 1
ATOM 3100 O O . LEU A 1 390 ? -8.370 -11.529 -16.697 1.00 36.34 390 LEU A O 1
ATOM 3104 N N . ASP A 1 391 ? -8.133 -10.071 -18.367 1.00 37.19 391 ASP A N 1
ATOM 3105 C CA . ASP A 1 391 ? -6.852 -10.606 -18.831 1.00 37.19 391 ASP A CA 1
ATOM 3106 C C . ASP A 1 391 ? -5.691 -10.289 -17.875 1.00 37.19 391 ASP A C 1
ATOM 3108 O O . ASP A 1 391 ? -4.702 -11.021 -17.848 1.00 37.19 391 ASP A O 1
ATOM 3112 N N . ALA A 1 392 ? -5.843 -9.256 -17.038 1.00 42.34 392 ALA A N 1
ATOM 3113 C CA . ALA A 1 392 ? -4.905 -8.894 -15.973 1.00 42.34 392 ALA A CA 1
ATOM 3114 C C . ALA A 1 392 ? -5.101 -9.701 -14.669 1.00 42.34 392 ALA A C 1
ATOM 3116 O O . ALA A 1 392 ? -4.342 -9.513 -13.717 1.00 42.34 392 ALA A O 1
ATOM 3117 N N . ILE A 1 393 ? -6.107 -10.584 -14.623 1.00 37.97 393 ILE A N 1
ATOM 3118 C CA . ILE A 1 393 ? -6.433 -11.448 -13.483 1.00 37.97 393 ILE A CA 1
ATOM 3119 C C . ILE A 1 393 ? -6.013 -12.890 -13.835 1.00 37.97 393 ILE A C 1
ATOM 3121 O O . ILE A 1 393 ? -6.200 -13.315 -14.988 1.00 37.97 393 ILE A O 1
ATOM 3125 N N . PRO A 1 394 ? -5.406 -13.649 -12.904 1.00 37.62 394 PRO A N 1
ATOM 3126 C CA . PRO A 1 394 ? -4.926 -14.994 -13.195 1.00 37.62 394 PRO A CA 1
ATOM 3127 C C . PRO A 1 394 ? -6.046 -15.955 -13.648 1.00 37.62 394 PRO A C 1
ATOM 3129 O O . PRO A 1 394 ? -7.231 -15.741 -13.374 1.00 37.62 394 PRO A O 1
ATOM 3132 N N . PRO A 1 395 ? -5.698 -17.021 -14.398 1.00 35.69 395 PRO A N 1
ATOM 3133 C CA . PRO A 1 395 ? -6.654 -17.790 -15.205 1.00 35.69 395 PRO A CA 1
ATOM 3134 C C . PRO A 1 395 ? -7.816 -18.425 -14.425 1.00 35.69 395 PRO A C 1
ATOM 3136 O O . PRO A 1 395 ? -8.897 -18.591 -14.987 1.00 35.69 395 PRO A O 1
ATOM 3139 N N . GLY A 1 396 ? -7.621 -18.746 -13.140 1.00 38.81 396 GLY A N 1
ATOM 3140 C CA . GLY A 1 396 ? -8.636 -19.378 -12.287 1.00 38.81 396 GLY A CA 1
ATOM 3141 C C . GLY A 1 396 ? -9.853 -18.493 -11.992 1.00 38.81 396 GLY A C 1
ATOM 3142 O O . GLY A 1 396 ? -10.960 -19.006 -11.855 1.00 38.81 396 GLY A O 1
ATOM 3143 N N . LEU A 1 397 ? -9.683 -17.166 -11.976 1.00 40.50 397 LEU A N 1
ATOM 3144 C CA . LEU A 1 397 ? -10.753 -16.198 -11.695 1.00 40.50 397 LEU A CA 1
ATOM 3145 C C . LEU A 1 397 ? -11.485 -15.697 -12.951 1.00 40.50 397 LEU A C 1
ATOM 3147 O O . LEU A 1 397 ? -12.575 -15.126 -12.849 1.00 40.50 397 LEU A O 1
ATOM 3151 N N . ARG A 1 398 ? -10.947 -15.959 -14.152 1.00 40.53 398 ARG A N 1
ATOM 3152 C CA . ARG A 1 398 ? -11.579 -15.568 -15.429 1.00 40.53 398 ARG A CA 1
ATOM 3153 C C . ARG A 1 398 ? -12.932 -16.243 -15.635 1.00 40.53 398 ARG A C 1
ATOM 3155 O O . ARG A 1 398 ? -13.873 -15.607 -16.102 1.00 40.53 398 ARG A O 1
ATOM 3162 N N . HIS A 1 399 ? -13.040 -17.512 -15.245 1.00 34.88 399 HIS A N 1
ATOM 3163 C CA . HIS A 1 399 ? -14.245 -18.303 -15.483 1.00 34.88 399 HIS A CA 1
ATOM 3164 C C . HIS A 1 399 ? -15.381 -17.994 -14.491 1.00 34.88 399 HIS A C 1
ATOM 3166 O O . HIS A 1 399 ? -16.543 -18.157 -14.848 1.00 34.88 399 HIS A O 1
ATOM 3172 N N . GLN A 1 400 ? -15.064 -17.507 -13.283 1.00 37.88 400 GLN A N 1
ATOM 3173 C CA . GLN A 1 400 ? -16.062 -17.109 -12.277 1.00 37.88 400 GLN A CA 1
ATOM 3174 C C . GLN A 1 400 ? -16.578 -15.676 -12.475 1.00 37.88 400 GLN A C 1
ATOM 3176 O O . GLN A 1 400 ? -17.745 -15.407 -12.208 1.00 37.88 400 GLN A O 1
ATOM 3181 N N . MET A 1 401 ? -15.745 -14.753 -12.969 1.00 32.91 401 MET A N 1
ATOM 3182 C CA . MET A 1 401 ? -16.150 -13.357 -13.194 1.00 32.91 401 MET A CA 1
ATOM 3183 C C . MET A 1 401 ? -16.864 -13.134 -14.538 1.00 32.91 401 MET A C 1
ATOM 3185 O O . MET A 1 401 ? -17.649 -12.199 -14.661 1.00 32.91 401 MET A O 1
ATOM 3189 N N . SER A 1 402 ? -16.625 -13.991 -15.538 1.00 38.22 402 SER A N 1
ATOM 3190 C CA . SER A 1 402 ? -17.299 -13.947 -16.848 1.00 38.22 402 SER A CA 1
ATOM 3191 C C . SER A 1 402 ? -18.798 -14.269 -16.777 1.00 38.22 402 SER A C 1
ATOM 3193 O O . SER A 1 402 ? -19.544 -13.882 -17.675 1.00 38.22 402 SER A O 1
ATOM 3195 N N . THR A 1 403 ? -19.233 -15.002 -15.754 1.00 35.50 403 THR A N 1
ATOM 3196 C CA . THR A 1 403 ? -20.607 -15.508 -15.605 1.00 35.50 403 THR A CA 1
ATOM 3197 C C . THR A 1 403 ? -21.431 -14.718 -14.589 1.00 35.50 403 THR A C 1
ATOM 3199 O O . THR A 1 403 ? -22.558 -15.102 -14.293 1.00 35.50 403 THR A O 1
ATOM 3202 N N . ASP A 1 404 ? -20.871 -13.643 -14.026 1.00 38.75 404 ASP A N 1
ATOM 3203 C CA . ASP A 1 404 ? -21.447 -12.925 -12.890 1.00 38.75 404 ASP A CA 1
ATOM 3204 C C . ASP A 1 404 ? -22.384 -11.784 -13.365 1.00 38.75 404 ASP A C 1
ATOM 3206 O O . ASP A 1 404 ? -21.902 -10.815 -13.969 1.00 38.75 404 ASP A O 1
ATOM 3210 N N . PRO A 1 405 ? -23.711 -11.851 -13.115 1.00 35.03 405 PRO A N 1
ATOM 3211 C CA . PRO A 1 405 ? -24.704 -10.896 -13.637 1.00 35.03 405 PRO A CA 1
ATOM 3212 C C . PRO A 1 405 ? -24.439 -9.429 -13.258 1.00 35.03 405 PRO A C 1
ATOM 3214 O O . PRO A 1 405 ? -24.889 -8.509 -13.939 1.00 35.03 405 PRO A O 1
ATOM 3217 N N . TRP A 1 406 ? -23.678 -9.197 -12.186 1.00 34.75 406 TRP A N 1
ATOM 3218 C CA . TRP A 1 406 ? -23.345 -7.869 -11.663 1.00 34.75 406 TRP A CA 1
ATOM 3219 C C . TRP A 1 406 ? -22.387 -7.067 -12.552 1.00 34.75 406 TRP A C 1
ATOM 3221 O O . TRP A 1 406 ? -22.427 -5.840 -12.543 1.00 34.75 406 TRP A O 1
ATOM 3231 N N . LEU A 1 407 ? -21.546 -7.738 -13.347 1.00 36.00 407 LEU A N 1
ATOM 3232 C CA . LEU A 1 407 ? -20.615 -7.089 -14.284 1.00 36.00 407 LEU A CA 1
ATOM 3233 C C . LEU A 1 407 ? -21.245 -6.824 -15.665 1.00 36.00 407 LEU A C 1
ATOM 3235 O O . LEU A 1 407 ? -20.580 -6.274 -16.545 1.00 36.00 407 LEU A O 1
ATOM 3239 N N . GLN A 1 408 ? -22.516 -7.203 -15.854 1.00 34.62 408 GLN A N 1
ATOM 3240 C CA . GLN A 1 408 ? -23.269 -7.061 -17.106 1.00 34.62 408 GLN A CA 1
ATOM 3241 C C . GLN A 1 408 ? -24.462 -6.086 -17.018 1.00 34.62 408 GLN A C 1
ATOM 3243 O O . GLN A 1 408 ? -25.280 -6.040 -17.935 1.00 34.62 408 GLN A O 1
ATOM 3248 N N . MET A 1 409 ? -24.583 -5.288 -15.950 1.00 27.31 409 MET A N 1
ATOM 3249 C CA . MET A 1 409 ? -25.676 -4.310 -15.830 1.00 27.31 409 MET A CA 1
ATOM 3250 C C . MET A 1 409 ? -25.596 -3.198 -16.905 1.00 27.31 409 MET A C 1
ATOM 3252 O O . MET A 1 409 ? -24.496 -2.851 -17.351 1.00 27.31 409 MET A O 1
ATOM 3256 N N . PRO A 1 410 ? -26.745 -2.646 -17.355 1.00 24.42 410 PRO A N 1
ATOM 3257 C CA . PRO A 1 410 ? -26.856 -1.934 -18.626 1.00 24.42 410 PRO A CA 1
ATOM 3258 C C . PRO A 1 410 ? -26.158 -0.575 -18.624 1.00 24.42 410 PRO A C 1
ATOM 3260 O O . PRO A 1 410 ? -26.187 0.168 -17.643 1.00 24.42 410 PRO A O 1
ATOM 3263 N N . ARG A 1 411 ? -25.578 -0.250 -19.781 1.00 27.28 411 ARG A N 1
ATOM 3264 C CA . ARG A 1 411 ? -24.988 1.048 -20.113 1.00 27.28 411 ARG A CA 1
ATOM 3265 C C . ARG A 1 411 ? -26.067 2.134 -20.157 1.00 27.28 411 ARG A C 1
ATOM 3267 O O . ARG A 1 411 ? -27.120 1.908 -20.750 1.00 27.28 411 ARG A O 1
ATOM 3274 N N . PHE A 1 412 ? -25.745 3.308 -19.623 1.00 27.38 412 PHE A N 1
ATOM 3275 C CA . PHE A 1 412 ? -26.279 4.576 -20.118 1.00 27.38 412 PHE A CA 1
ATOM 3276 C C . PHE A 1 412 ? -25.137 5.373 -20.732 1.00 27.38 412 PHE A C 1
ATOM 3278 O O . PHE A 1 412 ? -24.058 5.419 -20.091 1.00 27.38 412 PHE A O 1
#

Foldseek 3Di:
DVVLVVVVVVLVVVVLQEQVVQPDPFDFPVNLVSVLSVLVNLLCQLLVCLLPVDDRPDDPLRGDDDHHDLDDPVQFDPPDPRGTGHPPDDPPSLDRLCLLVSLSSLLSVLSNLLSCAVSPDPVSCVVLVVDDDCSLVVSLVVSVVSLVVSVVVRRPLLAADLPDPDPSSNLSNLLSLLSSLLSLLSSLVNLVVVVVVCVVPDDDDPVSVVSSVVSLVSNLVSLLSSLVSLVSCCVPPLLSLLDPSNQRSLLSSLVSLLCCCVVCVVVDDPVVNVSSLSSNVSSLSSLVSNVVNDVSSVVSSVVSVVSSVVSVVVVPPDPDPPPPDPDDDDDDDDDDDDDDDDDDDDDDDDDDDDDDDDDDDDDDDDDDDDDDDDDDDDDDDDDDDQSDDCPSPDPVCPVVVVPDVSSVDDDD

Sequence (412 aa):
MVTFRNRYPLAYLANAHRRARYNSQQPNLLDELWKRTFWALVVIDRIAVCRHGRPLLIRDETFDIELPLEVDDEFWDLSAAGYPLRNNISTNPTQSLYSFFTAIIRQTLILGVCIRTIYSINRSRLLMGFVGSDWERQITSKIDHMLAEWVATVPNHLRWHPDTADLNRFVQSAFLSIRYHALRVNTHNPFMRTTVRDFTRAAPSSKAAADVSKSLAICTAAAVECSEVLMAVVERHPLCLEQPCWVDPPFVCGLVLLVNLFGFGSNLSNVDTRRLITCVQTCLQALTIISAADFDAVQRRETLKQLYDELQQESTPRLSVEPVARTVQSGDPSMSHWPENRAIPVSPDSPLPSLSTGQSASVFGSDPTGLHHAPFFAQASDEAHHPFRLDAIPPGLRHQMSTDPWLQMPRF

Solvent-accessible surface area (backbone atoms only — not comparable to full-atom values): 25241 Å² total; per-residue (Å²): 113,73,68,56,69,61,50,56,52,54,43,57,74,65,40,39,43,39,43,83,73,66,75,61,96,63,66,31,51,66,61,44,51,39,35,46,51,45,51,50,52,50,43,50,46,45,55,52,22,72,62,71,73,53,80,72,81,78,52,81,78,75,47,67,48,70,82,62,74,49,62,51,79,88,50,42,35,80,88,45,89,70,22,36,63,51,92,79,68,75,88,64,60,76,72,28,78,36,44,56,55,54,50,49,46,57,52,38,52,52,50,47,50,44,50,63,60,75,68,42,53,72,70,57,31,55,75,68,64,57,65,80,87,54,44,67,56,54,51,36,52,51,51,52,52,54,50,54,53,49,58,72,67,55,48,77,74,48,51,71,54,96,81,52,79,54,66,68,47,35,52,50,6,44,50,55,46,35,53,49,24,35,48,51,34,61,56,38,40,67,49,61,58,47,51,71,55,33,80,76,60,60,85,67,54,73,72,55,50,53,47,30,52,54,34,50,51,54,28,39,54,25,25,46,55,28,22,55,53,47,41,54,39,55,74,74,48,45,76,70,39,42,46,72,91,54,52,51,41,37,48,58,26,30,51,45,43,48,51,48,48,74,77,40,49,88,78,50,53,77,66,56,51,51,53,46,51,52,33,36,49,39,19,47,51,50,28,55,52,20,33,78,68,26,74,68,24,44,57,49,34,51,55,55,46,52,57,51,53,53,55,53,58,70,70,44,80,74,78,78,76,74,80,80,78,78,79,85,80,87,82,86,88,82,89,86,86,86,86,84,90,89,81,90,92,85,90,88,88,86,83,87,87,88,85,83,89,84,85,89,86,88,85,92,88,81,89,92,88,87,81,83,89,81,88,89,87,87,90,87,76,97,70,94,74,73,86,71,78,56,81,88,47,63,76,82,56,40,69,62,59,75,72,40,73,81,84,65,64,82,86,133

pLDDT: mean 71.44, std 26.29, range [21.61, 98.25]

Nearest PDB structures (foldseek):
  5cwq-assembly1_A  TM=4.110E-01  e=1.260E+00  synthetic construct
  5qsu-assembly2_A  TM=2.496E-01  e=4.329E-01  Homo sapiens
  7a0g-assembly1_DDD  TM=1.923E-01  e=2.496E+00  Serratia marcescens
  2wcd-assembly1_A  TM=1.824E-01  e=5.386E+00  Escherichia coli K-12

Mean predicted aligned error: 15.3 Å

Radius of gyration: 30.35 Å; Cα contacts (8 Å, |Δi|>4): 342; chains: 1; bounding box: 72×73×98 Å

Secondary structure (DSSP, 8-state):
-HHHHHHHHHHHHTTTT-GGGG--SS-BHHHHHHHHHHHHHHHHHHHHHHHHTPPPSS-GGG--PPPPP---GGGB-TTSTT-BBPTT--S-GGG-THHHHHHHHHHHHHHHHHHHHTT--HHHHHHTT--SSSHHHHHHHHHHHHHHHHHHHS-GGGS--TT--SHHHHHHHHHHHHHHHHHHHHHHHHHHHHHHHHTTSSPPPHHHHHHHHHHHHHHHHHHHHHHHHHHHHHHH-GGGGGSGGGSHHHHHHHHHHHHHHHHHTTTS-HHHHHHHHHHHHHHHHHHHHHTTT-HHHHHHHHHHHHHHHHHHHHHS----------------------------------------------------------------------S--GGGS-HHHHHHHTT-GGGGPPP-